Protein AF-A0A2W6RN05-F1 (afdb_monomer)

Mean predicted aligned error: 19.25 Å

Sequence (626 aa):
MTVRGLSLTAAAQAYAKAKIAVFPLRAKSKAPYGRTVGLHMASHDPVLTASRWAGTAQLPLKPIEALREDARKGGRTPTDAELLRPVTAGAHSNVAIATGAPAGFWVLDLDGPEAMAWLAAKEAEHGPLPITPTSLTARGEHRCFAWCPKSSSEPIIRNRSRLDKAPVDVRGQDGYILAPPSIHPGDAEKGVAPGYVYRWAEGRSPEDLPFAVAPDWLILLVKPAPPAPVKPMTPRAPAAGRASRFGEIILDRVCAAIASARVGTRDTVLFRESVGIGALVAGGEIEDAYGRAALENAGRVHVPDAMTEAQLIRQVDRAMAWGAQYPRKADPSRRTGETRERRADLPVRGHHAAQRALDAAAYWAEASSADTAMVRRWMRDLALDPDGVPGALGRMRFHPEAPDRDGELKPMLLAPMTVDGGGPVDVLALFDLTQRETRVCGFMGQALHGRALALTALDGPGPIVVGLDFADAWVVASSMARSGRVRAVACLNLTAFSGGVMMDRFGRVDPVSPRADPERAPWRIPLAFLDQGVTEVGFAVRRDLITAPLKFRGVVGGTAETRLRGDEAAAYFTSLTVQAWERLALPEGVSLRLRPLTATMGVSFHDQQQRAAAGVSGAADNGVRQ

Radius of gyration: 29.64 Å; Cα contacts (8 Å, |Δi|>4): 1229; chains: 1; bounding box: 69×69×77 Å

Nearest PDB structures (foldseek):
  1rni-assembly1_A  TM=5.250E-01  e=1.296E-04  Saccharolobus islandicus
  1ro2-assembly1_A  TM=4.997E-01  e=3.164E-04  Saccharolobus islandicus
  6czr-assembly2_2t  TM=4.641E-01  e=2.507E+00  Thermus thermophilus HB8

Solvent-accessible surface area (backbone atoms only — not comparable to full-atom values): 33804 Å² total; per-residue (Å²): 136,81,66,87,87,70,53,52,44,59,44,44,23,50,38,7,70,71,54,27,12,35,36,69,21,41,40,78,76,75,37,52,53,89,66,35,50,38,64,80,62,37,34,44,50,37,66,64,46,40,33,25,28,70,40,76,32,70,53,63,60,48,59,69,69,59,50,52,50,53,31,49,77,70,76,44,88,76,53,69,71,67,71,65,52,85,44,58,48,46,60,73,31,24,39,27,34,23,23,11,77,64,36,47,22,26,32,45,35,32,53,30,70,66,18,51,52,51,48,52,54,48,27,72,73,73,49,75,80,74,80,38,19,26,39,37,49,95,57,38,37,34,44,34,25,37,55,69,78,92,44,70,84,52,79,71,50,44,60,44,70,45,50,94,78,38,54,26,31,35,29,9,43,92,23,63,46,79,33,56,73,23,54,42,60,46,39,75,95,78,70,38,65,61,67,43,61,27,36,53,41,90,79,17,32,78,88,67,28,69,57,29,76,70,55,67,73,57,50,64,67,58,32,73,74,76,78,78,58,61,77,76,54,77,68,50,79,35,90,81,56,66,35,32,80,70,32,47,59,50,50,54,53,41,30,52,52,37,54,68,42,52,94,95,41,43,69,60,45,43,39,56,46,28,22,54,49,16,7,24,25,34,36,26,26,28,37,62,73,58,54,49,52,46,48,52,62,23,48,49,81,41,48,68,86,78,36,48,71,71,52,51,53,55,42,45,53,54,20,22,60,58,14,33,40,52,56,38,68,82,63,66,85,79,67,64,84,77,77,84,79,74,86,82,89,74,85,83,91,82,73,58,72,71,53,32,38,52,44,25,38,48,56,54,69,73,26,44,70,26,79,37,76,63,51,45,45,45,31,46,77,67,75,39,63,73,72,38,44,76,70,23,45,78,63,27,26,29,29,74,68,38,63,48,81,88,61,53,66,35,43,25,44,40,35,48,39,25,56,66,70,73,65,81,56,36,24,27,40,29,31,50,61,88,51,100,60,66,57,72,65,33,71,40,39,68,80,70,80,41,35,29,35,50,49,44,61,72,54,77,76,46,39,33,37,39,16,62,39,54,50,39,32,48,48,54,42,26,56,39,50,75,72,61,53,61,12,27,36,30,32,22,54,71,53,32,53,15,5,42,67,45,37,48,93,85,63,26,34,50,91,88,63,63,42,40,20,89,90,38,66,29,49,55,77,52,71,89,71,52,49,87,35,78,35,40,36,35,37,48,42,40,13,53,37,70,51,70,77,42,35,23,71,32,98,89,55,67,81,37,75,46,61,44,49,19,59,59,30,30,55,44,46,51,52,12,24,51,54,40,59,71,67,56,89,64,60,92,62,42,45,78,44,81,38,78,31,55,40,60,88,66,26,36,48,44,58,49,51,52,42,53,75,69,68,56,87,82,66,71,95,64,71,83,55,123

pLDDT: mean 78.45, std 16.56, range [26.22, 97.88]

Foldseek 3Di:
DPPPDDFQLVVQLVCLCVQFFKDFADQQPSFADVQALGSVQTHSDSVQSNCLQCQNDFGHGAPLVVLCVVCVVVVHDDDSCVSPPTDGHYRQTFMKTQAAPSRQKKKKDQFAPQSVVVQVVVCVVPNHWDQAWWKQDQHGIIGIAGRDPVALPAFFQDWDACQVVTRIIIAYHRGMDGDFQRWHCADVVSPGDGGRGIDIDVLRHVVNGPHHHTDPVVVVRRGDDPPFQDPQDDQDAPPPDQFAPVLVVLLVVLLVQLLPPDPPCNLVSLLVSLLVNLQQCSQNRHPPVGSLVSSLVSNCNCPPVPHHSVVSSVSSVVSSVNSSSHHDDDDVVVVDPPDPDDPDDDDDPDPCQVVLLVVQLVQQVPFAQQPDPLNCVLCVLLVFHPPLAPCLSVQKTWDQFDQFPVGGTHTWIWFAWALAQDDRRSKTFIDGSVDSDQARRDMTHDDRALIWGKSDALDDDAAEEEEATRLLLRLLNSLVVVVDDDNIGTHDHLCLQLQDFSAHPVQAGDLVDTDHRPVGARNDHPLVSFDLAEHEYEYQFEQADWDDWHWHARSVGDIDTDIQGGNSVRVNSLVSNVNRVVPDPHPPSTYYHYHYFYDPGNGGSSVLVVCVVVVPPPNDPDDRPD

Structure (mmCIF, N/CA/C/O backbone):
data_AF-A0A2W6RN05-F1
#
_entry.id   AF-A0A2W6RN05-F1
#
loop_
_atom_site.group_PDB
_atom_site.id
_atom_site.type_symbol
_atom_site.label_atom_id
_atom_site.label_alt_id
_atom_site.label_comp_id
_atom_site.label_asym_id
_atom_site.label_entity_id
_atom_site.label_seq_id
_atom_site.pdbx_PDB_ins_code
_atom_site.Cartn_x
_atom_site.Cartn_y
_atom_site.Cartn_z
_atom_site.occupancy
_atom_site.B_iso_or_equiv
_atom_site.auth_seq_id
_atom_site.auth_comp_id
_atom_site.auth_asym_id
_atom_site.auth_atom_id
_atom_site.pdbx_PDB_model_num
ATOM 1 N N . MET A 1 1 ? 13.794 28.237 -26.480 1.00 36.47 1 MET A N 1
ATOM 2 C CA . MET A 1 1 ? 12.879 27.659 -27.486 1.00 36.47 1 MET A CA 1
ATOM 3 C C . MET A 1 1 ? 11.572 27.314 -26.800 1.00 36.47 1 MET A C 1
ATOM 5 O O . MET A 1 1 ? 11.463 26.284 -26.151 1.00 36.47 1 MET A O 1
ATOM 9 N N . THR A 1 2 ? 10.619 28.233 -26.874 1.00 32.06 2 THR A N 1
ATOM 10 C CA . THR A 1 2 ? 9.224 28.027 -26.491 1.00 32.06 2 THR A CA 1
ATOM 11 C C . THR A 1 2 ? 8.595 27.188 -27.599 1.00 32.06 2 THR A C 1
ATOM 13 O O . THR A 1 2 ? 8.401 27.683 -28.708 1.00 32.06 2 THR A O 1
ATOM 16 N N . VAL A 1 3 ? 8.336 25.904 -27.348 1.00 40.81 3 VAL A N 1
ATOM 17 C CA . VAL A 1 3 ? 7.427 25.142 -28.214 1.00 40.81 3 VAL A CA 1
ATOM 18 C C . VAL A 1 3 ? 6.067 25.817 -28.054 1.00 40.81 3 VAL A C 1
ATOM 20 O O . VAL A 1 3 ? 5.561 25.922 -26.938 1.00 40.81 3 VAL A O 1
ATOM 23 N N . ARG A 1 4 ? 5.557 26.396 -29.145 1.00 40.53 4 ARG A N 1
ATOM 24 C CA . ARG A 1 4 ? 4.348 27.231 -29.185 1.00 40.53 4 ARG A CA 1
ATOM 25 C C . ARG A 1 4 ? 3.213 26.599 -28.357 1.00 40.53 4 ARG A C 1
ATOM 27 O O . ARG A 1 4 ? 2.673 25.573 -28.744 1.00 40.53 4 ARG A O 1
ATOM 34 N N . GLY A 1 5 ? 2.869 27.226 -27.230 1.00 48.69 5 GLY A N 1
ATOM 35 C CA . GLY A 1 5 ? 1.597 27.031 -26.520 1.00 48.69 5 GLY A CA 1
ATOM 36 C C . GLY A 1 5 ? 1.522 25.994 -25.389 1.00 48.69 5 GLY A C 1
ATOM 37 O O . GLY A 1 5 ? 0.568 26.057 -24.622 1.00 48.69 5 GLY A O 1
ATOM 38 N N . LEU A 1 6 ? 2.487 25.083 -25.210 1.00 57.88 6 LEU A N 1
ATOM 39 C CA . LEU A 1 6 ? 2.385 24.027 -24.184 1.00 57.88 6 LEU A CA 1
ATOM 40 C C . LEU A 1 6 ? 3.286 24.308 -22.973 1.00 57.88 6 LEU A C 1
ATOM 42 O O . LEU A 1 6 ? 4.505 24.151 -23.020 1.00 57.88 6 LEU A O 1
ATOM 46 N N . SER A 1 7 ? 2.673 24.723 -21.864 1.00 84.25 7 SER A N 1
ATOM 47 C CA . SER A 1 7 ? 3.358 24.905 -20.581 1.00 84.25 7 SER A CA 1
ATOM 48 C C . SER A 1 7 ? 3.637 23.546 -19.925 1.00 84.25 7 SER A C 1
ATOM 50 O O . SER A 1 7 ? 2.703 22.829 -19.566 1.00 84.25 7 SER A O 1
ATOM 52 N N . LEU A 1 8 ? 4.918 23.200 -19.722 1.00 89.50 8 LEU A N 1
ATOM 53 C CA . LEU A 1 8 ? 5.320 21.989 -18.982 1.00 89.50 8 LEU A CA 1
ATOM 54 C C . LEU A 1 8 ? 4.767 21.994 -17.550 1.00 89.50 8 LEU A C 1
ATOM 56 O O . LEU A 1 8 ? 4.390 20.944 -17.037 1.00 89.50 8 LEU A O 1
ATOM 60 N N . THR A 1 9 ? 4.648 23.176 -16.940 1.00 90.44 9 THR A N 1
ATOM 61 C CA . THR A 1 9 ? 3.994 23.360 -15.640 1.00 90.44 9 THR A CA 1
ATOM 62 C C . THR A 1 9 ? 2.524 22.950 -15.697 1.00 90.44 9 THR A C 1
ATOM 64 O O . THR A 1 9 ? 2.080 22.160 -14.867 1.00 90.44 9 THR A O 1
ATOM 67 N N . ALA A 1 10 ? 1.777 23.442 -16.691 1.00 90.12 10 ALA A N 1
ATOM 68 C CA . ALA A 1 10 ? 0.358 23.119 -16.837 1.00 90.12 10 ALA A CA 1
ATOM 69 C C . ALA A 1 10 ? 0.151 21.622 -17.108 1.00 90.12 10 ALA A C 1
ATOM 71 O O . ALA A 1 10 ? -0.722 21.004 -16.505 1.00 90.12 10 ALA A O 1
ATOM 72 N N . ALA A 1 11 ? 1.004 21.022 -17.944 1.00 91.12 11 ALA A N 1
ATOM 73 C CA . ALA A 1 11 ? 0.976 19.587 -18.207 1.00 91.12 11 ALA A CA 1
ATOM 74 C C . ALA A 1 11 ? 1.258 18.763 -16.941 1.00 91.12 11 ALA A C 1
ATOM 76 O O . ALA A 1 11 ? 0.521 17.830 -16.635 1.00 91.12 11 ALA A O 1
ATOM 77 N N . ALA A 1 12 ? 2.279 19.127 -16.157 1.00 92.88 12 ALA A N 1
ATOM 78 C CA . ALA A 1 12 ? 2.576 18.454 -14.894 1.00 92.88 12 ALA A CA 1
ATOM 79 C C . ALA A 1 12 ? 1.389 18.533 -13.915 1.00 92.88 12 ALA A C 1
ATOM 81 O O . ALA A 1 12 ? 1.023 17.533 -13.298 1.00 92.88 12 ALA A O 1
ATOM 82 N N . GLN A 1 13 ? 0.742 19.698 -13.809 1.00 91.94 13 GLN A N 1
ATOM 83 C CA . GLN A 1 13 ? -0.461 19.859 -12.991 1.00 91.94 13 GLN A CA 1
ATOM 84 C C . GLN A 1 13 ? -1.636 19.015 -13.498 1.00 91.94 13 GLN A C 1
ATOM 86 O O . GLN A 1 13 ? -2.369 18.468 -12.676 1.00 91.94 13 GLN A O 1
ATOM 91 N N . ALA A 1 14 ? -1.826 18.906 -14.816 1.00 91.62 14 ALA A N 1
ATOM 92 C CA . ALA A 1 14 ? -2.883 18.087 -15.408 1.00 91.62 14 ALA A CA 1
ATOM 93 C C . ALA A 1 14 ? -2.711 16.606 -15.038 1.00 91.62 14 ALA A C 1
ATOM 95 O O . ALA A 1 14 ? -3.641 16.003 -14.506 1.00 91.62 14 ALA A O 1
ATOM 96 N N . TYR A 1 15 ? -1.497 16.058 -15.167 1.00 93.44 15 TYR A N 1
ATOM 97 C CA . TYR A 1 15 ? -1.211 14.688 -14.727 1.00 93.44 15 TYR A CA 1
ATOM 98 C C . TYR A 1 15 ? -1.484 14.476 -13.238 1.00 93.44 15 TYR A C 1
ATOM 100 O O . TYR A 1 15 ? -2.141 13.506 -12.866 1.00 93.44 15 TYR A O 1
ATOM 108 N N . ALA A 1 16 ? -1.035 15.398 -12.382 1.00 89.81 16 ALA A N 1
ATOM 109 C CA . ALA A 1 16 ? -1.281 15.307 -10.947 1.00 89.81 16 ALA A CA 1
ATOM 110 C C . ALA A 1 16 ? -2.791 15.309 -10.625 1.00 89.81 16 ALA A C 1
ATOM 112 O O . ALA A 1 16 ? -3.260 14.476 -9.848 1.00 89.81 16 ALA A O 1
ATOM 113 N N . LYS A 1 17 ? -3.579 16.178 -11.282 1.00 88.81 17 LYS A N 1
ATOM 114 C CA . LYS A 1 17 ? -5.051 16.195 -11.163 1.00 88.81 17 LYS A CA 1
ATOM 115 C C . LYS A 1 17 ? -5.681 14.875 -11.608 1.00 88.81 17 LYS A C 1
ATOM 117 O O . LYS A 1 17 ? -6.572 14.384 -10.921 1.00 88.81 17 LYS A O 1
ATOM 122 N N . ALA A 1 18 ? -5.164 14.274 -12.677 1.00 85.88 18 ALA A N 1
ATOM 123 C CA . ALA A 1 18 ? -5.549 12.950 -13.161 1.00 85.88 18 ALA A CA 1
ATOM 124 C C . ALA A 1 18 ? -5.007 11.789 -12.298 1.00 85.88 18 ALA A C 1
ATOM 126 O O . ALA A 1 18 ? -5.084 10.633 -12.701 1.00 85.88 18 ALA A O 1
ATOM 127 N N . LYS A 1 19 ? -4.452 12.075 -11.109 1.00 86.94 19 LYS A N 1
ATOM 128 C CA . LYS A 1 19 ? -3.874 11.094 -10.174 1.00 86.94 19 LYS A CA 1
ATOM 129 C C . LYS A 1 19 ? -2.694 10.301 -10.747 1.00 86.94 19 LYS A C 1
ATOM 131 O O . LYS A 1 19 ? -2.400 9.206 -10.281 1.00 86.94 19 LYS A O 1
ATOM 136 N N . ILE A 1 20 ? -1.970 10.880 -11.701 1.00 90.62 20 ILE A N 1
ATOM 137 C CA . ILE A 1 20 ? -0.740 10.315 -12.257 1.00 90.62 20 ILE A CA 1
ATOM 138 C C . ILE A 1 20 ? 0.462 10.989 -11.582 1.00 90.62 20 ILE A C 1
ATOM 140 O O . ILE A 1 20 ? 0.653 12.202 -11.677 1.00 90.62 20 ILE A O 1
ATOM 144 N N . ALA A 1 21 ? 1.293 10.195 -10.899 1.00 88.88 21 ALA A N 1
ATOM 145 C CA . ALA A 1 21 ? 2.448 10.696 -10.155 1.00 88.88 21 ALA A CA 1
ATOM 146 C C . ALA A 1 21 ? 3.530 11.280 -11.069 1.00 88.88 21 ALA A C 1
ATOM 148 O O . ALA A 1 21 ? 4.159 10.539 -11.830 1.00 88.88 21 ALA A O 1
ATOM 149 N N . VAL A 1 22 ? 3.828 12.574 -10.919 1.00 95.25 22 VAL A N 1
ATOM 150 C CA . VAL A 1 22 ? 4.854 13.254 -11.724 1.00 95.25 22 VAL A CA 1
ATOM 151 C C . VAL A 1 22 ? 5.969 13.893 -10.906 1.00 95.25 22 VAL A C 1
ATOM 153 O O . VAL A 1 22 ? 5.789 14.277 -9.748 1.00 95.25 22 VAL A O 1
ATOM 156 N N . PHE A 1 23 ? 7.147 14.021 -11.523 1.00 95.88 23 PHE A N 1
ATOM 157 C CA . PHE A 1 23 ? 8.318 14.686 -10.949 1.00 95.88 23 PHE A CA 1
ATOM 158 C C . PHE A 1 23 ? 9.213 15.335 -12.024 1.00 95.88 23 PHE A C 1
ATOM 160 O O . PHE A 1 23 ? 9.164 14.935 -13.192 1.00 95.88 23 PHE A O 1
ATOM 167 N N . PRO A 1 24 ? 10.012 16.360 -11.663 1.00 96.56 24 PRO A N 1
ATOM 168 C CA . PRO A 1 24 ? 10.807 17.109 -12.631 1.00 96.56 24 PRO A CA 1
ATOM 169 C C . PRO A 1 24 ? 12.115 16.402 -13.001 1.00 96.56 24 PRO A C 1
ATOM 171 O O . PRO A 1 24 ? 12.860 15.923 -12.141 1.00 96.56 24 PRO A O 1
ATOM 174 N N . LEU A 1 25 ? 12.452 16.440 -14.290 1.00 95.62 25 LEU A N 1
ATOM 175 C CA . LEU A 1 25 ? 13.740 16.016 -14.837 1.00 95.62 25 LEU A CA 1
ATOM 176 C C . LEU A 1 25 ? 14.528 17.192 -15.407 1.00 95.62 25 LEU A C 1
ATOM 178 O O . LEU A 1 25 ? 13.980 18.184 -15.894 1.00 95.62 25 LEU A O 1
ATOM 182 N N . ARG A 1 26 ? 15.853 17.044 -15.429 1.00 92.31 26 ARG A N 1
ATOM 183 C CA . ARG A 1 26 ? 16.725 17.971 -16.152 1.00 92.31 26 ARG A CA 1
ATOM 184 C C . ARG A 1 26 ? 16.512 17.810 -17.657 1.00 92.31 26 ARG A C 1
ATOM 186 O O . ARG A 1 26 ? 16.710 16.722 -18.193 1.00 92.31 26 ARG A O 1
ATOM 193 N N . ALA A 1 27 ? 16.185 18.910 -18.337 1.00 85.12 27 ALA A N 1
ATOM 194 C CA . ALA A 1 27 ? 15.867 18.911 -19.767 1.00 85.12 27 ALA A CA 1
ATOM 195 C C . ALA A 1 27 ? 16.965 18.269 -20.637 1.00 85.12 27 ALA A C 1
ATOM 197 O O . ALA A 1 27 ? 16.670 17.450 -21.500 1.00 85.12 27 ALA A O 1
ATOM 198 N N . LYS A 1 28 ? 18.241 18.587 -20.366 1.00 83.44 28 LYS A N 1
ATOM 199 C CA . LYS A 1 28 ? 19.382 18.095 -21.158 1.00 83.44 28 LYS A CA 1
ATOM 200 C C . LYS A 1 28 ? 19.733 16.628 -20.907 1.00 83.44 28 LYS A C 1
ATOM 202 O O . LYS A 1 28 ? 20.019 15.910 -21.851 1.00 83.44 28 LYS A O 1
ATOM 207 N N . SER A 1 29 ? 19.745 16.184 -19.650 1.00 85.00 29 SER A N 1
ATOM 208 C CA . SER A 1 29 ? 20.214 14.833 -19.310 1.00 85.00 29 SER A CA 1
ATOM 209 C C . SER A 1 29 ? 19.102 13.791 -19.257 1.00 85.00 29 SER A C 1
ATOM 211 O O . SER A 1 29 ? 19.407 12.608 -19.161 1.00 85.00 29 SER A O 1
ATOM 213 N N . LYS A 1 30 ? 17.824 14.205 -19.270 1.00 86.69 30 LYS A N 1
ATOM 214 C CA . LYS A 1 30 ? 16.667 13.311 -19.060 1.00 86.69 30 LYS A CA 1
ATOM 215 C C . LYS A 1 30 ? 16.771 12.506 -17.749 1.00 86.69 30 LYS A C 1
ATOM 217 O O . LYS A 1 30 ? 16.184 11.436 -17.610 1.00 86.69 30 LYS A O 1
ATOM 222 N N . ALA A 1 31 ? 17.514 13.042 -16.780 1.00 89.88 31 ALA A N 1
ATOM 223 C CA . ALA A 1 31 ? 17.797 12.402 -15.503 1.00 89.88 31 ALA A CA 1
ATOM 224 C C . ALA A 1 31 ? 17.277 13.250 -14.332 1.00 89.88 31 ALA A C 1
ATOM 226 O O . ALA A 1 31 ? 17.152 14.480 -14.466 1.00 89.88 31 ALA A O 1
ATOM 227 N N . PRO A 1 32 ? 16.988 12.619 -13.180 1.00 91.50 32 PRO A N 1
ATOM 228 C CA . PRO A 1 32 ? 16.633 13.347 -11.978 1.00 91.50 32 PRO A CA 1
ATOM 229 C C . PRO A 1 32 ? 17.749 14.295 -11.538 1.00 91.50 32 PRO A C 1
ATOM 231 O O . PRO A 1 32 ? 18.913 14.182 -11.929 1.00 91.50 32 PRO A O 1
ATOM 234 N N . TYR A 1 33 ? 17.406 15.246 -10.678 1.00 92.50 33 TYR A N 1
ATOM 235 C CA . TYR A 1 33 ? 18.398 16.138 -10.093 1.00 92.50 33 TYR A CA 1
ATOM 236 C C . TYR A 1 33 ? 19.306 15.333 -9.144 1.00 92.50 33 TYR A C 1
ATOM 238 O O . TYR A 1 33 ? 18.816 14.727 -8.198 1.00 92.50 33 TYR A O 1
ATOM 246 N N . GLY A 1 34 ? 20.624 15.322 -9.384 1.00 83.31 34 GLY A N 1
ATOM 247 C CA . GLY A 1 34 ? 21.553 14.328 -8.810 1.00 83.31 34 GLY A CA 1
ATOM 248 C C . GLY A 1 34 ? 21.581 14.170 -7.279 1.00 83.31 34 GLY A C 1
ATOM 249 O O . GLY A 1 34 ? 21.881 13.082 -6.802 1.00 83.31 34 GLY A O 1
ATOM 250 N N . ARG A 1 35 ? 21.220 15.207 -6.507 1.00 90.69 35 ARG A N 1
ATOM 251 C CA . ARG A 1 35 ? 21.151 15.166 -5.026 1.00 90.69 35 ARG A CA 1
ATOM 252 C C . ARG A 1 35 ? 19.764 14.841 -4.467 1.00 90.69 35 ARG A C 1
ATOM 254 O O . ARG A 1 35 ? 19.574 14.797 -3.257 1.00 90.69 35 ARG A O 1
ATOM 261 N N . THR A 1 36 ? 18.785 14.648 -5.337 1.00 90.12 36 THR A N 1
ATOM 262 C CA . THR A 1 36 ? 17.390 14.454 -4.944 1.00 90.12 36 THR A CA 1
ATOM 263 C C . THR A 1 36 ? 17.020 12.980 -4.893 1.00 90.12 36 THR A C 1
ATOM 265 O O . THR A 1 36 ? 17.699 12.141 -5.488 1.00 90.12 36 THR A O 1
ATOM 268 N N . VAL A 1 37 ? 15.905 12.666 -4.236 1.00 82.38 37 VAL A N 1
ATOM 269 C CA . VAL A 1 37 ? 15.328 11.308 -4.209 1.00 82.38 37 VAL A CA 1
ATOM 270 C C . VAL A 1 37 ? 14.757 10.857 -5.568 1.00 82.38 37 VAL A C 1
ATOM 272 O O . VAL A 1 37 ? 14.248 9.747 -5.697 1.00 82.38 37 VAL A O 1
ATOM 275 N N . GLY A 1 38 ? 14.844 11.705 -6.599 1.00 88.38 38 GLY A N 1
ATOM 276 C CA . GLY A 1 38 ? 14.449 11.391 -7.968 1.00 88.38 38 GLY A CA 1
ATOM 277 C C . GLY A 1 38 ? 12.991 10.964 -8.091 1.00 88.38 38 GLY A C 1
ATOM 278 O O . GLY A 1 38 ? 12.112 11.666 -7.606 1.00 88.38 38 GLY A O 1
ATOM 279 N N . LEU A 1 39 ? 12.730 9.820 -8.729 1.00 88.31 39 LEU A N 1
ATOM 280 C CA . LEU A 1 39 ? 11.364 9.330 -8.962 1.00 88.31 39 LEU A CA 1
ATOM 281 C C . LEU A 1 39 ? 10.546 9.175 -7.670 1.00 88.31 39 LEU A C 1
ATOM 283 O O . LEU A 1 39 ? 9.330 9.313 -7.702 1.00 88.31 39 LEU A O 1
ATOM 287 N N . HIS A 1 40 ? 11.201 8.952 -6.526 1.00 83.81 40 HIS A N 1
ATOM 288 C CA . HIS A 1 40 ? 10.534 8.800 -5.231 1.00 83.81 40 HIS A CA 1
ATOM 289 C C . HIS A 1 40 ? 9.901 10.101 -4.714 1.00 83.81 40 HIS A C 1
ATOM 291 O O . HIS A 1 40 ? 9.178 10.069 -3.727 1.00 83.81 40 HIS A O 1
ATOM 297 N N . MET A 1 41 ? 10.138 11.246 -5.369 1.00 85.94 41 MET A N 1
ATOM 298 C CA . MET A 1 41 ? 9.420 12.488 -5.065 1.00 85.94 41 MET A CA 1
ATOM 299 C C . MET A 1 41 ? 8.122 12.641 -5.859 1.00 85.94 41 MET A C 1
ATOM 301 O O . MET A 1 41 ? 7.445 13.656 -5.675 1.00 85.94 41 MET A O 1
ATOM 305 N N . ALA A 1 42 ? 7.820 11.729 -6.789 1.00 90.25 42 ALA A N 1
ATOM 306 C CA . ALA A 1 42 ? 6.661 11.847 -7.661 1.00 90.25 42 ALA A CA 1
ATOM 307 C C . ALA A 1 42 ? 5.380 12.036 -6.848 1.00 90.25 42 ALA A C 1
ATOM 309 O O . ALA A 1 42 ? 5.161 11.356 -5.851 1.00 90.25 42 ALA A O 1
ATOM 310 N N . SER A 1 43 ? 4.561 13.002 -7.255 1.00 86.31 43 SER A N 1
ATOM 311 C CA . SER A 1 43 ? 3.391 13.422 -6.487 1.00 86.31 43 SER A CA 1
ATOM 312 C C . SER A 1 43 ? 2.157 13.509 -7.370 1.00 86.31 43 SER A C 1
ATOM 314 O O . SER A 1 43 ? 2.259 13.773 -8.566 1.00 86.31 43 SER A O 1
ATOM 316 N N . HIS A 1 44 ? 1.000 13.261 -6.761 1.00 88.25 44 HIS A N 1
ATOM 317 C CA . HIS A 1 44 ? -0.321 13.478 -7.358 1.00 88.25 44 HIS A CA 1
ATOM 318 C C . HIS A 1 44 ? -0.913 14.819 -6.894 1.00 88.25 44 HIS A C 1
ATOM 320 O O . HIS A 1 44 ? -2.033 15.160 -7.254 1.00 88.25 44 HIS A O 1
ATOM 326 N N . ASP A 1 45 ? -0.198 15.567 -6.048 1.00 86.31 45 ASP A N 1
ATOM 327 C CA . ASP A 1 45 ? -0.648 16.860 -5.544 1.00 86.31 45 ASP A CA 1
ATOM 328 C C . ASP A 1 45 ? -0.402 17.946 -6.609 1.00 86.31 45 ASP A C 1
ATOM 330 O O . ASP A 1 45 ? 0.758 18.260 -6.916 1.00 86.31 45 ASP A O 1
ATOM 334 N N . PRO A 1 46 ? -1.464 18.539 -7.185 1.00 85.75 46 PRO A N 1
ATOM 335 C CA . PRO A 1 46 ? -1.323 19.557 -8.217 1.00 85.75 46 PRO A CA 1
ATOM 336 C C . PRO A 1 46 ? -0.739 20.873 -7.689 1.00 85.75 46 PRO A C 1
ATOM 338 O O . PRO A 1 46 ? -0.098 21.588 -8.460 1.00 85.75 46 PRO A O 1
ATOM 341 N N . VAL A 1 47 ? -0.912 21.196 -6.403 1.00 84.00 47 VAL A N 1
ATOM 342 C CA . VAL A 1 47 ? -0.372 22.415 -5.782 1.00 84.00 47 VAL A CA 1
ATOM 343 C C . VAL A 1 47 ? 1.134 22.270 -5.591 1.00 84.00 47 VAL A C 1
ATOM 345 O O . VAL A 1 47 ? 1.903 23.118 -6.050 1.00 84.00 47 VAL A O 1
ATOM 348 N N . LEU A 1 48 ? 1.575 21.156 -4.998 1.00 87.50 48 LEU A N 1
ATOM 349 C CA . LEU A 1 48 ? 3.000 20.847 -4.856 1.00 87.50 48 LEU A CA 1
ATOM 350 C C . LEU A 1 48 ? 3.697 20.706 -6.216 1.00 87.50 48 LEU A C 1
ATOM 352 O O . LEU A 1 48 ? 4.848 21.103 -6.388 1.00 87.50 48 LEU A O 1
ATOM 356 N N . THR A 1 49 ? 3.010 20.140 -7.205 1.00 91.38 49 THR A N 1
ATOM 357 C CA . THR A 1 49 ? 3.553 20.018 -8.562 1.00 91.38 49 THR A CA 1
ATOM 358 C C . THR A 1 49 ? 3.764 21.394 -9.199 1.00 91.38 49 THR A C 1
ATOM 360 O O . THR A 1 49 ? 4.832 21.654 -9.754 1.00 91.38 49 THR A O 1
ATOM 363 N N . ALA A 1 50 ? 2.804 22.310 -9.052 1.00 88.81 50 ALA A N 1
ATOM 364 C CA . ALA A 1 50 ? 2.918 23.677 -9.559 1.00 88.81 50 ALA A CA 1
ATOM 365 C C . ALA A 1 50 ? 4.105 24.431 -8.944 1.00 88.81 50 ALA A C 1
ATOM 367 O O . ALA A 1 50 ? 4.909 25.025 -9.663 1.00 88.81 50 ALA A O 1
ATOM 368 N N . SER A 1 51 ? 4.237 24.374 -7.615 1.00 90.62 51 SER A N 1
ATOM 369 C CA . SER A 1 51 ? 5.287 25.082 -6.874 1.00 90.62 51 SER A CA 1
ATOM 370 C C . SER A 1 51 ? 6.687 24.558 -7.193 1.00 90.62 51 SER A C 1
ATOM 372 O O . SER A 1 51 ? 7.644 25.332 -7.247 1.00 90.62 51 SER A O 1
ATOM 374 N N . ARG A 1 52 ? 6.823 23.261 -7.495 1.00 93.44 52 ARG A N 1
ATOM 375 C CA . ARG A 1 52 ? 8.094 22.683 -7.958 1.00 93.44 52 ARG A CA 1
ATOM 376 C C . ARG A 1 52 ? 8.530 23.265 -9.300 1.00 93.44 52 ARG A C 1
ATOM 378 O O . ARG A 1 52 ? 9.687 23.652 -9.431 1.00 93.44 52 ARG A O 1
ATOM 385 N N . TRP A 1 53 ? 7.629 23.368 -10.279 1.00 93.75 53 TRP A N 1
ATOM 386 C CA . TRP A 1 53 ? 7.956 23.944 -11.595 1.00 93.75 53 TRP A CA 1
ATOM 387 C C . TRP A 1 53 ? 8.068 25.471 -11.582 1.00 93.75 53 TRP A C 1
ATOM 389 O O . TRP A 1 53 ? 8.793 26.033 -12.400 1.00 93.75 53 TRP A O 1
ATOM 399 N N . ALA A 1 54 ? 7.418 26.141 -10.629 1.00 90.75 54 ALA A N 1
ATOM 400 C CA . ALA A 1 54 ? 7.638 27.559 -10.350 1.00 90.75 54 ALA A CA 1
ATOM 401 C C . ALA A 1 54 ? 8.992 27.834 -9.664 1.00 90.75 54 ALA A C 1
ATOM 403 O O . ALA A 1 54 ? 9.387 28.988 -9.528 1.00 90.75 54 ALA A O 1
ATOM 404 N N . GLY A 1 55 ? 9.698 26.791 -9.212 1.00 91.38 55 GLY A N 1
ATOM 405 C CA . GLY A 1 55 ? 10.958 26.913 -8.481 1.00 91.38 55 GLY A CA 1
ATOM 406 C C . GLY A 1 55 ? 10.803 27.424 -7.045 1.00 91.38 55 GLY A C 1
ATOM 407 O O . GLY A 1 55 ? 11.807 27.722 -6.405 1.00 91.38 55 GLY A O 1
ATOM 408 N N . THR A 1 56 ? 9.574 27.515 -6.528 1.00 90.50 56 THR A N 1
ATOM 409 C CA . THR A 1 56 ? 9.281 27.992 -5.167 1.00 90.50 56 THR A CA 1
ATOM 410 C C . THR A 1 56 ? 9.343 26.872 -4.129 1.00 90.50 56 THR A C 1
ATOM 412 O O . THR A 1 56 ? 9.635 27.135 -2.965 1.00 90.50 56 THR A O 1
ATOM 415 N N . ALA A 1 57 ? 9.131 25.616 -4.537 1.00 89.31 57 ALA A N 1
ATOM 416 C CA . ALA A 1 57 ? 9.296 24.448 -3.674 1.00 89.31 57 ALA A CA 1
ATOM 417 C C . ALA A 1 57 ? 10.647 23.752 -3.890 1.00 89.31 57 ALA A C 1
ATOM 419 O O . ALA A 1 57 ? 11.069 23.485 -5.020 1.00 89.31 57 ALA A O 1
ATOM 420 N N . GLN A 1 58 ? 11.300 23.396 -2.782 1.00 91.56 58 GLN A N 1
ATOM 421 C CA . GLN A 1 58 ? 12.524 22.601 -2.797 1.00 91.56 58 GLN A CA 1
ATOM 422 C C . GLN A 1 58 ? 12.217 21.136 -3.140 1.00 91.56 58 GLN A C 1
ATOM 424 O O . GLN A 1 58 ? 11.208 20.567 -2.720 1.00 91.56 58 GLN A O 1
ATOM 429 N N . LEU A 1 59 ? 13.106 20.510 -3.906 1.00 91.88 59 LEU A N 1
ATOM 430 C CA . LEU A 1 59 ? 13.052 19.088 -4.213 1.00 91.88 59 LEU A CA 1
ATOM 431 C C . LEU A 1 59 ? 13.641 18.287 -3.043 1.00 91.88 59 LEU A C 1
ATOM 433 O O . LEU A 1 59 ? 14.728 18.638 -2.573 1.00 91.88 59 LEU A O 1
ATOM 437 N N . PRO A 1 60 ? 12.994 17.191 -2.607 1.00 86.12 60 PRO A N 1
ATOM 438 C CA . PRO A 1 60 ? 13.503 16.384 -1.504 1.00 86.12 60 PRO A CA 1
ATOM 439 C C . PRO A 1 60 ? 14.890 15.815 -1.816 1.00 86.12 60 PRO A C 1
ATOM 441 O O . PRO A 1 60 ? 15.102 15.193 -2.866 1.00 86.12 60 PRO A O 1
ATOM 444 N N . LEU A 1 61 ? 15.832 16.035 -0.901 1.00 86.44 61 LEU A N 1
ATOM 445 C CA . LEU A 1 61 ? 17.202 15.538 -1.000 1.00 86.44 61 LEU A CA 1
ATOM 446 C C . LEU A 1 61 ? 17.296 14.079 -0.546 1.00 86.44 61 LEU A C 1
ATOM 448 O O . LEU A 1 61 ? 16.489 13.611 0.256 1.00 86.44 61 LEU A O 1
ATOM 452 N N . LYS A 1 62 ? 18.298 13.357 -1.053 1.00 86.00 62 LYS A N 1
ATOM 453 C CA . LYS A 1 62 ? 18.676 12.055 -0.489 1.00 86.00 62 LYS A CA 1
ATOM 454 C C . LYS A 1 62 ? 19.172 12.231 0.961 1.00 86.00 62 LYS A C 1
ATOM 456 O O . LYS A 1 62 ? 19.648 13.318 1.296 1.00 86.00 62 LYS A O 1
ATOM 461 N N . PRO A 1 63 ? 19.137 11.172 1.792 1.00 83.88 63 PRO A N 1
ATOM 462 C CA . PRO A 1 63 ? 19.786 11.176 3.101 1.00 83.88 63 PRO A CA 1
ATOM 463 C C . PRO A 1 63 ? 21.255 11.599 3.011 1.00 83.88 63 PRO A C 1
ATOM 465 O O . PRO A 1 63 ? 21.935 11.294 2.023 1.00 83.88 63 PRO A O 1
ATOM 468 N N . ILE A 1 64 ? 21.752 12.287 4.041 1.00 83.81 64 ILE A N 1
ATOM 469 C CA . ILE A 1 64 ? 23.102 12.864 4.037 1.00 83.81 64 ILE A CA 1
ATOM 470 C C . ILE A 1 64 ? 24.187 11.792 3.873 1.00 83.81 64 ILE A C 1
ATOM 472 O O . ILE A 1 64 ? 25.185 12.014 3.192 1.00 83.81 64 ILE A O 1
ATOM 476 N N . GLU A 1 65 ? 23.960 10.588 4.392 1.00 82.75 65 GLU A N 1
ATOM 477 C CA . GLU A 1 65 ? 24.851 9.436 4.256 1.00 82.75 65 GLU A CA 1
ATOM 478 C C . GLU A 1 65 ? 24.994 9.007 2.791 1.00 82.75 65 GLU A C 1
ATOM 480 O O . GLU A 1 65 ? 26.110 8.793 2.314 1.00 82.75 65 GLU A O 1
ATOM 485 N N . ALA A 1 66 ? 23.879 8.959 2.056 1.00 78.81 66 ALA A N 1
ATOM 486 C CA . ALA A 1 66 ? 23.869 8.628 0.635 1.00 78.81 66 ALA A CA 1
ATOM 487 C C . ALA A 1 66 ? 24.555 9.720 -0.199 1.00 78.81 66 ALA A C 1
ATOM 489 O O . ALA A 1 66 ? 25.297 9.421 -1.131 1.00 78.81 66 ALA A O 1
ATOM 490 N N . LEU A 1 67 ? 24.359 10.992 0.161 1.00 86.25 67 LEU A N 1
ATOM 491 C CA . LEU A 1 67 ? 25.023 12.119 -0.498 1.00 86.25 67 LEU A CA 1
ATOM 492 C C . LEU A 1 67 ? 26.544 12.097 -0.292 1.00 86.25 67 LEU A C 1
ATOM 494 O O . LEU A 1 67 ? 27.296 12.345 -1.236 1.00 86.25 67 LEU A O 1
ATOM 498 N N . ARG A 1 68 ? 27.003 11.769 0.921 1.00 87.12 68 ARG A N 1
ATOM 499 C CA . ARG A 1 68 ? 28.428 11.588 1.233 1.00 87.12 68 ARG A CA 1
ATOM 500 C C . ARG A 1 68 ? 29.023 10.409 0.466 1.00 87.12 68 ARG A C 1
ATOM 502 O O . ARG A 1 68 ? 30.143 10.507 -0.030 1.00 87.12 68 ARG A O 1
ATOM 509 N N . GLU A 1 69 ? 28.293 9.301 0.353 1.00 86.44 69 GLU A N 1
ATOM 510 C CA . GLU A 1 69 ? 28.730 8.140 -0.426 1.00 86.44 69 GLU A CA 1
ATOM 511 C C . GLU A 1 69 ? 28.841 8.457 -1.925 1.00 86.44 69 GLU A C 1
ATOM 513 O O . GLU A 1 69 ? 29.864 8.141 -2.535 1.00 86.44 69 GLU A O 1
ATOM 518 N N . ASP A 1 70 ? 27.839 9.126 -2.504 1.00 85.50 70 ASP A N 1
ATOM 519 C CA . ASP A 1 70 ? 27.857 9.579 -3.900 1.00 85.50 70 ASP A CA 1
ATOM 520 C C . ASP A 1 70 ? 29.052 10.514 -4.161 1.00 85.50 70 ASP A C 1
ATOM 522 O O . ASP A 1 70 ? 29.765 10.359 -5.155 1.00 85.50 70 ASP A O 1
ATOM 526 N N . ALA A 1 71 ? 29.316 11.455 -3.247 1.00 87.31 71 ALA A N 1
ATOM 527 C CA . ALA A 1 71 ? 30.461 12.355 -3.345 1.00 87.31 71 ALA A CA 1
ATOM 528 C C . ALA A 1 71 ? 31.796 11.598 -3.302 1.00 87.31 71 ALA A C 1
ATOM 530 O O . ALA A 1 71 ? 32.666 11.851 -4.137 1.00 87.31 71 ALA A O 1
ATOM 531 N N . ARG A 1 72 ? 31.924 10.616 -2.400 1.00 87.81 72 ARG A N 1
ATOM 532 C CA . ARG A 1 72 ? 33.114 9.763 -2.280 1.00 87.81 72 ARG A CA 1
ATOM 533 C C . ARG A 1 72 ? 33.366 8.959 -3.555 1.00 87.81 72 ARG A C 1
ATOM 535 O O . ARG A 1 72 ? 34.493 8.938 -4.038 1.00 87.81 72 ARG A O 1
ATOM 542 N N . LYS A 1 73 ? 32.326 8.342 -4.129 1.00 86.38 73 LYS A N 1
ATOM 543 C CA . LYS A 1 73 ? 32.414 7.615 -5.412 1.00 86.38 73 LYS A CA 1
ATOM 544 C C . LYS A 1 73 ? 32.835 8.529 -6.564 1.00 86.38 73 LYS A C 1
ATOM 546 O O . LYS A 1 73 ? 33.533 8.088 -7.467 1.00 86.38 73 LYS A O 1
ATOM 551 N N . GLY A 1 74 ? 32.436 9.799 -6.514 1.00 83.12 74 GLY A N 1
ATOM 552 C CA . GLY A 1 74 ? 32.846 10.831 -7.464 1.00 83.12 74 GLY A CA 1
ATOM 553 C C . GLY A 1 74 ? 34.193 11.499 -7.163 1.00 83.12 74 GLY A C 1
ATOM 554 O O . GLY A 1 74 ? 34.507 12.489 -7.818 1.00 83.12 74 GLY A O 1
ATOM 555 N N . GLY A 1 75 ? 34.957 11.028 -6.169 1.00 87.25 75 GLY A N 1
ATOM 556 C CA . GLY A 1 75 ? 36.264 11.592 -5.810 1.00 87.25 75 GLY A CA 1
ATOM 557 C C . GLY A 1 75 ? 36.205 12.993 -5.190 1.00 87.25 75 GLY A C 1
ATOM 558 O O . GLY A 1 75 ? 37.167 13.749 -5.288 1.00 87.25 75 GLY A O 1
ATOM 559 N N . ARG A 1 76 ? 35.075 13.373 -4.583 1.00 85.19 76 ARG A N 1
ATOM 560 C CA . ARG A 1 76 ? 34.863 14.690 -3.966 1.00 85.19 76 ARG A CA 1
ATOM 561 C C . ARG A 1 76 ? 34.674 14.581 -2.455 1.00 85.19 76 ARG A C 1
ATOM 563 O O . ARG A 1 76 ? 34.024 13.657 -1.973 1.00 85.19 76 ARG A O 1
ATOM 570 N N . THR A 1 77 ? 35.118 15.609 -1.734 1.00 85.81 77 THR A N 1
ATOM 571 C CA . THR A 1 77 ? 34.965 15.736 -0.270 1.00 85.81 77 THR A CA 1
ATOM 572 C C . THR A 1 77 ? 34.231 17.036 0.105 1.00 85.81 77 THR A C 1
ATOM 574 O O . THR A 1 77 ? 34.812 17.924 0.722 1.00 85.81 77 THR A O 1
ATOM 577 N N . PRO A 1 78 ? 32.968 17.216 -0.329 1.00 88.75 78 PRO A N 1
ATOM 578 C CA . PRO A 1 78 ? 32.185 18.401 0.002 1.00 88.75 78 PRO A CA 1
ATOM 579 C C . PRO A 1 78 ? 31.775 18.398 1.479 1.00 88.75 78 PRO A C 1
ATOM 581 O O . PRO A 1 78 ? 31.599 17.345 2.093 1.00 88.75 78 PRO A O 1
ATOM 584 N N . THR A 1 79 ? 31.562 19.587 2.027 1.00 92.88 79 THR A N 1
ATOM 585 C CA . THR A 1 79 ? 30.969 19.773 3.357 1.00 92.88 79 THR A CA 1
ATOM 586 C C . THR A 1 79 ? 29.490 19.372 3.366 1.00 92.88 79 THR A C 1
ATOM 588 O O . THR A 1 79 ? 28.807 19.432 2.339 1.00 92.88 79 THR A O 1
ATOM 591 N N . ASP A 1 80 ? 28.941 19.029 4.535 1.00 89.12 80 ASP A N 1
ATOM 592 C CA . ASP A 1 80 ? 27.502 18.748 4.661 1.00 89.12 80 ASP A CA 1
ATOM 593 C C . ASP A 1 80 ? 26.648 19.949 4.238 1.00 89.12 80 ASP A C 1
ATOM 595 O O . ASP A 1 80 ? 25.621 19.780 3.584 1.00 89.12 80 ASP A O 1
ATOM 599 N N . ALA A 1 81 ? 27.106 21.169 4.536 1.00 90.06 81 ALA A N 1
ATOM 600 C CA . ALA A 1 81 ? 26.451 22.397 4.100 1.00 90.06 81 ALA A CA 1
ATOM 601 C C . ALA A 1 81 ? 26.349 22.486 2.567 1.00 90.06 81 ALA A C 1
ATOM 603 O O . ALA A 1 81 ? 25.328 22.927 2.044 1.00 90.06 81 ALA A O 1
ATOM 604 N N . GLU A 1 82 ? 27.368 22.037 1.828 1.00 90.38 82 GLU A N 1
ATOM 605 C CA . GLU A 1 82 ? 27.329 21.953 0.363 1.00 90.38 82 GLU A CA 1
ATOM 606 C C . GLU A 1 82 ? 26.397 20.845 -0.135 1.00 90.38 82 GLU A C 1
ATOM 608 O O . GLU A 1 82 ? 25.655 21.048 -1.102 1.00 90.38 82 GLU A O 1
ATOM 613 N N . LEU A 1 83 ? 26.405 19.686 0.529 1.00 89.56 83 LEU A N 1
ATOM 614 C CA . LEU A 1 83 ? 25.550 18.547 0.192 1.00 89.56 83 LEU A CA 1
ATOM 615 C C . LEU A 1 83 ? 24.067 18.827 0.443 1.00 89.56 83 LEU A C 1
ATOM 617 O O . LEU A 1 83 ? 23.230 18.358 -0.330 1.00 89.56 83 LEU A O 1
ATOM 621 N N . LEU A 1 84 ? 23.747 19.623 1.462 1.00 89.81 84 LEU A N 1
ATOM 622 C CA . LEU A 1 84 ? 22.384 19.966 1.872 1.00 89.81 84 LEU A CA 1
ATOM 623 C C . LEU A 1 84 ? 21.852 21.256 1.239 1.00 89.81 84 LEU A C 1
ATOM 625 O O . LEU A 1 84 ? 20.716 21.638 1.513 1.00 89.81 84 LEU A O 1
ATOM 629 N N . ARG A 1 85 ? 22.614 21.919 0.352 1.00 92.50 85 ARG A N 1
ATOM 630 C CA . ARG A 1 85 ? 22.116 23.117 -0.350 1.00 92.50 85 ARG A CA 1
ATOM 631 C C . ARG A 1 85 ? 20.777 22.822 -1.036 1.00 92.50 85 ARG A C 1
ATOM 633 O O . ARG A 1 85 ? 20.720 21.850 -1.795 1.00 92.50 85 ARG A O 1
ATOM 640 N N . PRO A 1 86 ? 19.738 23.652 -0.869 1.00 91.25 86 PRO A N 1
ATOM 641 C CA . PRO A 1 86 ? 18.462 23.450 -1.540 1.00 91.25 86 PRO A CA 1
ATOM 642 C C . PRO A 1 86 ? 18.603 23.213 -3.045 1.00 91.25 86 PRO A C 1
ATOM 644 O O . PRO A 1 86 ? 19.478 23.772 -3.711 1.00 91.25 86 PRO A O 1
ATOM 647 N N . VAL A 1 87 ? 17.737 22.362 -3.587 1.00 94.50 87 VAL A N 1
ATOM 648 C CA . VAL A 1 87 ? 17.608 22.142 -5.030 1.00 94.50 87 VAL A CA 1
ATOM 649 C C . VAL A 1 87 ? 16.187 22.501 -5.418 1.00 94.50 87 VAL A C 1
ATOM 651 O O . VAL A 1 87 ? 15.253 21.977 -4.827 1.00 94.50 87 VAL A O 1
ATOM 654 N N . THR A 1 88 ? 16.016 23.344 -6.427 1.00 93.94 88 THR A N 1
ATOM 655 C CA . THR A 1 88 ? 14.712 23.648 -7.026 1.00 93.94 88 THR A CA 1
ATOM 656 C C . THR A 1 88 ? 14.706 23.213 -8.491 1.00 93.94 88 THR A C 1
ATOM 658 O O . THR A 1 88 ? 15.756 23.119 -9.140 1.00 93.94 88 THR A O 1
ATOM 661 N N . ALA A 1 89 ? 13.525 22.871 -9.006 1.00 92.88 89 ALA A N 1
ATOM 662 C CA . ALA A 1 89 ? 13.329 22.687 -10.440 1.00 92.88 89 ALA A CA 1
ATOM 663 C C . ALA A 1 89 ? 13.086 24.045 -11.119 1.00 92.88 89 ALA A C 1
ATOM 665 O O . ALA A 1 89 ? 12.900 25.060 -10.451 1.00 92.88 89 ALA A O 1
ATOM 666 N N . GLY A 1 90 ? 13.131 24.069 -12.451 1.00 85.81 90 GLY A N 1
ATOM 667 C CA . GLY A 1 90 ? 12.812 25.262 -13.233 1.00 85.81 90 GLY A CA 1
ATOM 668 C C . GLY A 1 90 ? 11.584 25.040 -14.108 1.00 85.81 90 GLY A C 1
ATOM 669 O O . GLY A 1 90 ? 11.213 23.903 -14.392 1.00 85.81 90 GLY A O 1
ATOM 670 N N . ALA A 1 91 ? 11.010 26.125 -14.630 1.00 88.00 91 ALA A N 1
ATOM 671 C CA . ALA A 1 91 ? 9.832 26.066 -15.503 1.00 88.00 91 ALA A CA 1
ATOM 672 C C . ALA A 1 91 ? 10.055 25.244 -16.792 1.00 88.00 91 ALA A C 1
ATOM 674 O O . ALA A 1 91 ? 9.106 24.770 -17.410 1.00 88.00 91 ALA A O 1
ATOM 675 N N . HIS A 1 92 ? 11.316 25.057 -17.192 1.00 88.62 92 HIS A N 1
ATOM 676 C CA . HIS A 1 92 ? 11.716 24.271 -18.364 1.00 88.62 92 HIS A CA 1
ATOM 677 C C . HIS A 1 92 ? 12.133 22.830 -18.032 1.00 88.62 92 HIS A C 1
ATOM 679 O O . HIS A 1 92 ? 12.672 22.134 -18.892 1.00 88.62 92 HIS A O 1
ATOM 685 N N . SER A 1 93 ? 11.952 22.378 -16.789 1.00 94.00 93 SER A N 1
ATOM 686 C CA . SER A 1 93 ? 12.193 20.984 -16.422 1.00 94.00 93 SER A CA 1
ATOM 687 C C . SER A 1 93 ? 11.210 20.073 -17.155 1.00 94.00 93 SER A C 1
ATOM 689 O O . SER A 1 93 ? 10.009 20.338 -17.182 1.00 94.00 93 SER A O 1
ATOM 691 N N . ASN A 1 94 ? 11.718 18.982 -17.727 1.00 96.12 94 ASN A N 1
ATOM 692 C CA . ASN A 1 94 ? 10.866 17.968 -18.343 1.00 96.12 94 ASN A CA 1
ATOM 693 C C . ASN A 1 94 ? 10.004 17.283 -17.278 1.00 96.12 94 ASN A C 1
ATOM 695 O O . ASN A 1 94 ? 10.399 17.189 -16.114 1.00 96.12 94 ASN A O 1
ATOM 699 N N . VAL A 1 95 ? 8.851 16.774 -17.697 1.00 96.38 95 VAL A N 1
ATOM 700 C CA . VAL A 1 95 ? 7.911 16.039 -16.851 1.00 96.38 95 VAL A CA 1
ATOM 701 C C . VAL A 1 95 ? 8.188 14.548 -16.984 1.00 96.38 95 VAL A C 1
ATOM 703 O O . VAL A 1 95 ? 8.219 14.011 -18.091 1.00 96.38 95 VAL A O 1
ATOM 706 N N . ALA A 1 96 ? 8.381 13.867 -15.861 1.00 96.31 96 ALA A N 1
ATOM 707 C CA . ALA A 1 96 ? 8.436 12.414 -15.823 1.00 96.31 96 ALA A CA 1
ATOM 708 C C . ALA A 1 96 ? 7.318 11.836 -14.975 1.00 96.31 96 ALA A C 1
ATOM 710 O O . ALA A 1 96 ? 6.933 12.434 -13.973 1.00 96.31 96 ALA A O 1
ATOM 711 N N . ILE A 1 97 ? 6.849 10.655 -15.370 1.00 96.19 97 ILE A N 1
ATOM 712 C CA . ILE A 1 97 ? 5.871 9.860 -14.630 1.00 96.19 97 ILE A CA 1
ATOM 713 C C . ILE A 1 97 ? 6.598 8.686 -13.983 1.00 96.19 97 ILE A C 1
ATOM 715 O O . ILE A 1 97 ? 7.294 7.945 -14.680 1.00 96.19 97 ILE A O 1
ATOM 719 N N . ALA A 1 98 ? 6.440 8.512 -12.670 1.00 91.81 98 ALA A N 1
ATOM 720 C CA . ALA A 1 98 ? 6.972 7.351 -11.955 1.00 91.81 98 ALA A CA 1
ATOM 721 C C . ALA A 1 98 ? 6.073 6.133 -12.209 1.00 91.81 98 ALA A C 1
ATOM 723 O O . ALA A 1 98 ? 4.958 6.066 -11.698 1.00 91.81 98 ALA A O 1
ATOM 724 N N . THR A 1 99 ? 6.551 5.184 -13.015 1.00 90.69 99 THR A N 1
ATOM 725 C CA . THR A 1 99 ? 5.780 4.008 -13.431 1.00 90.69 99 THR A CA 1
ATOM 726 C C . THR A 1 99 ? 5.609 3.008 -12.291 1.00 90.69 99 THR A C 1
ATOM 728 O O . THR A 1 99 ? 6.292 3.041 -11.264 1.00 90.69 99 THR A O 1
ATOM 731 N N . GLY A 1 100 ? 4.688 2.076 -12.491 1.00 86.25 100 GLY A N 1
ATOM 732 C CA . GLY A 1 100 ? 4.330 1.059 -11.526 1.00 86.25 100 GLY A CA 1
ATOM 733 C C . GLY A 1 100 ? 3.198 1.518 -10.624 1.00 86.25 100 GLY A C 1
ATOM 734 O O . GLY A 1 100 ? 2.268 2.200 -11.060 1.00 86.25 100 GLY A O 1
ATOM 735 N N . ALA A 1 101 ? 3.297 1.154 -9.349 1.00 81.81 101 ALA A N 1
ATOM 736 C CA . ALA A 1 101 ? 2.294 1.481 -8.355 1.00 81.81 101 ALA A CA 1
ATOM 737 C C . ALA A 1 101 ? 1.899 2.977 -8.376 1.00 81.81 101 ALA A C 1
ATOM 739 O O . ALA A 1 101 ? 0.699 3.236 -8.516 1.00 81.81 101 ALA A O 1
ATOM 740 N N . PRO A 1 102 ? 2.826 3.957 -8.298 1.00 76.88 102 PRO A N 1
ATOM 741 C CA . PRO A 1 102 ? 2.470 5.375 -8.175 1.00 76.88 102 PRO A CA 1
ATOM 742 C C . PRO A 1 102 ? 1.661 5.940 -9.347 1.00 76.88 102 PRO A C 1
ATOM 744 O O . PRO A 1 102 ? 0.810 6.787 -9.123 1.00 76.88 102 PRO A O 1
ATOM 747 N N . ALA A 1 103 ? 1.903 5.492 -10.579 1.00 82.94 103 ALA A N 1
ATOM 748 C CA . ALA A 1 103 ? 1.159 5.969 -11.746 1.00 82.94 103 ALA A CA 1
ATOM 749 C C . ALA A 1 103 ? -0.075 5.124 -12.086 1.00 82.94 103 ALA A C 1
ATOM 751 O O . ALA A 1 103 ? -0.863 5.524 -12.935 1.00 82.94 103 ALA A O 1
ATOM 752 N N . GLY A 1 104 ? -0.234 3.948 -11.473 1.00 86.50 104 GLY A N 1
ATOM 753 C CA . GLY A 1 104 ? -1.321 3.030 -11.817 1.00 86.50 104 GLY A CA 1
ATOM 754 C C . GLY A 1 104 ? -1.136 2.326 -13.167 1.00 86.50 104 GLY A C 1
ATOM 755 O O . GLY A 1 104 ? -2.058 1.654 -13.625 1.00 86.50 104 GLY A O 1
ATOM 756 N N . PHE A 1 105 ? 0.049 2.413 -13.783 1.00 92.31 105 PHE A N 1
ATOM 757 C CA . PHE A 1 105 ? 0.389 1.701 -15.018 1.00 92.31 105 PHE A CA 1
ATOM 758 C C . PHE A 1 105 ? 1.883 1.357 -15.110 1.00 92.31 105 PHE A C 1
ATOM 760 O O . PHE A 1 105 ? 2.732 1.986 -14.475 1.00 92.31 105 PHE A O 1
ATOM 767 N N . TRP A 1 106 ? 2.218 0.369 -15.935 1.00 94.31 106 TRP A N 1
ATOM 768 C CA . TRP A 1 106 ? 3.579 0.069 -16.390 1.00 94.31 106 TRP A CA 1
ATOM 769 C C . TRP A 1 106 ? 3.676 0.265 -17.907 1.00 94.31 106 TRP A C 1
ATOM 771 O O . TRP A 1 106 ? 2.657 0.380 -18.585 1.00 94.31 106 TRP A O 1
ATOM 781 N N . VAL A 1 107 ? 4.890 0.349 -18.446 1.00 96.81 107 VAL A N 1
ATOM 782 C CA . VAL A 1 107 ? 5.112 0.695 -19.858 1.00 96.81 107 VAL A CA 1
ATOM 783 C C . VAL A 1 107 ? 5.916 -0.378 -20.570 1.00 96.81 107 VAL A C 1
ATOM 785 O O . VAL A 1 107 ? 6.953 -0.811 -20.061 1.00 96.81 107 VAL A O 1
ATOM 788 N N . LEU A 1 108 ? 5.456 -0.751 -21.762 1.00 97.00 108 LEU A N 1
ATOM 789 C CA . LEU A 1 108 ? 6.257 -1.415 -22.783 1.00 97.00 108 LEU A CA 1
ATOM 790 C C . LEU A 1 108 ? 6.862 -0.331 -23.689 1.00 97.00 108 LEU A C 1
ATOM 792 O O . LEU A 1 108 ? 6.134 0.405 -24.356 1.00 97.00 108 LEU A O 1
ATOM 796 N N . ASP A 1 109 ? 8.180 -0.187 -23.632 1.00 96.69 109 ASP A N 1
ATOM 797 C CA . ASP A 1 109 ? 8.975 0.842 -24.305 1.00 96.69 109 ASP A CA 1
ATOM 798 C C . ASP A 1 109 ? 9.590 0.239 -25.575 1.00 96.69 109 ASP A C 1
ATOM 800 O O . ASP A 1 109 ? 10.488 -0.604 -25.507 1.00 96.69 109 ASP A O 1
ATOM 804 N N . LEU A 1 110 ? 9.033 0.610 -26.728 1.00 96.00 110 LEU A N 1
ATOM 805 C CA . LEU A 1 110 ? 9.394 0.093 -28.045 1.00 96.00 110 LEU A CA 1
ATOM 806 C C . LEU A 1 110 ? 10.309 1.116 -28.734 1.00 96.00 110 LEU A C 1
ATOM 808 O O . LEU A 1 110 ? 9.827 2.140 -29.224 1.00 96.00 110 LEU A O 1
ATOM 812 N N . ASP A 1 111 ? 11.622 0.860 -28.767 1.00 89.75 111 ASP A N 1
ATOM 813 C CA . ASP A 1 111 ? 12.612 1.767 -29.373 1.00 89.75 111 ASP A CA 1
ATOM 814 C C . ASP A 1 111 ? 13.000 1.307 -30.787 1.00 89.75 111 ASP A C 1
ATOM 816 O O . ASP A 1 111 ? 13.756 0.352 -30.980 1.00 89.75 111 ASP A O 1
ATOM 820 N N . GLY A 1 112 ? 12.524 2.035 -31.796 1.00 89.88 112 GLY A N 1
ATOM 821 C CA . GLY A 1 112 ? 12.949 1.863 -33.180 1.00 89.88 112 GLY A CA 1
ATOM 822 C C . GLY A 1 112 ? 12.176 0.805 -33.980 1.00 89.88 112 GLY A C 1
ATOM 823 O O . GLY A 1 112 ? 11.340 0.073 -33.449 1.00 89.88 112 GLY A O 1
ATOM 824 N N . PRO A 1 113 ? 12.474 0.693 -35.288 1.00 90.81 113 PRO A N 1
ATOM 825 C CA . PRO A 1 113 ? 11.788 -0.235 -36.190 1.00 90.81 113 PRO A CA 1
ATOM 826 C C . PRO A 1 113 ? 11.920 -1.711 -35.796 1.00 90.81 113 PRO A C 1
ATOM 828 O O . PRO A 1 113 ? 10.989 -2.483 -35.996 1.00 90.81 113 PRO A O 1
ATOM 831 N N . GLU A 1 114 ? 13.052 -2.107 -35.209 1.00 92.56 114 GLU A N 1
ATOM 832 C CA . GLU A 1 114 ? 13.284 -3.486 -34.761 1.00 92.56 114 GLU A CA 1
ATOM 833 C C . GLU A 1 114 ? 12.342 -3.875 -33.608 1.00 92.56 114 GLU A C 1
ATOM 835 O O . GLU A 1 114 ? 11.793 -4.975 -33.610 1.00 92.56 114 GLU A O 1
ATOM 840 N N . ALA A 1 115 ? 12.072 -2.958 -32.671 1.00 93.88 115 ALA A N 1
ATOM 841 C CA . ALA A 1 115 ? 11.091 -3.174 -31.608 1.00 93.88 115 ALA A CA 1
ATOM 842 C C . ALA A 1 115 ? 9.668 -3.330 -32.168 1.00 93.88 115 ALA A C 1
ATOM 844 O O . ALA A 1 115 ? 8.907 -4.181 -31.709 1.00 93.88 115 ALA A O 1
ATOM 845 N N . MET A 1 116 ? 9.322 -2.543 -33.192 1.00 93.94 116 MET A N 1
ATOM 846 C CA . MET A 1 116 ? 8.020 -2.632 -33.861 1.00 93.94 116 MET A CA 1
ATOM 847 C C . MET A 1 116 ? 7.862 -3.937 -34.648 1.00 93.94 116 MET A C 1
ATOM 849 O O . MET A 1 116 ? 6.797 -4.547 -34.610 1.00 93.94 116 MET A O 1
ATOM 853 N N . ALA A 1 117 ? 8.921 -4.399 -35.319 1.00 94.50 117 ALA A N 1
ATOM 854 C CA . ALA A 1 117 ? 8.929 -5.692 -35.999 1.00 94.50 117 ALA A CA 1
ATOM 855 C C . ALA A 1 117 ? 8.793 -6.855 -35.004 1.00 94.50 117 ALA A C 1
ATOM 857 O O . ALA A 1 117 ? 8.025 -7.787 -35.243 1.00 94.50 117 ALA A O 1
ATOM 858 N N . TRP A 1 118 ? 9.487 -6.776 -33.863 1.00 95.94 118 TRP A N 1
ATOM 859 C CA . TRP A 1 118 ? 9.328 -7.736 -32.771 1.00 95.94 118 TRP A CA 1
ATOM 860 C C . TRP A 1 118 ? 7.886 -7.768 -32.254 1.00 95.94 118 TRP A C 1
ATOM 862 O O . TRP A 1 118 ? 7.323 -8.849 -32.085 1.00 95.94 118 TRP A O 1
ATOM 872 N N . LEU A 1 119 ? 7.264 -6.599 -32.056 1.00 95.62 119 LEU A N 1
ATOM 873 C CA . LEU A 1 119 ? 5.875 -6.524 -31.613 1.00 95.62 119 LEU A CA 1
ATOM 874 C C . LEU A 1 119 ? 4.936 -7.178 -32.632 1.00 95.62 119 LEU A C 1
ATOM 876 O O . LEU A 1 119 ? 4.138 -8.027 -32.249 1.00 95.62 119 LEU A O 1
ATOM 880 N N . ALA A 1 120 ? 5.074 -6.844 -33.917 1.00 94.56 120 ALA A N 1
ATOM 881 C CA . ALA A 1 120 ? 4.247 -7.415 -34.978 1.00 94.56 120 ALA A CA 1
ATOM 882 C C . ALA A 1 120 ? 4.354 -8.949 -35.035 1.00 94.56 120 ALA A C 1
ATOM 884 O O . ALA A 1 120 ? 3.347 -9.634 -35.202 1.00 94.56 120 ALA A O 1
ATOM 885 N N . ALA A 1 121 ? 5.556 -9.503 -34.838 1.00 94.06 121 ALA A N 1
ATOM 886 C CA . ALA A 1 121 ? 5.756 -10.948 -34.763 1.00 94.06 121 ALA A CA 1
ATOM 887 C C . ALA A 1 121 ? 5.039 -11.573 -33.552 1.00 94.06 121 ALA A C 1
ATOM 889 O O . ALA A 1 121 ? 4.383 -12.604 -33.695 1.00 94.06 121 ALA A O 1
ATOM 890 N N . LYS A 1 122 ? 5.106 -10.939 -32.372 1.00 93.81 122 LYS A N 1
ATOM 891 C CA . LYS A 1 122 ? 4.395 -11.414 -31.171 1.00 93.81 122 LYS A CA 1
ATOM 892 C C . LYS A 1 122 ? 2.877 -11.295 -31.293 1.00 93.81 122 LYS A C 1
ATOM 894 O O . LYS A 1 122 ? 2.169 -12.187 -30.839 1.00 93.81 122 LYS A O 1
ATOM 899 N N . GLU A 1 123 ? 2.374 -10.241 -31.930 1.00 92.19 123 GLU A N 1
ATOM 900 C CA . GLU A 1 123 ? 0.940 -10.078 -32.193 1.00 92.19 123 GLU A CA 1
ATOM 901 C C . GLU A 1 123 ? 0.421 -11.089 -33.225 1.00 92.19 123 GLU A C 1
ATOM 903 O O . GLU A 1 123 ? -0.702 -11.573 -33.090 1.00 92.19 123 GLU A O 1
ATOM 908 N N . ALA A 1 124 ? 1.238 -11.467 -34.213 1.00 90.88 124 ALA A N 1
ATOM 909 C CA . ALA A 1 124 ? 0.906 -12.550 -35.139 1.00 90.88 124 ALA A CA 1
ATOM 910 C C . ALA A 1 124 ? 0.842 -13.921 -34.439 1.00 90.88 124 ALA A C 1
ATOM 912 O O . ALA A 1 124 ? 0.026 -14.761 -34.811 1.00 90.88 124 ALA A O 1
ATOM 913 N N . GLU A 1 125 ? 1.678 -14.143 -33.420 1.00 90.50 125 GLU A N 1
ATOM 914 C CA . GLU A 1 125 ? 1.732 -15.395 -32.653 1.00 90.50 125 GLU A CA 1
ATOM 915 C C . GLU A 1 125 ? 0.610 -15.507 -31.605 1.00 90.50 125 GLU A C 1
ATOM 917 O O . GLU A 1 125 ? 0.025 -16.576 -31.427 1.00 90.50 125 GLU A O 1
ATOM 922 N N . HIS A 1 126 ? 0.306 -14.419 -30.892 1.00 84.94 126 HIS A N 1
ATOM 923 C CA . HIS A 1 126 ? -0.540 -14.452 -29.691 1.00 84.94 126 HIS A CA 1
ATOM 924 C C . HIS A 1 126 ? -1.807 -13.589 -29.772 1.00 84.94 126 HIS A C 1
ATOM 926 O O . HIS A 1 126 ? -2.587 -13.553 -28.816 1.00 84.94 126 HIS A O 1
ATOM 932 N N . GLY A 1 127 ? -2.022 -12.901 -30.892 1.00 87.06 127 GLY A N 1
ATOM 933 C CA . GLY A 1 127 ? -3.094 -11.927 -31.075 1.00 87.06 127 GLY A CA 1
ATOM 934 C C . GLY A 1 127 ? -2.674 -10.489 -30.730 1.00 87.06 127 GLY A C 1
ATOM 935 O O . GLY A 1 127 ? -1.676 -10.271 -30.035 1.00 87.06 127 GLY A O 1
ATOM 936 N N . PRO A 1 128 ? -3.437 -9.490 -31.214 1.00 90.62 128 PRO A N 1
ATOM 937 C CA . PRO A 1 128 ? -3.085 -8.079 -31.088 1.00 90.62 128 PRO A CA 1
ATOM 938 C C . PRO A 1 128 ? -3.106 -7.599 -29.634 1.00 90.62 128 PRO A C 1
ATOM 940 O O . PRO A 1 128 ? -3.911 -8.053 -28.816 1.00 90.62 128 PRO A O 1
ATOM 943 N N . LEU A 1 129 ? -2.256 -6.621 -29.317 1.00 93.38 129 LEU A N 1
ATOM 944 C CA . LEU A 1 129 ? -2.329 -5.910 -28.050 1.00 93.38 129 LEU A CA 1
ATOM 945 C C . LEU A 1 129 ? -3.608 -5.063 -27.989 1.00 93.38 129 LEU A C 1
ATOM 947 O O . LEU A 1 129 ? -3.996 -4.439 -28.983 1.00 93.38 129 LEU A O 1
ATOM 951 N N . PRO A 1 130 ? -4.255 -4.975 -26.812 1.00 93.75 130 PRO A N 1
ATOM 952 C CA . PRO A 1 130 ? -5.409 -4.111 -26.647 1.00 93.75 130 PRO A CA 1
ATOM 953 C C . PRO A 1 130 ? -5.015 -2.644 -26.847 1.00 93.75 130 PRO A C 1
ATOM 955 O O . PRO A 1 130 ? -3.893 -2.219 -26.544 1.00 93.75 130 PRO A O 1
ATOM 958 N N . ILE A 1 131 ? -5.966 -1.852 -27.339 1.00 95.44 131 ILE A N 1
ATOM 959 C CA . ILE A 1 131 ? -5.796 -0.404 -27.453 1.00 95.44 131 ILE A CA 1
ATOM 960 C C . ILE A 1 131 ? -5.624 0.162 -26.041 1.00 95.44 131 ILE A C 1
ATOM 962 O O . ILE A 1 131 ? -6.404 -0.139 -25.144 1.00 95.44 131 ILE A O 1
ATOM 966 N N . THR A 1 132 ? -4.582 0.965 -25.846 1.00 96.38 132 THR A N 1
ATOM 967 C CA . THR A 1 132 ? -4.206 1.518 -24.541 1.00 96.38 132 THR A CA 1
ATOM 968 C C . THR A 1 132 ? -3.500 2.867 -24.724 1.00 96.38 132 THR A C 1
ATOM 970 O O . THR A 1 132 ? -3.018 3.132 -25.840 1.00 96.38 132 THR A O 1
ATOM 973 N N . PRO A 1 133 ? -3.403 3.736 -23.694 1.00 97.31 133 PRO A N 1
ATOM 974 C CA . PRO A 1 133 ? -2.702 5.004 -23.820 1.00 97.31 133 PRO A CA 1
ATOM 975 C C . PRO A 1 133 ? -1.291 4.813 -24.375 1.00 97.31 133 PRO A C 1
ATOM 977 O O . PRO A 1 133 ? -0.536 3.944 -23.930 1.00 97.31 133 PRO A O 1
ATOM 980 N N . THR A 1 134 ? -0.962 5.591 -25.403 1.00 97.88 134 THR A N 1
ATOM 981 C CA . THR A 1 134 ? 0.249 5.399 -26.208 1.00 97.88 134 THR A CA 1
ATOM 982 C C . THR A 1 134 ? 0.972 6.728 -26.372 1.00 97.88 134 THR A C 1
ATOM 984 O O . THR A 1 134 ? 0.432 7.653 -26.975 1.00 97.88 134 THR A O 1
ATOM 987 N N . SER A 1 135 ? 2.192 6.839 -25.848 1.00 96.62 135 SER A N 1
ATOM 988 C CA . SER A 1 135 ? 3.024 8.040 -25.991 1.00 96.62 135 SER A CA 1
ATOM 989 C C . SER A 1 135 ? 4.073 7.831 -27.080 1.00 96.62 135 SER A C 1
ATOM 991 O O . SER A 1 135 ? 4.923 6.954 -26.967 1.00 96.62 135 SER A O 1
ATOM 993 N N . LEU A 1 136 ? 4.071 8.686 -28.097 1.00 95.69 136 LEU A N 1
ATOM 994 C CA . LEU A 1 136 ? 5.026 8.683 -29.200 1.00 95.69 136 LEU A CA 1
ATOM 995 C C . LEU A 1 136 ? 6.370 9.264 -28.749 1.00 95.69 136 LEU A C 1
ATOM 997 O O . LEU A 1 136 ? 6.472 10.437 -28.366 1.00 95.69 136 LEU A O 1
ATOM 1001 N N . THR A 1 137 ? 7.417 8.448 -28.828 1.00 91.69 137 THR A N 1
ATOM 1002 C CA . THR A 1 137 ? 8.803 8.837 -28.551 1.00 91.69 137 THR A CA 1
ATOM 1003 C C . THR A 1 137 ? 9.507 9.239 -29.848 1.00 91.69 137 THR A C 1
ATOM 1005 O O . THR A 1 137 ? 8.942 9.144 -30.933 1.00 91.69 137 THR A O 1
ATOM 1008 N N . ALA A 1 138 ? 10.753 9.708 -29.761 1.00 89.31 138 ALA A N 1
ATOM 1009 C CA . ALA A 1 138 ? 11.489 10.154 -30.944 1.00 89.31 138 ALA A CA 1
ATOM 1010 C C . ALA A 1 138 ? 11.755 9.038 -31.973 1.00 89.31 138 ALA A C 1
ATOM 1012 O O . ALA A 1 138 ? 11.979 9.337 -33.141 1.00 89.31 138 ALA A O 1
ATOM 1013 N N . ARG A 1 139 ? 11.774 7.771 -31.540 1.00 87.94 139 ARG A N 1
ATOM 1014 C CA . ARG A 1 139 ? 12.143 6.615 -32.375 1.00 87.94 139 ARG A CA 1
ATOM 1015 C C . ARG A 1 139 ? 11.122 5.478 -32.330 1.00 87.94 139 ARG A C 1
ATOM 1017 O O . ARG A 1 139 ? 11.292 4.498 -33.041 1.00 87.94 139 ARG A O 1
ATOM 1024 N N . GLY A 1 140 ? 10.074 5.593 -31.523 1.00 92.38 140 GLY A N 1
ATOM 1025 C CA . GLY A 1 140 ? 9.063 4.557 -31.365 1.00 92.38 140 GLY A CA 1
ATOM 1026 C C . GLY A 1 140 ? 7.964 5.012 -30.416 1.00 92.38 140 GLY A C 1
ATOM 1027 O O . GLY A 1 140 ? 7.494 6.148 -30.510 1.00 92.38 140 GLY A O 1
ATOM 1028 N N . GLU A 1 141 ? 7.551 4.154 -29.490 1.00 96.06 141 GLU A N 1
ATOM 1029 C CA . GLU A 1 141 ? 6.397 4.438 -28.641 1.00 96.06 141 GLU A CA 1
ATOM 1030 C C . GLU A 1 141 ? 6.444 3.746 -27.276 1.00 96.06 141 GLU A C 1
ATOM 1032 O O . GLU A 1 141 ? 7.026 2.683 -27.084 1.00 96.06 141 GLU A O 1
ATOM 1037 N N . HIS A 1 142 ? 5.784 4.377 -26.313 1.00 97.12 142 HIS A N 1
ATOM 1038 C CA . HIS A 1 142 ? 5.474 3.825 -25.007 1.00 97.12 142 HIS A CA 1
ATOM 1039 C C . HIS A 1 142 ? 4.020 3.353 -25.013 1.00 97.12 142 HIS A C 1
ATOM 1041 O O . HIS A 1 142 ? 3.115 4.180 -25.137 1.00 97.12 142 HIS A O 1
ATOM 1047 N N . ARG A 1 143 ? 3.785 2.053 -24.828 1.00 97.25 143 ARG A N 1
ATOM 1048 C CA . ARG A 1 143 ? 2.446 1.484 -24.607 1.00 97.25 143 ARG A CA 1
ATOM 1049 C C . ARG A 1 143 ? 2.221 1.312 -23.107 1.00 97.25 143 ARG A C 1
ATOM 1051 O O . ARG A 1 143 ? 2.951 0.563 -22.457 1.00 97.25 143 ARG A O 1
ATOM 1058 N N . CYS A 1 144 ? 1.245 2.020 -22.547 1.00 96.69 144 CYS A N 1
ATOM 1059 C CA . CYS A 1 144 ? 0.985 2.038 -21.108 1.00 96.69 144 CYS A CA 1
ATOM 1060 C C . CYS A 1 144 ? -0.104 1.023 -20.742 1.00 96.69 144 CYS A C 1
ATOM 1062 O O . CYS A 1 144 ? -1.227 1.166 -21.205 1.00 96.69 144 CYS A O 1
ATOM 1064 N N . PHE A 1 145 ? 0.182 0.044 -19.886 1.00 94.75 145 PHE A N 1
ATOM 1065 C CA . PHE A 1 145 ? -0.771 -0.982 -19.443 1.00 94.75 145 PHE A CA 1
ATOM 1066 C C . PHE A 1 145 ? -1.096 -0.850 -17.960 1.00 94.75 145 PHE A C 1
ATOM 1068 O O . PHE A 1 145 ? -0.231 -0.501 -17.156 1.00 94.75 145 PHE A O 1
ATOM 1075 N N . ALA A 1 146 ? -2.331 -1.178 -17.587 1.00 90.75 146 ALA A N 1
ATOM 1076 C CA . ALA A 1 146 ? -2.830 -1.051 -16.226 1.00 90.75 146 ALA A CA 1
ATOM 1077 C C . ALA A 1 146 ? -1.941 -1.776 -15.206 1.00 90.75 146 ALA A C 1
ATOM 1079 O O . ALA A 1 146 ? -1.464 -2.898 -15.413 1.00 90.75 146 ALA A O 1
ATOM 1080 N N . TRP A 1 147 ? -1.740 -1.126 -14.064 1.00 85.56 147 TRP A N 1
ATOM 1081 C CA . TRP A 1 147 ? -1.060 -1.705 -12.919 1.00 85.56 147 TRP A CA 1
ATOM 1082 C C . TRP A 1 147 ? -2.037 -2.541 -12.095 1.00 85.56 147 TRP A C 1
ATOM 1084 O O . TRP A 1 147 ? -2.680 -2.043 -11.173 1.00 85.56 147 TRP A O 1
ATOM 1094 N N . CYS A 1 148 ? -2.127 -3.831 -12.412 1.00 65.56 148 CYS A N 1
ATOM 1095 C CA . CYS A 1 148 ? -3.008 -4.767 -11.715 1.00 65.56 148 CYS A CA 1
ATOM 1096 C C . CYS A 1 148 ? -2.220 -5.955 -11.140 1.00 65.56 148 CYS A C 1
ATOM 1098 O O . CYS A 1 148 ? -2.234 -7.036 -11.731 1.00 65.56 148 CYS A O 1
ATOM 1100 N N . PRO A 1 149 ? -1.525 -5.811 -9.996 1.00 57.81 149 PRO A N 1
ATOM 1101 C CA . PRO A 1 149 ? -1.154 -6.987 -9.221 1.00 57.81 149 PRO A CA 1
ATOM 1102 C C . PRO A 1 149 ? -2.446 -7.650 -8.719 1.00 57.81 149 PRO A C 1
ATOM 1104 O O . PRO A 1 149 ? -3.152 -7.067 -7.898 1.00 57.81 149 PRO A O 1
ATOM 1107 N N . LYS A 1 150 ? -2.782 -8.845 -9.229 1.00 46.41 150 LYS A N 1
ATOM 1108 C CA . LYS A 1 150 ? -4.009 -9.571 -8.836 1.00 46.41 150 LYS A CA 1
ATOM 1109 C C . LYS A 1 150 ? -3.969 -10.043 -7.371 1.00 46.41 150 LYS A C 1
ATOM 1111 O O . LYS A 1 150 ? -5.012 -10.339 -6.806 1.00 46.41 150 LYS A O 1
ATOM 1116 N N . SER A 1 151 ? -2.777 -10.107 -6.766 1.00 41.44 151 SER A N 1
ATOM 1117 C CA . SER A 1 151 ? -2.534 -10.556 -5.388 1.00 41.44 151 SER A CA 1
ATOM 1118 C C . SER A 1 151 ? -1.217 -9.988 -4.843 1.00 41.44 151 SER A C 1
ATOM 1120 O O . SER A 1 151 ? -0.289 -9.707 -5.608 1.00 41.44 151 SER A O 1
ATOM 1122 N N . SER A 1 152 ? -1.105 -9.900 -3.513 1.00 40.41 152 SER A N 1
ATOM 1123 C CA . SER A 1 152 ? 0.136 -9.604 -2.772 1.00 40.41 152 SER A CA 1
ATOM 1124 C C . SER A 1 152 ? 1.271 -10.610 -3.045 1.00 40.41 152 SER A C 1
ATOM 1126 O O . SER A 1 152 ? 2.453 -10.307 -2.861 1.00 40.41 152 SER A O 1
ATOM 1128 N N . SER A 1 153 ? 0.912 -11.807 -3.516 1.00 38.75 153 SER A N 1
ATOM 1129 C CA . SER A 1 153 ? 1.829 -12.902 -3.838 1.00 38.75 153 SER A CA 1
ATOM 1130 C C . SER A 1 153 ? 2.358 -12.879 -5.278 1.00 38.75 153 SER A C 1
ATOM 1132 O O . SER A 1 153 ? 3.341 -13.564 -5.577 1.00 38.75 153 SER A O 1
ATOM 1134 N N . GLU A 1 154 ? 1.757 -12.089 -6.178 1.00 51.62 154 GLU A N 1
ATOM 1135 C CA . GLU A 1 154 ? 2.202 -12.047 -7.568 1.00 51.62 154 GLU A CA 1
ATOM 1136 C C . GLU A 1 154 ? 3.524 -11.276 -7.728 1.00 51.62 154 GLU A C 1
ATOM 1138 O O . GLU A 1 154 ? 3.723 -10.211 -7.134 1.00 51.62 154 GLU A O 1
ATOM 1143 N N . PRO A 1 155 ? 4.452 -11.769 -8.570 1.00 54.41 155 PRO A N 1
ATOM 1144 C CA . PRO A 1 155 ? 5.680 -11.049 -8.849 1.00 54.41 155 PRO A CA 1
ATOM 1145 C C . PRO A 1 155 ? 5.370 -9.710 -9.529 1.00 54.41 155 PRO A C 1
ATOM 1147 O O . PRO A 1 155 ? 4.814 -9.651 -10.625 1.00 54.41 155 PRO A O 1
ATOM 1150 N N . ILE A 1 156 ? 5.778 -8.634 -8.855 1.00 69.88 156 ILE A N 1
ATOM 1151 C CA . ILE A 1 156 ? 5.672 -7.249 -9.321 1.00 69.88 156 ILE A CA 1
ATOM 1152 C C . ILE A 1 156 ? 6.425 -7.087 -10.651 1.00 69.88 156 ILE A C 1
ATOM 1154 O O . ILE A 1 156 ? 7.584 -7.503 -10.761 1.00 69.88 156 ILE A O 1
ATOM 1158 N N . ILE A 1 157 ? 5.798 -6.435 -11.636 1.00 84.12 157 ILE A N 1
ATOM 1159 C CA . ILE A 1 157 ? 6.448 -6.056 -12.900 1.00 84.12 157 ILE A CA 1
ATOM 1160 C C . ILE A 1 157 ? 7.531 -5.023 -12.582 1.00 84.12 157 ILE A C 1
ATOM 1162 O O . ILE A 1 157 ? 7.248 -3.941 -12.066 1.00 84.12 157 ILE A O 1
ATOM 1166 N N . ARG A 1 158 ? 8.789 -5.366 -12.857 1.00 83.88 158 ARG A N 1
ATOM 1167 C CA . ARG A 1 158 ? 9.956 -4.508 -12.610 1.00 83.88 158 ARG A CA 1
ATOM 1168 C C . ARG A 1 158 ? 10.538 -3.993 -13.914 1.00 83.88 158 ARG A C 1
ATOM 1170 O O . ARG A 1 158 ? 10.211 -4.495 -14.985 1.00 83.88 158 ARG A O 1
ATOM 1177 N N . ASN A 1 159 ? 11.442 -3.027 -13.795 1.00 84.44 159 ASN A N 1
ATOM 1178 C CA . ASN A 1 159 ? 12.233 -2.577 -14.928 1.00 84.44 159 ASN A CA 1
ATOM 1179 C C . ASN A 1 159 ? 13.028 -3.734 -15.540 1.00 84.44 159 ASN A C 1
ATOM 1181 O O . ASN A 1 159 ? 13.702 -4.479 -14.824 1.00 84.44 159 ASN A O 1
ATOM 1185 N N . ARG A 1 160 ? 12.968 -3.852 -16.863 1.00 88.19 160 ARG A N 1
ATOM 1186 C CA . ARG A 1 160 ? 13.782 -4.779 -17.649 1.00 88.19 160 ARG A CA 1
ATOM 1187 C C . ARG A 1 160 ? 14.216 -4.064 -18.913 1.00 88.19 160 ARG A C 1
ATOM 1189 O O . ARG A 1 160 ? 13.438 -3.301 -19.470 1.00 88.19 160 ARG A O 1
ATOM 1196 N N . SER A 1 161 ? 15.428 -4.338 -19.362 1.00 89.06 161 SER A N 1
ATOM 1197 C CA . SER A 1 161 ? 15.875 -3.901 -20.676 1.00 89.06 161 SER A CA 1
ATOM 1198 C C . SER A 1 161 ? 16.141 -5.098 -21.565 1.00 89.06 161 SER A C 1
ATOM 1200 O O . SER A 1 161 ? 16.437 -6.184 -21.058 1.00 89.06 161 SER A O 1
ATOM 1202 N N . ARG A 1 162 ? 16.047 -4.886 -22.876 1.00 88.69 162 ARG A N 1
ATOM 1203 C CA . ARG A 1 162 ? 16.285 -5.924 -23.888 1.00 88.69 162 ARG A CA 1
ATOM 1204 C C . ARG A 1 162 ? 15.402 -7.168 -23.702 1.00 88.69 162 ARG A C 1
ATOM 1206 O O . ARG A 1 162 ? 15.899 -8.296 -23.616 1.00 88.69 162 ARG A O 1
ATOM 1213 N N . LEU A 1 163 ? 14.093 -6.962 -23.566 1.00 89.12 163 LEU A N 1
ATOM 1214 C CA . LEU A 1 163 ? 13.107 -8.034 -23.456 1.00 89.12 163 LEU A CA 1
ATOM 1215 C C . LEU A 1 163 ? 13.224 -8.960 -24.669 1.00 89.12 163 LEU A C 1
ATOM 1217 O O . LEU A 1 163 ? 13.206 -8.500 -25.805 1.00 89.12 163 LEU A O 1
ATOM 1221 N N . ASP A 1 164 ? 13.382 -10.261 -24.414 1.00 85.38 164 ASP A N 1
ATOM 1222 C CA . ASP A 1 164 ? 13.567 -11.269 -25.468 1.00 85.38 164 ASP A CA 1
ATOM 1223 C C . ASP A 1 164 ? 14.732 -10.940 -26.430 1.00 85.38 164 ASP A C 1
ATOM 1225 O O . ASP A 1 164 ? 14.683 -11.219 -27.622 1.00 85.38 164 ASP A O 1
ATOM 1229 N N . LYS A 1 165 ? 15.784 -10.282 -25.911 1.00 87.75 165 LYS A N 1
ATOM 1230 C CA . LYS A 1 165 ? 16.951 -9.773 -26.663 1.00 87.75 165 LYS A CA 1
ATOM 1231 C C . LYS A 1 165 ? 16.633 -8.698 -27.719 1.00 87.75 165 LYS A C 1
ATOM 1233 O O . LYS A 1 165 ? 17.572 -8.134 -28.277 1.00 87.75 165 LYS A O 1
ATOM 1238 N N . ALA A 1 166 ? 15.367 -8.354 -27.937 1.00 90.94 166 ALA A N 1
ATOM 1239 C CA . ALA A 1 166 ? 14.933 -7.265 -28.806 1.00 90.94 166 ALA A CA 1
ATOM 1240 C C . ALA A 1 166 ? 15.148 -5.895 -28.131 1.00 90.94 166 ALA A C 1
ATOM 1242 O O . ALA A 1 166 ? 15.295 -5.838 -26.908 1.00 90.94 166 ALA A O 1
ATOM 1243 N N . PRO A 1 167 ? 15.174 -4.764 -28.862 1.00 91.44 167 PRO A N 1
ATOM 1244 C CA . PRO A 1 167 ? 15.257 -3.411 -28.293 1.00 91.44 167 PRO A CA 1
ATOM 1245 C C . PRO A 1 167 ? 13.921 -2.959 -27.672 1.00 91.44 167 PRO A C 1
ATOM 1247 O O . PRO A 1 167 ? 13.374 -1.908 -27.992 1.00 91.44 167 PRO A O 1
ATOM 1250 N N . VAL A 1 168 ? 13.396 -3.788 -26.772 1.00 94.81 168 VAL A N 1
ATOM 1251 C CA . VAL A 1 168 ? 12.143 -3.581 -26.054 1.00 94.81 168 VAL A CA 1
ATOM 1252 C C . VAL A 1 168 ? 12.448 -3.514 -24.569 1.00 94.81 168 VAL A C 1
ATOM 1254 O O . VAL A 1 168 ? 13.014 -4.443 -23.991 1.00 94.81 168 VAL A O 1
ATOM 1257 N N . ASP A 1 169 ? 12.064 -2.418 -23.938 1.00 94.19 169 ASP A N 1
ATOM 1258 C CA . ASP A 1 169 ? 12.263 -2.192 -22.516 1.00 94.19 169 ASP A CA 1
ATOM 1259 C C . ASP A 1 169 ? 10.917 -2.266 -21.774 1.00 94.19 169 ASP A C 1
ATOM 1261 O O . ASP A 1 169 ? 9.840 -2.033 -22.318 1.00 94.19 169 ASP A O 1
ATOM 1265 N N . VAL A 1 170 ? 10.969 -2.608 -20.492 1.00 94.00 170 VAL A N 1
ATOM 1266 C CA . VAL A 1 170 ? 9.829 -2.599 -19.575 1.00 94.00 170 VAL A CA 1
ATOM 1267 C C . VAL A 1 170 ? 10.120 -1.560 -18.507 1.00 94.00 170 VAL A C 1
ATOM 1269 O O . VAL A 1 170 ? 11.144 -1.646 -17.824 1.00 94.00 170 VAL A O 1
ATOM 1272 N N . ARG A 1 171 ? 9.220 -0.590 -18.329 1.00 94.00 171 ARG A N 1
ATOM 1273 C CA . ARG A 1 171 ? 9.252 0.365 -17.210 1.00 94.00 171 ARG A CA 1
ATOM 1274 C C . ARG A 1 171 ? 8.146 0.001 -16.227 1.00 94.00 171 ARG A C 1
ATOM 1276 O O . ARG A 1 171 ? 6.972 0.291 -16.447 1.00 94.00 171 ARG A O 1
ATOM 1283 N N . GLY A 1 172 ? 8.533 -0.709 -15.175 1.00 89.38 172 GLY A N 1
ATOM 1284 C CA . GLY A 1 172 ? 7.639 -1.221 -14.140 1.00 89.38 172 GLY A CA 1
ATOM 1285 C C . GLY A 1 172 ? 7.785 -0.441 -12.837 1.00 89.38 172 GLY A C 1
ATOM 1286 O O . GLY A 1 172 ? 8.015 0.768 -12.842 1.00 89.38 172 GLY A O 1
ATOM 1287 N N . GLN A 1 173 ? 7.685 -1.145 -11.712 1.00 84.56 173 GLN A N 1
ATOM 1288 C CA . GLN A 1 173 ? 7.967 -0.587 -10.392 1.00 84.56 173 GLN A CA 1
ATOM 1289 C C . GLN A 1 173 ? 9.377 0.021 -10.334 1.00 84.56 173 GLN A C 1
ATOM 1291 O O . GLN A 1 173 ? 10.346 -0.596 -10.782 1.00 84.56 173 GLN A O 1
ATOM 1296 N N . ASP A 1 174 ? 9.463 1.221 -9.750 1.00 80.06 174 ASP A N 1
ATOM 1297 C CA . ASP A 1 174 ? 10.672 2.059 -9.656 1.00 80.06 174 ASP A CA 1
ATOM 1298 C C . ASP A 1 174 ? 11.273 2.451 -11.014 1.00 80.06 174 ASP A C 1
ATOM 1300 O O . ASP A 1 174 ? 12.456 2.779 -11.122 1.00 80.06 174 ASP A O 1
ATOM 1304 N N . GLY A 1 175 ? 10.481 2.374 -12.080 1.00 89.06 175 GLY A N 1
ATOM 1305 C CA . GLY A 1 175 ? 10.786 2.973 -13.371 1.00 89.06 175 GLY A CA 1
ATOM 1306 C C . GLY A 1 175 ? 10.203 4.373 -13.492 1.00 89.06 175 GLY A C 1
ATOM 1307 O O . GLY A 1 175 ? 9.423 4.833 -12.656 1.00 89.06 175 GLY A O 1
ATOM 1308 N N . TYR A 1 176 ? 10.578 5.059 -14.562 1.00 94.56 176 TYR A N 1
ATOM 1309 C CA . TYR A 1 176 ? 9.882 6.258 -14.995 1.00 94.56 176 TYR A CA 1
ATOM 1310 C C . TYR A 1 176 ? 9.959 6.398 -16.512 1.00 94.56 176 TYR A C 1
ATOM 1312 O O . TYR A 1 176 ? 10.859 5.850 -17.152 1.00 94.56 176 TYR A O 1
ATOM 1320 N N . ILE A 1 177 ? 9.029 7.167 -17.070 1.00 95.25 177 ILE A N 1
ATOM 1321 C CA . ILE A 1 177 ? 9.050 7.607 -18.468 1.00 95.25 177 ILE A CA 1
ATOM 1322 C C . ILE A 1 177 ? 9.014 9.131 -18.540 1.00 95.25 177 ILE A C 1
ATOM 1324 O O . ILE A 1 177 ? 8.511 9.787 -17.627 1.00 95.25 177 ILE A O 1
ATOM 1328 N N . LEU A 1 178 ? 9.522 9.704 -19.634 1.00 95.00 178 LEU A N 1
ATOM 1329 C CA . LEU A 1 178 ? 9.209 11.091 -19.978 1.00 95.00 178 LEU A CA 1
ATOM 1330 C C . LEU A 1 178 ? 7.752 11.166 -20.437 1.00 95.00 178 LEU A C 1
ATOM 1332 O O . LEU A 1 178 ? 7.318 10.365 -21.262 1.00 95.00 178 LEU A O 1
ATOM 1336 N N . ALA A 1 179 ? 7.020 12.137 -19.904 1.00 94.12 179 ALA A N 1
ATOM 1337 C CA . ALA A 1 179 ? 5.622 12.361 -20.225 1.00 94.12 179 ALA A CA 1
ATOM 1338 C C . ALA A 1 179 ? 5.475 13.451 -21.294 1.00 94.12 179 ALA A C 1
ATOM 1340 O O . ALA A 1 179 ? 6.190 14.460 -21.224 1.00 94.12 179 ALA A O 1
ATOM 1341 N N . PRO A 1 180 ? 4.538 13.316 -22.245 1.00 94.50 180 PRO A N 1
ATOM 1342 C CA . PRO A 1 180 ? 4.119 14.430 -23.093 1.00 94.50 180 PRO A CA 1
ATOM 1343 C C . PRO A 1 180 ? 3.725 15.674 -22.271 1.00 94.50 180 PRO A C 1
ATOM 1345 O O . PRO A 1 180 ? 3.056 15.506 -21.256 1.00 94.50 180 PRO A O 1
ATOM 1348 N N . PRO A 1 181 ? 4.092 16.917 -22.642 1.00 93.81 181 PRO A N 1
ATOM 1349 C CA . PRO A 1 181 ? 4.827 17.339 -23.829 1.00 93.81 181 PRO A CA 1
ATOM 1350 C C . PRO A 1 181 ? 6.323 17.598 -23.560 1.00 93.81 181 PRO A C 1
ATOM 1352 O O . PRO A 1 181 ? 6.874 18.607 -23.998 1.00 93.81 181 PRO A O 1
ATOM 1355 N N . SER A 1 182 ? 7.002 16.729 -22.803 1.00 94.38 182 SER A N 1
ATOM 1356 C CA . SER A 1 182 ? 8.446 16.867 -22.547 1.00 94.38 182 SER A CA 1
ATOM 1357 C C . SER A 1 182 ? 9.260 16.932 -23.839 1.00 94.38 182 SER A C 1
ATOM 1359 O O . SER A 1 182 ? 8.865 16.391 -24.872 1.00 94.38 182 SER A O 1
ATOM 1361 N N . ILE A 1 183 ? 10.429 17.568 -23.773 1.00 91.81 183 ILE A N 1
ATOM 1362 C CA . ILE A 1 183 ? 11.277 17.828 -24.938 1.00 91.81 183 ILE A CA 1
ATOM 1363 C C . ILE A 1 183 ? 12.509 16.926 -24.894 1.00 91.81 183 ILE A C 1
ATOM 1365 O O . ILE A 1 183 ? 13.260 16.901 -23.916 1.00 91.81 183 ILE A O 1
ATOM 1369 N N . HIS A 1 184 ? 12.739 16.197 -25.978 1.00 88.62 184 HIS A N 1
ATOM 1370 C CA . HIS A 1 184 ? 13.935 15.403 -26.179 1.00 88.62 184 HIS A CA 1
ATOM 1371 C C . HIS A 1 184 ? 15.133 16.327 -26.481 1.00 88.62 184 HIS A C 1
ATOM 1373 O O . HIS A 1 184 ? 15.061 17.149 -27.398 1.00 88.62 184 HIS A O 1
ATOM 1379 N N . PRO A 1 185 ? 16.265 16.190 -25.770 1.00 87.75 185 PRO A N 1
ATOM 1380 C CA . PRO A 1 185 ? 17.431 17.064 -25.937 1.00 87.75 185 PRO A CA 1
ATOM 1381 C C . PRO A 1 185 ? 18.253 16.781 -27.203 1.00 87.75 185 PRO A C 1
ATOM 1383 O O . PRO A 1 185 ? 19.221 17.488 -27.457 1.00 87.75 185 PRO A O 1
ATOM 1386 N N . GLY A 1 186 ? 17.870 15.770 -27.983 1.00 85.44 186 GLY A N 1
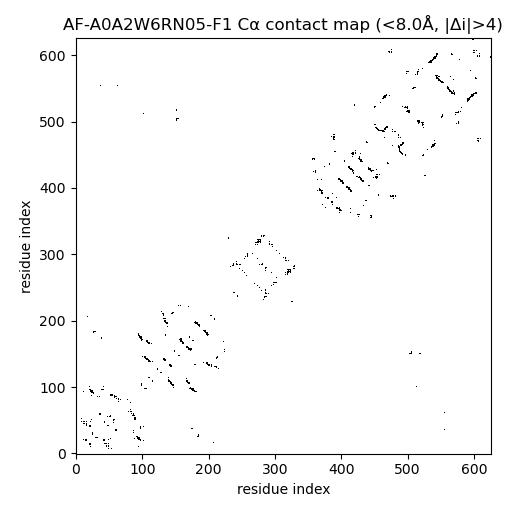ATOM 1387 C CA . GLY A 1 186 ? 18.627 15.259 -29.127 1.00 85.44 186 GLY A CA 1
ATOM 1388 C C . GLY A 1 186 ? 19.531 14.087 -28.743 1.00 85.44 186 GLY A C 1
ATOM 1389 O O . GLY A 1 186 ? 19.802 13.864 -27.563 1.00 85.44 186 GLY A O 1
ATOM 1390 N N . ASP A 1 187 ? 19.915 13.303 -29.742 1.00 83.62 187 ASP A N 1
ATOM 1391 C CA . ASP A 1 187 ? 20.871 12.198 -29.661 1.00 83.62 187 ASP A CA 1
ATOM 1392 C C . ASP A 1 187 ? 21.437 11.965 -31.071 1.00 83.62 187 ASP A C 1
ATOM 1394 O O . ASP A 1 187 ? 20.816 11.298 -31.900 1.00 83.62 187 ASP A O 1
ATOM 1398 N N . ALA A 1 188 ? 22.575 12.597 -31.369 1.00 80.31 188 ALA A N 1
ATOM 1399 C CA . ALA A 1 188 ? 23.167 12.573 -32.706 1.00 80.31 188 ALA A CA 1
ATOM 1400 C C . ALA A 1 188 ? 23.608 11.161 -33.122 1.00 80.31 188 ALA A C 1
ATOM 1402 O O . ALA A 1 188 ? 23.441 10.797 -34.282 1.00 80.31 188 ALA A O 1
ATOM 1403 N N . GLU A 1 189 ? 24.088 10.348 -32.175 1.00 78.75 189 GLU A N 1
ATOM 1404 C CA . GLU A 1 189 ? 24.502 8.960 -32.426 1.00 78.75 189 GLU A CA 1
ATOM 1405 C C . GLU A 1 189 ? 23.323 8.088 -32.869 1.00 78.75 189 GLU A C 1
ATOM 1407 O O . GLU A 1 189 ? 23.481 7.176 -33.677 1.00 78.75 189 GLU A O 1
ATOM 1412 N N . LYS A 1 190 ? 22.117 8.396 -32.380 1.00 75.62 190 LYS A N 1
ATOM 1413 C CA . LYS A 1 190 ? 20.877 7.698 -32.748 1.00 75.62 190 LYS A CA 1
ATOM 1414 C C . LYS A 1 190 ? 20.060 8.408 -33.830 1.00 75.62 190 LYS A C 1
ATOM 1416 O O . LYS A 1 190 ? 18.927 7.997 -34.088 1.00 75.62 190 LYS A O 1
ATOM 1421 N N . GLY A 1 191 ? 20.599 9.470 -34.435 1.00 80.12 191 GLY A N 1
ATOM 1422 C CA . GLY A 1 191 ? 19.927 10.252 -35.477 1.00 80.12 191 GLY A CA 1
ATOM 1423 C C . GLY A 1 191 ? 18.724 11.069 -34.988 1.00 80.12 191 GLY A C 1
ATOM 1424 O O . GLY A 1 191 ? 17.851 11.412 -35.780 1.00 80.12 191 GLY A O 1
ATOM 1425 N N . VAL A 1 192 ? 18.640 11.380 -33.691 1.00 82.75 192 VAL A N 1
ATOM 1426 C CA . VAL A 1 192 ? 17.528 12.142 -33.107 1.00 82.75 192 VAL A CA 1
ATOM 1427 C C . VAL A 1 192 ? 17.894 13.617 -33.005 1.00 82.75 192 VAL A C 1
ATOM 1429 O O . VAL A 1 192 ? 18.736 14.011 -32.196 1.00 82.75 192 VAL A O 1
ATOM 1432 N N . ALA A 1 193 ? 17.204 14.461 -33.768 1.00 82.94 193 ALA A N 1
ATOM 1433 C CA . ALA A 1 193 ? 17.369 15.905 -33.662 1.00 82.94 193 ALA A CA 1
ATOM 1434 C C . ALA A 1 193 ? 16.911 16.434 -32.281 1.00 82.94 193 ALA A C 1
ATOM 1436 O O . ALA A 1 193 ? 15.949 15.919 -31.693 1.00 82.94 193 ALA A O 1
ATOM 1437 N N . PRO A 1 194 ? 17.577 17.467 -31.732 1.00 85.75 194 PRO A N 1
ATOM 1438 C CA . PRO A 1 194 ? 17.093 18.155 -30.542 1.00 85.75 194 PRO A CA 1
ATOM 1439 C C . PRO A 1 194 ? 15.732 18.806 -30.803 1.00 85.75 194 PRO A C 1
ATOM 1441 O O . PRO A 1 194 ? 15.478 19.330 -31.884 1.00 85.75 194 PRO A O 1
ATOM 1444 N N . GLY A 1 195 ? 14.865 18.810 -29.790 1.00 85.25 195 GLY A N 1
ATOM 1445 C CA . GLY A 1 195 ? 13.573 19.493 -29.859 1.00 85.25 195 GLY A CA 1
ATOM 1446 C C . GLY A 1 195 ? 12.378 18.603 -30.197 1.00 85.25 195 GLY A C 1
ATOM 1447 O O . GLY A 1 195 ? 11.265 19.120 -30.237 1.00 85.25 195 GLY A O 1
ATOM 1448 N N . TYR A 1 196 ? 12.559 17.289 -30.385 1.00 89.44 196 TYR A N 1
ATOM 1449 C CA . TYR A 1 196 ? 11.419 16.373 -30.511 1.00 89.44 196 TYR A CA 1
ATOM 1450 C C . TYR A 1 196 ? 10.536 16.446 -29.258 1.00 89.44 196 TYR A C 1
ATOM 1452 O O . TYR A 1 196 ? 11.027 16.310 -28.137 1.00 89.44 196 TYR A O 1
ATOM 1460 N N . VAL A 1 197 ? 9.232 16.636 -29.444 1.00 91.56 197 VAL A N 1
ATOM 1461 C CA . VAL A 1 197 ? 8.258 16.744 -28.354 1.00 91.56 197 VAL A CA 1
ATOM 1462 C C . VAL A 1 197 ? 7.537 15.412 -28.208 1.00 91.56 197 VAL A C 1
ATOM 1464 O O . VAL A 1 197 ? 6.911 14.934 -29.157 1.00 91.56 197 VAL A O 1
ATOM 1467 N N . TYR A 1 198 ? 7.618 14.823 -27.015 1.00 92.38 198 TYR A N 1
ATOM 1468 C CA . TYR A 1 198 ? 6.822 13.649 -26.667 1.00 92.38 198 TYR A CA 1
ATOM 1469 C C . TYR A 1 198 ? 5.341 14.014 -26.777 1.00 92.38 198 TYR A C 1
ATOM 1471 O O . TYR A 1 198 ? 4.922 15.044 -26.259 1.00 92.38 198 TYR A O 1
ATOM 1479 N N . ARG A 1 199 ? 4.537 13.187 -27.441 1.00 94.75 199 ARG A N 1
ATOM 1480 C CA . ARG A 1 199 ? 3.101 13.437 -27.636 1.00 94.75 199 ARG A CA 1
ATOM 1481 C C . ARG A 1 199 ? 2.313 12.161 -27.414 1.00 94.75 199 ARG A C 1
ATOM 1483 O O . ARG A 1 199 ? 2.803 11.087 -27.748 1.00 94.75 199 ARG A O 1
ATOM 1490 N N . TRP A 1 200 ? 1.109 12.265 -26.869 1.00 95.25 200 TRP A N 1
ATOM 1491 C CA . TRP A 1 200 ? 0.175 11.145 -26.934 1.00 95.25 200 TRP A CA 1
ATOM 1492 C C . TRP A 1 200 ? -0.209 10.916 -28.399 1.00 95.25 200 TRP A C 1
ATOM 1494 O O . TRP A 1 200 ? -0.307 11.873 -29.171 1.00 95.25 200 TRP A O 1
ATOM 1504 N N . ALA A 1 201 ? -0.356 9.656 -28.800 1.00 95.94 201 ALA A N 1
ATOM 1505 C CA . ALA A 1 201 ? -0.977 9.337 -30.075 1.00 95.94 201 ALA A CA 1
ATOM 1506 C C . ALA A 1 201 ? -2.433 9.832 -30.060 1.00 95.94 201 ALA A C 1
ATOM 1508 O O . ALA A 1 201 ? -3.048 9.941 -28.997 1.00 95.94 201 ALA A O 1
ATOM 1509 N N . GLU A 1 202 ? -2.966 10.158 -31.233 1.00 94.69 202 GLU A N 1
ATOM 1510 C CA . GLU A 1 202 ? -4.309 10.723 -31.377 1.00 94.69 202 GLU A CA 1
ATOM 1511 C C . GLU A 1 202 ? -5.372 9.817 -30.733 1.00 94.69 202 GLU A C 1
ATOM 1513 O O . GLU A 1 202 ? -5.411 8.615 -31.001 1.00 94.69 202 GLU A O 1
ATOM 1518 N N . GLY A 1 203 ? -6.178 10.383 -29.826 1.00 93.62 203 GLY A N 1
ATOM 1519 C CA . GLY A 1 203 ? -7.196 9.656 -29.057 1.00 93.62 203 GLY A CA 1
ATOM 1520 C C . GLY A 1 203 ? -6.647 8.604 -28.084 1.00 93.62 203 GLY A C 1
ATOM 1521 O O . GLY A 1 203 ? -7.386 7.726 -27.645 1.00 93.62 203 GLY A O 1
ATOM 1522 N N . ARG A 1 204 ? -5.343 8.629 -27.777 1.00 95.25 204 ARG A N 1
ATOM 1523 C CA . ARG A 1 204 ? -4.679 7.664 -26.881 1.00 95.25 204 ARG A CA 1
ATOM 1524 C C . ARG A 1 204 ? -3.961 8.338 -25.719 1.00 95.25 204 ARG A C 1
ATOM 1526 O O . ARG A 1 204 ? -2.922 7.840 -25.268 1.00 95.25 204 ARG A O 1
ATOM 1533 N N . SER A 1 205 ? -4.467 9.472 -25.244 1.00 93.56 205 SER A N 1
ATOM 1534 C CA . SER A 1 205 ? -4.012 10.037 -23.976 1.00 93.56 205 SER A CA 1
ATOM 1535 C C . SER A 1 205 ? -4.682 9.328 -22.785 1.00 93.56 205 SER A C 1
ATOM 1537 O O . SER A 1 205 ? -5.713 8.676 -22.959 1.00 93.56 205 SER A O 1
ATOM 1539 N N . PRO A 1 206 ? -4.136 9.458 -21.562 1.00 90.62 206 PRO A N 1
ATOM 1540 C CA . PRO A 1 206 ? -4.807 8.997 -20.345 1.00 90.62 206 PRO A CA 1
ATOM 1541 C C . PRO A 1 206 ? -6.157 9.675 -20.058 1.00 90.62 206 PRO A C 1
ATOM 1543 O O . PRO A 1 206 ? -6.893 9.188 -19.206 1.00 90.62 206 PRO A O 1
ATOM 1546 N N . GLU A 1 207 ? -6.465 10.800 -20.714 1.00 88.50 207 GLU A N 1
ATOM 1547 C CA . GLU A 1 207 ? -7.765 11.479 -20.607 1.00 88.50 207 GLU A CA 1
ATOM 1548 C C . GLU A 1 207 ? -8.793 10.887 -21.583 1.00 88.50 207 GLU A C 1
ATOM 1550 O O . GLU A 1 207 ? -9.979 10.841 -21.270 1.00 88.50 207 GLU A O 1
ATOM 1555 N N . ASP A 1 208 ? -8.333 10.385 -22.733 1.00 89.56 208 ASP A N 1
ATOM 1556 C CA . ASP A 1 208 ? -9.196 9.815 -23.774 1.00 89.56 208 ASP A CA 1
ATOM 1557 C C . ASP A 1 208 ? -9.517 8.336 -23.529 1.00 89.56 208 ASP A C 1
ATOM 1559 O O . ASP A 1 208 ? -10.557 7.838 -23.961 1.00 89.56 208 ASP A O 1
ATOM 1563 N N . LEU A 1 209 ? -8.598 7.605 -22.886 1.00 91.12 209 LEU A N 1
ATOM 1564 C CA . LEU A 1 209 ? -8.642 6.149 -22.839 1.00 91.12 209 LEU A CA 1
ATOM 1565 C C . LEU A 1 209 ? -8.146 5.595 -21.492 1.00 91.12 209 LEU A C 1
ATOM 1567 O O . LEU A 1 209 ? -7.066 5.977 -21.030 1.00 91.12 209 LEU A O 1
ATOM 1571 N N . PRO A 1 210 ? -8.865 4.636 -20.873 1.00 90.69 210 PRO A N 1
ATOM 1572 C CA . PRO A 1 210 ? -8.359 3.942 -19.698 1.00 90.69 210 PRO A CA 1
ATOM 1573 C C . PRO A 1 210 ? -7.157 3.060 -20.057 1.00 90.69 210 PRO A C 1
ATOM 1575 O O . PRO A 1 210 ? -7.043 2.538 -21.166 1.00 90.69 210 PRO A O 1
ATOM 1578 N N . PHE A 1 211 ? -6.270 2.834 -19.089 1.00 92.94 211 PHE A N 1
ATOM 1579 C CA . PHE A 1 211 ? -5.179 1.877 -19.256 1.00 92.94 211 PHE A CA 1
ATOM 1580 C C . PHE A 1 211 ? -5.739 0.457 -19.399 1.00 92.94 211 PHE A C 1
ATOM 1582 O O . PHE A 1 211 ? -6.443 -0.030 -18.514 1.00 92.94 211 PHE A O 1
ATOM 1589 N N . ALA A 1 212 ? -5.410 -0.224 -20.494 1.00 92.19 212 ALA A N 1
ATOM 1590 C CA . ALA A 1 212 ? -5.863 -1.586 -20.731 1.00 92.19 212 ALA A CA 1
ATOM 1591 C C . ALA A 1 212 ? -5.106 -2.591 -19.854 1.00 92.19 212 ALA A C 1
ATOM 1593 O O . ALA A 1 212 ? -3.916 -2.425 -19.562 1.00 92.19 212 ALA A O 1
ATOM 1594 N N . VAL A 1 213 ? -5.778 -3.679 -19.479 1.00 88.56 213 VAL A N 1
ATOM 1595 C CA . VAL A 1 213 ? -5.120 -4.839 -18.869 1.00 88.56 213 VAL A CA 1
ATOM 1596 C C . VAL A 1 213 ? -4.254 -5.512 -19.933 1.00 88.56 213 VAL A C 1
ATOM 1598 O O . VAL A 1 213 ? -4.728 -5.814 -21.026 1.00 88.56 213 VAL A O 1
ATOM 1601 N N . ALA A 1 214 ? -2.975 -5.729 -19.628 1.00 88.62 214 ALA A N 1
ATOM 1602 C CA . ALA A 1 214 ? -2.084 -6.425 -20.549 1.00 88.62 214 ALA A CA 1
ATOM 1603 C C . ALA A 1 214 ? -2.498 -7.900 -20.711 1.00 88.62 214 ALA A C 1
ATOM 1605 O O . ALA A 1 214 ? -2.864 -8.531 -19.715 1.00 88.62 214 ALA A O 1
ATOM 1606 N N . PRO A 1 215 ? -2.404 -8.465 -21.927 1.00 84.56 215 PRO A N 1
ATOM 1607 C CA . PRO A 1 215 ? -2.747 -9.861 -22.166 1.00 84.56 215 PRO A CA 1
ATOM 1608 C C . PRO A 1 215 ? -1.780 -10.808 -21.445 1.00 84.56 215 PRO A C 1
ATOM 1610 O O . PRO A 1 215 ? -0.610 -10.478 -21.220 1.00 84.56 215 PRO A O 1
ATOM 1613 N N . ASP A 1 216 ? -2.260 -12.008 -21.111 1.00 81.31 216 ASP A N 1
ATOM 1614 C CA . ASP A 1 216 ? -1.513 -12.971 -20.291 1.00 81.31 216 ASP A CA 1
ATOM 1615 C C . ASP A 1 216 ? -0.159 -13.349 -20.907 1.00 81.31 216 ASP A C 1
ATOM 1617 O O . ASP A 1 216 ? 0.831 -13.446 -20.182 1.00 81.31 216 ASP A O 1
ATOM 1621 N N . TRP A 1 217 ? -0.072 -13.479 -22.236 1.00 85.50 217 TRP A N 1
ATOM 1622 C CA . TRP A 1 217 ? 1.188 -13.779 -22.926 1.00 85.50 217 TRP A CA 1
ATOM 1623 C C . TRP A 1 217 ? 2.256 -12.706 -22.667 1.00 85.50 217 TRP A C 1
ATOM 1625 O O . TRP A 1 217 ? 3.417 -13.026 -22.402 1.00 85.50 217 TRP A O 1
ATOM 1635 N N . LEU A 1 218 ? 1.862 -11.429 -22.666 1.00 88.38 218 LEU A N 1
ATOM 1636 C CA . LEU A 1 218 ? 2.775 -10.317 -22.421 1.00 88.38 218 LEU A CA 1
ATOM 1637 C C . LEU A 1 218 ? 3.168 -10.282 -20.944 1.00 88.38 218 LEU A C 1
ATOM 1639 O O . LEU A 1 218 ? 4.339 -10.098 -20.619 1.00 88.38 218 LEU A O 1
ATOM 1643 N N . ILE A 1 219 ? 2.211 -10.523 -20.045 1.00 85.12 219 ILE A N 1
ATOM 1644 C CA . ILE A 1 219 ? 2.459 -10.625 -18.603 1.00 85.12 219 ILE A CA 1
ATOM 1645 C C . ILE A 1 219 ? 3.466 -11.736 -18.283 1.00 85.12 219 ILE A C 1
ATOM 1647 O O . ILE A 1 219 ? 4.394 -11.506 -17.504 1.00 85.12 219 ILE A O 1
ATOM 1651 N N . LEU A 1 220 ? 3.321 -12.915 -18.892 1.00 80.62 220 LEU A N 1
ATOM 1652 C CA . LEU A 1 220 ? 4.248 -14.039 -18.736 1.00 80.62 220 LEU A CA 1
ATOM 1653 C C . LEU A 1 220 ? 5.658 -13.689 -19.223 1.00 80.62 220 LEU A C 1
ATOM 1655 O O . LEU A 1 220 ? 6.641 -14.099 -18.607 1.00 80.62 220 LEU A O 1
ATOM 1659 N N . LEU A 1 221 ? 5.761 -12.884 -20.279 1.00 83.69 221 LEU A N 1
ATOM 1660 C CA . LEU A 1 221 ? 7.033 -12.458 -20.849 1.00 83.69 221 LEU A CA 1
ATOM 1661 C C . LEU A 1 221 ? 7.757 -11.419 -19.972 1.00 83.69 221 LEU A C 1
ATOM 1663 O O . LEU A 1 221 ? 8.975 -11.501 -19.765 1.00 83.69 221 LEU A O 1
ATOM 1667 N N . VAL A 1 222 ? 7.021 -10.441 -19.428 1.00 85.06 222 VAL A N 1
ATOM 1668 C CA . VAL A 1 222 ? 7.599 -9.324 -18.653 1.00 85.06 222 VAL A CA 1
ATOM 1669 C C . VAL A 1 222 ? 7.801 -9.642 -17.172 1.00 85.06 222 VAL A C 1
ATOM 1671 O O . VAL A 1 222 ? 8.693 -9.063 -16.536 1.00 85.06 222 VAL A O 1
ATOM 1674 N N . LYS A 1 223 ? 7.033 -10.576 -16.596 1.00 74.81 223 LYS A N 1
ATOM 1675 C CA . LYS A 1 223 ? 7.265 -11.038 -15.221 1.00 74.81 223 LYS A CA 1
ATOM 1676 C C . LYS A 1 223 ? 8.649 -11.706 -15.147 1.00 74.81 223 LYS A C 1
ATOM 1678 O O . LYS A 1 223 ? 9.047 -12.425 -16.065 1.00 74.81 223 LYS A O 1
ATOM 1683 N N . PRO A 1 224 ? 9.477 -11.401 -14.129 1.00 53.22 224 PRO A N 1
ATOM 1684 C CA . PRO A 1 224 ? 10.731 -12.123 -13.942 1.00 53.22 224 PRO A CA 1
ATOM 1685 C C . PRO A 1 224 ? 10.417 -13.607 -13.789 1.00 53.22 224 PRO A C 1
ATOM 1687 O O . PRO A 1 224 ? 9.498 -13.957 -13.044 1.00 53.22 224 PRO A O 1
ATOM 1690 N N . ALA A 1 225 ? 11.203 -14.460 -14.458 1.00 45.06 225 ALA A N 1
ATOM 1691 C CA . ALA A 1 225 ? 11.279 -15.856 -14.060 1.00 45.06 225 ALA A CA 1
ATOM 1692 C C . ALA A 1 225 ? 11.503 -15.875 -12.537 1.00 45.06 225 ALA A C 1
ATOM 1694 O O . ALA A 1 225 ? 12.246 -15.018 -12.025 1.00 45.06 225 ALA A O 1
ATOM 1695 N N . PRO A 1 226 ? 10.828 -16.765 -11.794 1.00 42.53 226 PRO A N 1
ATOM 1696 C CA . PRO A 1 226 ? 11.066 -16.894 -10.368 1.00 42.53 226 PRO A CA 1
ATOM 1697 C C . PRO A 1 226 ? 12.579 -16.964 -10.104 1.00 42.53 226 PRO A C 1
ATOM 1699 O O . PRO A 1 226 ? 13.314 -17.473 -10.957 1.00 42.53 226 PRO A O 1
ATOM 1702 N N . PRO A 1 227 ? 13.074 -16.403 -8.983 1.00 36.66 227 PRO A N 1
ATOM 1703 C CA . PRO A 1 227 ? 14.498 -16.473 -8.670 1.00 36.66 227 PRO A CA 1
ATOM 1704 C C . PRO A 1 227 ? 14.977 -17.917 -8.825 1.00 36.66 227 PRO A C 1
ATOM 1706 O O . PRO A 1 227 ? 14.252 -18.833 -8.434 1.00 36.66 227 PRO A O 1
ATOM 1709 N N . ALA A 1 228 ? 16.161 -18.096 -9.421 1.00 37.09 228 ALA A N 1
ATOM 1710 C CA . ALA A 1 228 ? 16.717 -19.418 -9.675 1.00 37.09 228 ALA A CA 1
ATOM 1711 C C . ALA A 1 228 ? 16.619 -20.277 -8.400 1.00 37.09 228 ALA A C 1
ATOM 1713 O O . ALA A 1 228 ? 16.911 -19.757 -7.313 1.00 37.09 228 ALA A O 1
ATOM 1714 N N . PRO A 1 229 ? 16.179 -21.543 -8.516 1.00 38.00 229 PRO A N 1
ATOM 1715 C CA . PRO A 1 229 ? 16.003 -22.421 -7.371 1.00 38.00 229 PRO A CA 1
ATOM 1716 C C . PRO A 1 229 ? 17.274 -22.420 -6.526 1.00 38.00 229 PRO A C 1
ATOM 1718 O O . PRO A 1 229 ? 18.390 -22.540 -7.042 1.00 38.00 229 PRO A O 1
ATOM 1721 N N . VAL A 1 230 ? 17.105 -22.257 -5.214 1.00 38.38 230 VAL A N 1
ATOM 1722 C CA . VAL A 1 230 ? 18.207 -22.461 -4.273 1.00 38.38 230 VAL A CA 1
ATOM 1723 C C . VAL A 1 230 ? 18.660 -23.904 -4.472 1.00 38.38 230 VAL A C 1
ATOM 1725 O O . VAL A 1 230 ? 17.812 -24.796 -4.506 1.00 38.38 230 VAL A O 1
ATOM 1728 N N . LYS A 1 231 ? 19.971 -24.123 -4.668 1.00 41.06 231 LYS A N 1
ATOM 1729 C CA . LYS A 1 231 ? 20.553 -25.453 -4.916 1.00 41.06 231 LYS A CA 1
ATOM 1730 C C . LYS A 1 231 ? 19.876 -26.480 -3.994 1.00 41.06 231 LYS A C 1
ATOM 1732 O O . LYS A 1 231 ? 19.871 -26.235 -2.783 1.00 41.06 231 LYS A O 1
ATOM 1737 N N . PRO A 1 232 ? 19.307 -27.579 -4.530 1.00 36.81 232 PRO A N 1
ATOM 1738 C CA . PRO A 1 232 ? 18.669 -28.588 -3.702 1.00 36.81 232 PRO A CA 1
ATOM 1739 C C . PRO A 1 232 ? 19.673 -29.024 -2.642 1.00 36.81 232 PRO A C 1
ATOM 1741 O O . PRO A 1 232 ? 20.798 -29.421 -2.954 1.00 36.81 232 PRO A O 1
ATOM 1744 N N . MET A 1 233 ? 19.294 -28.876 -1.375 1.00 38.59 233 MET A N 1
ATOM 1745 C CA . MET A 1 233 ? 20.042 -29.531 -0.318 1.00 38.59 233 MET A CA 1
ATOM 1746 C C . MET A 1 233 ? 19.847 -31.025 -0.533 1.00 38.59 233 MET A C 1
ATOM 1748 O O . MET A 1 233 ? 18.725 -31.473 -0.761 1.00 38.59 233 MET A O 1
ATOM 1752 N N . THR A 1 234 ? 20.933 -31.789 -0.483 1.00 40.91 234 THR A N 1
ATOM 1753 C CA . THR A 1 234 ? 20.852 -33.247 -0.474 1.00 40.91 234 THR A CA 1
ATOM 1754 C C . THR A 1 234 ? 19.858 -33.662 0.615 1.00 40.91 234 THR A C 1
ATOM 1756 O O . THR A 1 234 ? 20.020 -33.218 1.762 1.00 40.91 234 THR A O 1
ATOM 1759 N N . PRO A 1 235 ? 18.814 -34.446 0.283 1.00 36.84 235 PRO A N 1
ATOM 1760 C CA . PRO A 1 235 ? 17.867 -34.934 1.270 1.00 36.84 235 PRO A CA 1
ATOM 1761 C C . PRO A 1 235 ? 18.652 -35.663 2.354 1.00 36.84 235 PRO A C 1
ATOM 1763 O O . PRO A 1 235 ? 19.321 -36.661 2.092 1.00 36.84 235 PRO A O 1
ATOM 1766 N N . ARG A 1 236 ? 18.628 -35.135 3.576 1.00 44.03 236 ARG A N 1
ATOM 1767 C CA . ARG A 1 236 ? 19.058 -35.906 4.736 1.00 44.03 236 ARG A CA 1
ATOM 1768 C C . ARG A 1 236 ? 17.812 -36.634 5.208 1.00 44.03 236 ARG A C 1
ATOM 1770 O O . ARG A 1 236 ? 16.817 -35.969 5.487 1.00 44.03 236 ARG A O 1
ATOM 1777 N N . ALA A 1 237 ? 17.865 -37.964 5.261 1.00 46.97 237 ALA A N 1
ATOM 1778 C CA . ALA A 1 237 ? 16.807 -38.751 5.882 1.00 46.97 237 ALA A CA 1
ATOM 1779 C C . ALA A 1 237 ? 16.504 -38.164 7.278 1.00 46.97 237 ALA A C 1
ATOM 1781 O O . ALA A 1 237 ? 17.460 -37.812 7.990 1.00 46.97 237 ALA A O 1
ATOM 1782 N N . PRO A 1 238 ? 15.224 -37.996 7.662 1.00 44.22 238 PRO A N 1
ATOM 1783 C CA . PRO A 1 238 ? 14.870 -37.448 8.961 1.00 44.22 238 PRO A CA 1
ATOM 1784 C C . PRO A 1 238 ? 15.543 -38.266 10.063 1.00 44.22 238 PRO A C 1
ATOM 1786 O O . PRO A 1 238 ? 15.549 -39.497 10.036 1.00 44.22 238 PRO A O 1
ATOM 1789 N N . ALA A 1 239 ? 16.144 -37.582 11.035 1.00 49.00 239 ALA A N 1
ATOM 1790 C CA . ALA A 1 239 ? 16.640 -38.234 12.234 1.00 49.00 239 ALA A CA 1
ATOM 1791 C C . ALA A 1 239 ? 15.426 -38.827 12.976 1.00 49.00 239 ALA A C 1
ATOM 1793 O O . ALA A 1 239 ? 14.680 -38.088 13.609 1.00 49.00 239 ALA A O 1
ATOM 1794 N N . ALA A 1 240 ? 15.239 -40.143 12.828 1.00 50.06 240 ALA A N 1
ATOM 1795 C CA . ALA A 1 240 ? 14.158 -40.971 13.372 1.00 50.06 240 ALA A CA 1
ATOM 1796 C C . ALA A 1 240 ? 12.748 -40.745 12.770 1.00 50.06 240 ALA A C 1
ATOM 1798 O O . ALA A 1 240 ? 11.866 -40.216 13.438 1.00 50.06 240 ALA A O 1
ATOM 1799 N N . GLY A 1 241 ? 12.504 -41.208 11.533 1.00 62.31 241 GLY A N 1
ATOM 1800 C CA . GLY A 1 241 ? 11.140 -41.386 10.991 1.00 62.31 241 GLY A CA 1
ATOM 1801 C C . GLY A 1 241 ? 10.962 -41.032 9.508 1.00 62.31 241 GLY A C 1
ATOM 1802 O O . GLY A 1 241 ? 11.925 -40.674 8.834 1.00 62.31 241 GLY A O 1
ATOM 1803 N N . ARG A 1 242 ? 9.715 -41.126 9.012 1.00 74.19 242 ARG A N 1
ATOM 1804 C CA . ARG A 1 242 ? 9.306 -40.732 7.640 1.00 74.19 242 ARG A CA 1
ATOM 1805 C C . ARG A 1 242 ? 9.077 -39.219 7.489 1.00 74.19 242 ARG A C 1
ATOM 1807 O O . ARG A 1 242 ? 9.056 -38.698 6.378 1.00 74.19 242 ARG A O 1
ATOM 1814 N N . ALA A 1 243 ? 8.951 -38.492 8.598 1.00 79.62 243 ALA A N 1
ATOM 1815 C CA . ALA A 1 243 ? 8.984 -37.034 8.661 1.00 79.62 243 ALA A CA 1
ATOM 1816 C C . ALA A 1 243 ? 9.497 -36.572 10.035 1.00 79.62 243 ALA A C 1
ATOM 1818 O O . ALA A 1 243 ? 9.515 -37.330 11.004 1.00 79.62 243 ALA A O 1
ATOM 1819 N N . SER A 1 244 ? 9.933 -35.317 10.135 1.00 80.56 244 SER A N 1
ATOM 1820 C CA . SER A 1 244 ? 10.204 -34.679 11.423 1.00 80.56 244 SER A CA 1
ATOM 1821 C C . SER A 1 244 ? 8.890 -34.348 12.138 1.00 80.56 244 SER A C 1
ATOM 1823 O O . SER A 1 244 ? 7.851 -34.191 11.503 1.00 80.56 244 SER A O 1
ATOM 1825 N N . ARG A 1 245 ? 8.927 -34.118 13.459 1.00 74.62 245 ARG A N 1
ATOM 1826 C CA . ARG A 1 245 ? 7.750 -33.634 14.214 1.00 74.62 245 ARG A CA 1
ATOM 1827 C C . ARG A 1 245 ? 7.132 -32.369 13.601 1.00 74.62 245 ARG A C 1
ATOM 1829 O O . ARG A 1 245 ? 5.926 -32.166 13.682 1.00 74.62 245 ARG A O 1
ATOM 1836 N N . PHE A 1 246 ? 7.958 -31.503 13.019 1.00 74.69 246 PHE A N 1
ATOM 1837 C CA . PHE A 1 246 ? 7.493 -30.312 12.315 1.00 74.69 246 PHE A CA 1
ATOM 1838 C C . PHE A 1 246 ? 6.835 -30.664 10.973 1.00 74.69 246 PHE A C 1
ATOM 1840 O O . PHE A 1 246 ? 5.793 -30.095 10.649 1.00 74.69 246 PHE A O 1
ATOM 1847 N N . GLY A 1 247 ? 7.416 -31.611 10.232 1.00 80.31 247 GLY A N 1
ATOM 1848 C CA . GLY A 1 247 ? 6.850 -32.160 9.003 1.00 80.31 247 GLY A CA 1
ATOM 1849 C C . GLY A 1 247 ? 5.476 -32.797 9.218 1.00 80.31 247 GLY A C 1
ATOM 1850 O O . GLY A 1 247 ? 4.545 -32.433 8.506 1.00 80.31 247 GLY A O 1
ATOM 1851 N N . GLU A 1 248 ? 5.322 -33.646 10.239 1.00 82.88 248 GLU A N 1
ATOM 1852 C CA . GLU A 1 248 ? 4.051 -34.325 10.557 1.00 82.88 248 GLU A CA 1
ATOM 1853 C C . GLU A 1 248 ? 2.917 -33.330 10.850 1.00 82.88 248 GLU A C 1
ATOM 1855 O O . GLU A 1 248 ? 1.856 -33.394 10.239 1.00 82.88 248 GLU A O 1
ATOM 1860 N N . ILE A 1 249 ? 3.163 -32.320 11.699 1.00 76.69 249 ILE A N 1
ATOM 1861 C CA . ILE A 1 249 ? 2.153 -31.297 12.039 1.00 76.69 249 ILE A CA 1
ATOM 1862 C C . ILE A 1 249 ? 1.643 -30.568 10.788 1.00 76.69 249 ILE A C 1
ATOM 1864 O O . ILE A 1 249 ? 0.462 -30.221 10.689 1.00 76.69 249 ILE A O 1
ATOM 1868 N N . ILE A 1 250 ? 2.538 -30.271 9.844 1.00 75.19 250 ILE A N 1
ATOM 1869 C CA . ILE A 1 250 ? 2.154 -29.584 8.611 1.00 75.19 250 ILE A CA 1
ATOM 1870 C C . ILE A 1 250 ? 1.424 -30.540 7.672 1.00 75.19 250 ILE A C 1
ATOM 1872 O O . ILE A 1 250 ? 0.427 -30.130 7.079 1.00 75.19 250 ILE A O 1
ATOM 1876 N N . LEU A 1 251 ? 1.887 -31.785 7.556 1.00 85.50 251 LEU A N 1
ATOM 1877 C CA . LEU A 1 251 ? 1.271 -32.792 6.701 1.00 85.50 251 LEU A CA 1
ATOM 1878 C C . LEU A 1 251 ? -0.178 -33.074 7.124 1.00 85.50 251 LEU A C 1
ATOM 1880 O O . LEU A 1 251 ? -1.063 -33.034 6.270 1.00 85.50 251 LEU A O 1
ATOM 1884 N N . ASP A 1 252 ? -0.443 -33.214 8.426 1.00 81.12 252 ASP A N 1
ATOM 1885 C CA . ASP A 1 252 ? -1.795 -33.389 8.976 1.00 81.12 252 ASP A CA 1
ATOM 1886 C C . ASP A 1 252 ? -2.716 -32.215 8.622 1.00 81.12 252 ASP A C 1
ATOM 1888 O O . ASP A 1 252 ? -3.831 -32.391 8.120 1.00 81.12 252 ASP A O 1
ATOM 1892 N N . ARG A 1 253 ? -2.234 -30.983 8.834 1.00 87.94 253 ARG A N 1
ATOM 1893 C CA . ARG A 1 253 ? -2.987 -29.763 8.510 1.00 87.94 253 ARG A CA 1
ATOM 1894 C C . ARG A 1 253 ? -3.314 -29.688 7.019 1.00 87.94 253 ARG A C 1
ATOM 1896 O O . ARG A 1 253 ? -4.424 -29.301 6.655 1.00 87.94 253 ARG A O 1
ATOM 1903 N N . VAL A 1 254 ? -2.336 -29.999 6.171 1.00 81.31 254 VAL A N 1
ATOM 1904 C CA . VAL A 1 254 ? -2.470 -29.980 4.713 1.00 81.31 254 VAL A CA 1
ATOM 1905 C C . VAL A 1 254 ? -3.496 -31.014 4.259 1.00 81.31 254 VAL A C 1
ATOM 1907 O O . VAL A 1 254 ? -4.411 -30.664 3.514 1.00 81.31 254 VAL A O 1
ATOM 1910 N N . CYS A 1 255 ? -3.403 -32.249 4.751 1.00 89.06 255 CYS A N 1
ATOM 1911 C CA . CYS A 1 255 ? -4.342 -33.311 4.401 1.00 89.06 255 CYS A CA 1
ATOM 1912 C C . CYS A 1 255 ? -5.776 -32.941 4.800 1.00 89.06 255 CYS A C 1
ATOM 1914 O O . CYS A 1 255 ? -6.694 -33.081 3.994 1.00 89.06 255 CYS A O 1
ATOM 1916 N N . ALA A 1 256 ? -5.969 -32.370 5.994 1.00 81.75 256 ALA A N 1
ATOM 1917 C CA . ALA A 1 256 ? -7.276 -31.889 6.438 1.00 81.75 256 ALA A CA 1
ATOM 1918 C C . ALA A 1 256 ? -7.819 -30.748 5.556 1.00 81.75 256 ALA A C 1
ATOM 1920 O O . ALA A 1 256 ? -9.006 -30.727 5.225 1.00 81.75 256 ALA A O 1
ATOM 1921 N N . ALA A 1 257 ? -6.963 -29.807 5.144 1.00 75.81 257 ALA A N 1
ATOM 1922 C CA . ALA A 1 257 ? -7.354 -28.696 4.277 1.00 75.81 257 ALA A CA 1
ATOM 1923 C C . ALA A 1 257 ? -7.743 -29.166 2.867 1.00 75.81 257 ALA A C 1
ATOM 1925 O O . ALA A 1 257 ? -8.727 -28.679 2.314 1.00 75.81 257 ALA A O 1
ATOM 1926 N N . ILE A 1 258 ? -7.002 -30.127 2.306 1.00 85.75 258 ILE A N 1
ATOM 1927 C CA . ILE A 1 258 ? -7.324 -30.741 1.015 1.00 85.75 258 ILE A CA 1
ATOM 1928 C C . ILE A 1 258 ? -8.646 -31.493 1.127 1.00 85.75 258 ILE A C 1
ATOM 1930 O O . ILE A 1 258 ? -9.554 -31.214 0.350 1.00 85.75 258 ILE A O 1
ATOM 1934 N N . ALA A 1 259 ? -8.800 -32.376 2.116 1.00 88.56 259 ALA A N 1
ATOM 1935 C CA . ALA A 1 259 ? -9.999 -33.198 2.258 1.00 88.56 259 ALA A CA 1
ATOM 1936 C C . ALA A 1 259 ? -11.281 -32.364 2.467 1.00 88.56 259 ALA A C 1
ATOM 1938 O O . ALA A 1 259 ? -12.337 -32.701 1.941 1.00 88.56 259 ALA A O 1
ATOM 1939 N N . SER A 1 260 ? -11.186 -31.238 3.183 1.00 84.75 260 SER A N 1
ATOM 1940 C CA . SER A 1 260 ? -12.319 -30.343 3.477 1.00 84.75 260 SER A CA 1
ATOM 1941 C C . SER A 1 260 ? -12.537 -29.218 2.451 1.00 84.75 260 SER A C 1
ATOM 1943 O O . SER A 1 260 ? -13.342 -28.309 2.682 1.00 84.75 260 SER A O 1
ATOM 1945 N N . ALA A 1 261 ? -11.838 -29.243 1.311 1.00 80.88 261 ALA A N 1
ATOM 1946 C CA . ALA A 1 261 ? -11.925 -28.183 0.311 1.00 80.88 261 ALA A CA 1
ATOM 1947 C C . ALA A 1 261 ? -13.338 -28.062 -0.301 1.00 80.88 261 ALA A C 1
ATOM 1949 O O . ALA A 1 261 ? -13.935 -29.032 -0.780 1.00 80.88 261 ALA A O 1
ATOM 1950 N N . ARG A 1 262 ? -13.867 -26.830 -0.314 1.00 78.56 262 ARG A N 1
ATOM 1951 C CA . ARG A 1 262 ? -15.200 -26.511 -0.850 1.00 78.56 262 ARG A CA 1
ATOM 1952 C C . ARG A 1 262 ? -15.260 -26.716 -2.365 1.00 78.56 262 ARG A C 1
ATOM 1954 O O . ARG A 1 262 ? -14.274 -26.513 -3.073 1.00 78.56 262 ARG A O 1
ATOM 1961 N N . VAL A 1 263 ? -16.444 -27.061 -2.875 1.00 76.00 263 VAL A N 1
ATOM 1962 C CA . VAL A 1 263 ? -16.713 -27.136 -4.323 1.00 76.00 263 VAL A CA 1
ATOM 1963 C C . VAL A 1 263 ? -16.284 -25.819 -4.986 1.00 76.00 263 VAL A C 1
ATOM 1965 O O . VAL A 1 263 ? -16.602 -24.742 -4.487 1.00 76.00 263 VAL A O 1
ATOM 1968 N N . GLY A 1 264 ? -15.507 -25.908 -6.068 1.00 66.31 264 GLY A N 1
ATOM 1969 C CA . GLY A 1 264 ? -14.921 -24.755 -6.766 1.00 66.31 264 GLY A CA 1
ATOM 1970 C C . GLY A 1 264 ? -13.521 -24.331 -6.297 1.00 66.31 264 GLY A C 1
ATOM 1971 O O . GLY A 1 264 ? -12.842 -23.629 -7.036 1.00 66.31 264 GLY A O 1
ATOM 1972 N N . THR A 1 265 ? -13.039 -24.779 -5.126 1.00 62.56 265 THR A N 1
ATOM 1973 C CA . THR A 1 265 ? -11.675 -24.463 -4.635 1.00 62.56 265 THR A CA 1
ATOM 1974 C C . THR A 1 265 ? -10.755 -25.679 -4.508 1.00 62.56 265 THR A C 1
ATOM 1976 O O . THR A 1 265 ? -9.566 -25.519 -4.233 1.00 62.56 265 THR A O 1
ATOM 1979 N N . ARG A 1 266 ? -11.284 -26.887 -4.738 1.00 73.88 266 ARG A N 1
ATOM 1980 C CA . ARG A 1 266 ? -10.591 -28.183 -4.595 1.00 73.88 266 ARG A CA 1
ATOM 1981 C C . ARG A 1 266 ? -9.263 -28.246 -5.351 1.00 73.88 266 ARG A C 1
ATOM 1983 O O . ARG A 1 266 ? -8.248 -28.591 -4.755 1.00 73.88 266 ARG A O 1
ATOM 1990 N N . ASP A 1 267 ? -9.257 -27.838 -6.620 1.00 66.44 267 ASP A N 1
ATOM 1991 C CA . ASP A 1 267 ? -8.055 -27.804 -7.467 1.00 66.44 267 ASP A CA 1
ATOM 1992 C C . ASP A 1 267 ? -7.003 -26.826 -6.906 1.00 66.44 267 ASP A C 1
ATOM 1994 O O . ASP A 1 267 ? -5.860 -27.198 -6.643 1.00 66.44 267 ASP A O 1
ATOM 1998 N N . THR A 1 268 ? -7.406 -25.591 -6.596 1.00 60.38 268 THR A N 1
ATOM 1999 C CA . THR A 1 268 ? -6.499 -24.563 -6.064 1.00 60.38 268 THR A CA 1
ATOM 2000 C C . THR A 1 268 ? -5.907 -24.937 -4.704 1.00 60.38 268 THR A C 1
ATOM 2002 O O . THR A 1 268 ? -4.722 -24.698 -4.466 1.00 60.38 268 THR A O 1
ATOM 2005 N N . VAL A 1 269 ? -6.709 -25.515 -3.803 1.00 63.66 269 VAL A N 1
ATOM 2006 C CA . VAL A 1 269 ? -6.248 -25.952 -2.476 1.00 63.66 269 VAL A CA 1
ATOM 2007 C C . VAL A 1 269 ? -5.276 -27.123 -2.610 1.00 63.66 269 VAL A C 1
ATOM 2009 O O . VAL A 1 269 ? -4.184 -27.050 -2.051 1.00 63.66 269 VAL A O 1
ATOM 2012 N N . LEU A 1 270 ? -5.614 -28.149 -3.400 1.00 78.88 270 LEU A N 1
ATOM 2013 C CA . LEU A 1 270 ? -4.736 -29.295 -3.651 1.00 78.88 270 LEU A CA 1
ATOM 2014 C C . LEU A 1 270 ? -3.381 -28.851 -4.213 1.00 78.88 270 LEU A C 1
ATOM 2016 O O . LEU A 1 270 ? -2.342 -29.248 -3.684 1.00 78.88 270 LEU A O 1
ATOM 2020 N N . PHE A 1 271 ? -3.377 -27.977 -5.224 1.00 71.56 271 PHE A N 1
ATOM 2021 C CA . PHE A 1 271 ? -2.143 -27.467 -5.815 1.00 71.56 271 PHE A CA 1
ATOM 2022 C C . PHE A 1 271 ? -1.315 -26.661 -4.804 1.00 71.56 271 PHE A C 1
ATOM 2024 O O . PHE A 1 271 ? -0.132 -26.938 -4.604 1.00 71.56 271 PHE A O 1
ATOM 2031 N N . ARG A 1 272 ? -1.932 -25.685 -4.122 1.00 79.44 272 ARG A N 1
ATOM 2032 C CA . ARG A 1 272 ? -1.245 -24.801 -3.165 1.00 79.44 272 ARG A CA 1
ATOM 2033 C C . ARG A 1 272 ? -0.601 -25.577 -2.019 1.00 79.44 272 ARG A C 1
ATOM 2035 O O . ARG A 1 272 ? 0.548 -25.304 -1.671 1.00 79.44 272 ARG A O 1
ATOM 2042 N N . GLU A 1 273 ? -1.334 -26.504 -1.411 1.00 85.19 273 GLU A N 1
ATOM 2043 C CA . GLU A 1 273 ? -0.823 -27.245 -0.259 1.00 85.19 273 GLU A CA 1
ATOM 2044 C C . GLU A 1 273 ? 0.258 -28.258 -0.670 1.00 85.19 273 GLU A C 1
ATOM 2046 O O . GLU A 1 273 ? 1.282 -28.376 0.008 1.00 85.19 273 GLU A O 1
ATOM 2051 N N . SER A 1 274 ? 0.108 -28.897 -1.836 1.00 84.81 274 SER A N 1
ATOM 2052 C CA . SER A 1 274 ? 1.116 -29.813 -2.391 1.00 84.81 274 SER A CA 1
ATOM 2053 C C . SER A 1 274 ? 2.446 -29.107 -2.704 1.00 84.81 274 SER A C 1
ATOM 2055 O O . SER A 1 274 ? 3.515 -29.676 -2.477 1.00 84.81 274 SER A O 1
ATOM 2057 N N . VAL A 1 275 ? 2.415 -27.831 -3.123 1.00 71.75 275 VAL A N 1
ATOM 2058 C CA . VAL A 1 275 ? 3.622 -26.983 -3.242 1.00 71.75 275 VAL A CA 1
ATOM 2059 C C . VAL A 1 275 ? 4.316 -26.807 -1.884 1.00 71.75 275 VAL A C 1
ATOM 2061 O O . VAL A 1 275 ? 5.545 -26.841 -1.796 1.00 71.75 275 VAL A O 1
ATOM 2064 N N . GLY A 1 276 ? 3.551 -26.637 -0.804 1.00 76.81 276 GLY A N 1
ATOM 2065 C CA . GLY A 1 276 ? 4.091 -26.522 0.553 1.00 76.81 276 GLY A CA 1
ATOM 2066 C C . GLY A 1 276 ? 4.815 -27.788 1.019 1.00 76.81 276 GLY A C 1
ATOM 2067 O O . GLY A 1 276 ? 5.898 -27.690 1.599 1.00 76.81 276 GLY A O 1
ATOM 2068 N N . ILE A 1 277 ? 4.254 -28.963 0.726 1.00 89.81 277 ILE A N 1
ATOM 2069 C CA . ILE A 1 277 ? 4.863 -30.258 1.060 1.00 89.81 277 ILE A CA 1
ATOM 2070 C C . ILE A 1 277 ? 6.103 -30.527 0.206 1.00 89.81 277 ILE A C 1
ATOM 2072 O O . ILE A 1 277 ? 7.130 -30.912 0.760 1.00 89.81 277 ILE A O 1
ATOM 2076 N N . GLY A 1 278 ? 6.078 -30.223 -1.097 1.00 81.06 278 GLY A N 1
ATOM 2077 C CA . GLY A 1 278 ? 7.267 -30.326 -1.954 1.00 81.06 278 GLY A CA 1
ATOM 2078 C C . GLY A 1 278 ? 8.463 -29.524 -1.421 1.00 81.06 278 GLY A C 1
ATOM 2079 O O . GLY A 1 278 ? 9.598 -30.001 -1.431 1.00 81.06 278 GLY A O 1
ATOM 2080 N N . ALA A 1 279 ? 8.211 -28.336 -0.862 1.00 79.44 279 ALA A N 1
ATOM 2081 C CA . ALA A 1 279 ? 9.240 -27.522 -0.213 1.00 79.44 279 ALA A CA 1
ATOM 2082 C C . ALA A 1 279 ? 9.820 -28.173 1.060 1.00 79.44 279 ALA A C 1
ATOM 2084 O O . ALA A 1 279 ? 11.022 -28.070 1.310 1.00 79.44 279 ALA A O 1
ATOM 2085 N N . LEU A 1 280 ? 8.992 -28.841 1.870 1.00 83.94 280 LEU A N 1
ATOM 2086 C CA . LEU A 1 280 ? 9.424 -29.543 3.089 1.00 83.94 280 LEU A CA 1
ATOM 2087 C C . LEU A 1 280 ? 10.162 -30.849 2.783 1.00 83.94 280 LEU A C 1
ATOM 2089 O O . LEU A 1 280 ? 11.129 -31.172 3.473 1.00 83.94 280 LEU A O 1
ATOM 2093 N N . VAL A 1 281 ? 9.766 -31.549 1.717 1.00 85.56 281 VAL A N 1
ATOM 2094 C CA . VAL A 1 281 ? 10.482 -32.722 1.200 1.00 85.56 281 VAL A CA 1
ATOM 2095 C C . VAL A 1 281 ? 11.889 -32.334 0.757 1.00 85.56 281 VAL A C 1
ATOM 2097 O O . VAL A 1 281 ? 12.872 -32.904 1.229 1.00 85.56 281 VAL A O 1
ATOM 2100 N N . ALA A 1 282 ? 12.021 -31.277 -0.050 1.00 78.56 282 ALA A N 1
ATOM 2101 C CA . ALA A 1 282 ? 13.331 -30.759 -0.448 1.00 78.56 282 ALA A CA 1
ATOM 2102 C C . ALA A 1 282 ? 14.142 -30.186 0.734 1.00 78.56 282 ALA A C 1
ATOM 2104 O O . ALA A 1 282 ? 15.372 -30.134 0.699 1.00 78.56 282 ALA A O 1
ATOM 2105 N N . GLY A 1 283 ? 13.466 -29.769 1.808 1.00 76.31 283 GLY A N 1
ATOM 2106 C CA . GLY A 1 283 ? 14.082 -29.395 3.078 1.00 76.31 283 GLY A CA 1
ATOM 2107 C C . GLY A 1 283 ? 14.510 -30.573 3.962 1.00 76.31 283 GLY A C 1
ATOM 2108 O O . GLY A 1 283 ? 15.184 -30.359 4.971 1.00 76.31 283 GLY A O 1
ATOM 2109 N N . GLY A 1 284 ? 14.169 -31.813 3.608 1.00 78.75 284 GLY A N 1
ATOM 2110 C CA . GLY A 1 284 ? 14.441 -32.993 4.433 1.00 78.75 284 GLY A CA 1
ATOM 2111 C C . GLY A 1 284 ? 13.616 -33.048 5.724 1.00 78.75 284 GLY A C 1
ATOM 2112 O O . GLY A 1 284 ? 14.046 -33.662 6.695 1.00 78.75 284 GLY A O 1
ATOM 2113 N N . GLU A 1 285 ? 12.466 -32.370 5.768 1.00 83.19 285 GLU A N 1
ATOM 2114 C CA . GLU A 1 285 ? 11.515 -32.449 6.885 1.00 83.19 285 GLU A CA 1
ATOM 2115 C C . GLU A 1 285 ? 10.481 -33.569 6.678 1.00 83.19 285 GLU A C 1
ATOM 2117 O O . GLU A 1 285 ? 9.896 -34.031 7.652 1.00 83.19 285 GLU A O 1
ATOM 2122 N N . ILE A 1 286 ? 10.250 -34.005 5.434 1.00 86.25 286 ILE A N 1
ATOM 2123 C CA . ILE A 1 286 ? 9.293 -35.059 5.053 1.00 86.25 286 ILE A CA 1
ATOM 2124 C C . ILE A 1 286 ? 9.946 -35.946 3.979 1.00 86.25 286 ILE A C 1
ATOM 2126 O O . ILE A 1 286 ? 10.640 -35.444 3.099 1.00 86.25 286 ILE A O 1
ATOM 2130 N N . GLU A 1 287 ? 9.745 -37.258 4.035 1.00 86.44 287 GLU A N 1
ATOM 2131 C CA . GLU A 1 287 ? 10.135 -38.187 2.970 1.00 86.44 287 GLU A CA 1
ATOM 2132 C C . GLU A 1 287 ? 9.204 -38.049 1.749 1.00 86.44 287 GLU A C 1
ATOM 2134 O O . GLU A 1 287 ? 7.985 -37.998 1.906 1.00 86.44 287 GLU A O 1
ATOM 2139 N N . ASP A 1 288 ? 9.756 -38.017 0.527 1.00 85.25 288 ASP A N 1
ATOM 2140 C CA . ASP A 1 288 ? 8.980 -37.772 -0.708 1.00 85.25 288 ASP A CA 1
ATOM 2141 C C . ASP A 1 288 ? 7.803 -38.740 -0.872 1.00 85.25 288 ASP A C 1
ATOM 2143 O O . ASP A 1 288 ? 6.663 -38.304 -1.024 1.00 85.25 288 ASP A O 1
ATOM 2147 N N . ALA A 1 289 ? 8.068 -40.046 -0.759 1.00 83.31 289 ALA A N 1
ATOM 2148 C CA . ALA A 1 289 ? 7.052 -41.081 -0.919 1.00 83.31 289 ALA A CA 1
ATOM 2149 C C . ALA A 1 289 ? 5.931 -40.959 0.124 1.00 83.31 289 ALA A C 1
ATOM 2151 O O . ALA A 1 289 ? 4.758 -41.151 -0.196 1.00 83.31 289 ALA A O 1
ATOM 2152 N N . TYR A 1 290 ? 6.279 -40.596 1.362 1.00 89.00 290 TYR A N 1
ATOM 2153 C CA . TYR A 1 290 ? 5.313 -40.416 2.443 1.00 89.00 290 TYR A CA 1
ATOM 2154 C C . TYR A 1 290 ? 4.437 -39.176 2.228 1.00 89.00 290 TYR A C 1
ATOM 2156 O O . TYR A 1 290 ? 3.211 -39.276 2.270 1.00 89.00 290 TYR A O 1
ATOM 2164 N N . GLY A 1 291 ? 5.047 -38.024 1.926 1.00 89.31 291 GLY A N 1
ATOM 2165 C CA . GLY A 1 291 ? 4.314 -36.787 1.653 1.00 89.31 291 GLY A CA 1
ATOM 2166 C C . GLY A 1 291 ? 3.395 -36.908 0.437 1.00 89.31 291 GLY A C 1
ATOM 2167 O O . GLY A 1 291 ? 2.245 -36.476 0.486 1.00 89.31 291 GLY A O 1
ATOM 2168 N N . ARG A 1 292 ? 3.871 -37.559 -0.628 1.00 91.94 292 ARG A N 1
ATOM 2169 C CA . ARG A 1 292 ? 3.101 -37.825 -1.847 1.00 91.94 292 ARG A CA 1
ATOM 2170 C C . ARG A 1 292 ? 1.884 -38.703 -1.583 1.00 91.94 292 ARG A C 1
ATOM 2172 O O . ARG A 1 292 ? 0.770 -38.306 -1.916 1.00 91.94 292 ARG A O 1
ATOM 2179 N N . ALA A 1 293 ? 2.081 -39.848 -0.929 1.00 88.25 293 ALA A N 1
ATOM 2180 C CA . ALA A 1 293 ? 0.989 -40.764 -0.610 1.00 88.25 293 ALA A CA 1
ATOM 2181 C C . ALA A 1 293 ? -0.079 -40.099 0.275 1.00 88.25 293 ALA A C 1
ATOM 2183 O O . ALA A 1 293 ? -1.272 -40.317 0.073 1.00 88.25 293 ALA A O 1
ATOM 2184 N N . ALA A 1 294 ? 0.333 -39.254 1.226 1.00 90.88 294 ALA A N 1
ATOM 2185 C CA . ALA A 1 294 ? -0.587 -38.517 2.088 1.00 90.88 294 ALA A CA 1
ATOM 2186 C C . ALA A 1 294 ? -1.432 -37.490 1.307 1.00 90.88 294 ALA A C 1
ATOM 2188 O O . ALA A 1 294 ? -2.647 -37.425 1.499 1.00 90.88 294 ALA A O 1
ATOM 2189 N N . LEU A 1 295 ? -0.818 -36.737 0.386 1.00 94.75 295 LEU A N 1
ATOM 2190 C CA . LEU A 1 295 ? -1.517 -35.778 -0.478 1.00 94.75 295 LEU A CA 1
ATOM 2191 C C . LEU A 1 295 ? -2.504 -36.460 -1.427 1.00 94.75 295 LEU A C 1
ATOM 2193 O O . LEU A 1 295 ? -3.641 -36.010 -1.561 1.00 94.75 295 LEU A 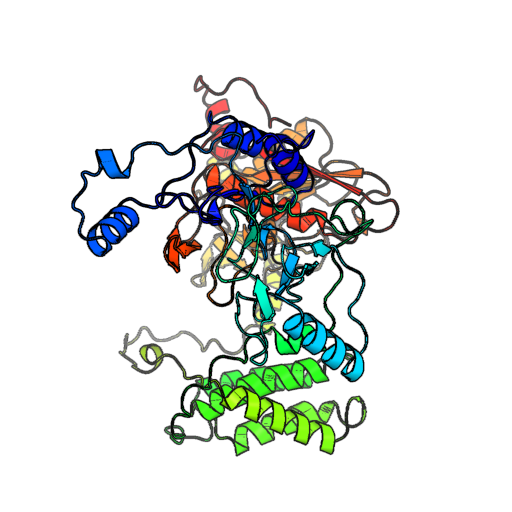O 1
ATOM 2197 N N . GLU A 1 296 ? -2.083 -37.552 -2.064 1.00 93.62 296 GLU A N 1
ATOM 2198 C CA . GLU A 1 296 ? -2.942 -38.347 -2.942 1.00 93.62 296 GLU A CA 1
ATOM 2199 C C . GLU A 1 296 ? -4.124 -38.922 -2.156 1.00 93.62 296 GLU A C 1
ATOM 2201 O O . GLU A 1 296 ? -5.274 -38.745 -2.551 1.00 93.62 296 GLU A O 1
ATOM 2206 N N . ASN A 1 297 ? -3.877 -39.514 -0.984 1.00 92.00 297 ASN A N 1
ATOM 2207 C CA . ASN A 1 297 ? -4.944 -40.052 -0.145 1.00 92.00 297 ASN A CA 1
ATOM 2208 C C . ASN A 1 297 ? -5.932 -38.966 0.319 1.00 92.00 297 ASN A C 1
ATOM 2210 O O . ASN A 1 297 ? -7.139 -39.194 0.316 1.00 92.00 297 ASN A O 1
ATOM 2214 N N . ALA A 1 298 ? -5.442 -37.771 0.664 1.00 91.44 298 ALA A N 1
ATOM 2215 C CA . ALA A 1 298 ? -6.294 -36.638 1.023 1.00 91.44 298 ALA A CA 1
ATOM 2216 C C . ALA A 1 298 ? -7.104 -36.100 -0.170 1.00 91.44 298 ALA A C 1
ATOM 2218 O O . ALA A 1 298 ? -8.233 -35.650 0.009 1.00 91.44 298 ALA A O 1
ATOM 2219 N N . GLY A 1 299 ? -6.543 -36.136 -1.382 1.00 89.44 299 GLY A N 1
ATOM 2220 C CA . GLY A 1 299 ? -7.193 -35.659 -2.603 1.00 89.44 299 GLY A CA 1
ATOM 2221 C C . GLY A 1 299 ? -8.225 -36.624 -3.191 1.00 89.44 299 GLY A C 1
ATOM 2222 O O . GLY A 1 299 ? -9.142 -36.172 -3.876 1.00 89.44 299 GLY A O 1
ATOM 2223 N N . ARG A 1 300 ? -8.134 -37.926 -2.885 1.00 94.88 300 ARG A N 1
ATOM 2224 C CA . ARG A 1 300 ? -9.062 -38.960 -3.384 1.00 94.88 300 ARG A CA 1
ATOM 2225 C C . ARG A 1 300 ? -10.525 -38.707 -3.055 1.00 94.88 300 ARG A C 1
ATOM 2227 O O . ARG A 1 300 ? -11.385 -39.126 -3.817 1.00 94.88 300 ARG A O 1
ATOM 2234 N N . VAL A 1 301 ? -10.826 -37.980 -1.979 1.00 91.06 301 VAL A N 1
ATOM 2235 C CA . VAL A 1 301 ? -12.214 -37.612 -1.637 1.00 91.06 301 VAL A CA 1
ATOM 2236 C C . VAL A 1 301 ? -12.883 -36.733 -2.702 1.00 91.06 301 VAL A C 1
ATOM 2238 O O . VAL A 1 301 ? -14.100 -36.593 -2.702 1.00 91.06 301 VAL A O 1
ATOM 2241 N N . HIS A 1 302 ? -12.098 -36.139 -3.607 1.00 87.56 302 HIS A N 1
ATOM 2242 C CA . HIS A 1 302 ? -12.586 -35.328 -4.723 1.00 87.56 302 HIS A CA 1
ATOM 2243 C C . HIS A 1 302 ? -12.649 -36.099 -6.049 1.00 87.56 302 HIS A C 1
ATOM 2245 O O . HIS A 1 302 ? -12.970 -35.497 -7.075 1.00 87.56 302 HIS A O 1
ATOM 2251 N N . VAL A 1 303 ? -12.336 -37.399 -6.046 1.00 88.62 303 VAL A N 1
ATOM 2252 C CA . VAL A 1 303 ? -12.390 -38.289 -7.214 1.00 88.62 303 VAL A CA 1
ATOM 2253 C C . VAL A 1 303 ? -13.667 -39.142 -7.148 1.00 88.62 303 VAL A C 1
ATOM 2255 O O . VAL A 1 303 ? -13.934 -39.728 -6.101 1.00 88.62 303 VAL A O 1
ATOM 2258 N N . PRO A 1 304 ? -14.450 -39.274 -8.241 1.00 82.06 304 PRO A N 1
ATOM 2259 C CA . PRO A 1 304 ? -14.257 -38.663 -9.560 1.00 82.06 304 PRO A CA 1
ATOM 2260 C C . PRO A 1 304 ? -14.873 -37.257 -9.707 1.00 82.06 304 PRO A C 1
ATOM 2262 O O . PRO A 1 304 ? -14.726 -36.645 -10.762 1.00 82.06 304 PRO A O 1
ATOM 2265 N N . ASP A 1 305 ? -15.564 -36.751 -8.682 1.00 78.50 305 ASP A N 1
ATOM 2266 C CA . ASP A 1 305 ? -16.459 -35.587 -8.777 1.00 78.50 305 ASP A CA 1
ATOM 2267 C C . ASP A 1 305 ? -15.804 -34.301 -9.303 1.00 78.50 305 ASP A C 1
ATOM 2269 O O . ASP A 1 305 ? -16.418 -33.554 -10.062 1.00 78.50 305 ASP A O 1
ATOM 2273 N N . ALA A 1 306 ? -14.579 -34.000 -8.868 1.00 72.88 306 ALA A N 1
ATOM 2274 C CA . ALA A 1 306 ? -13.846 -32.803 -9.283 1.00 72.88 306 ALA A CA 1
ATOM 2275 C C . ALA A 1 306 ? -12.680 -33.111 -10.232 1.00 72.88 306 ALA A C 1
ATOM 2277 O O . ALA A 1 306 ? -12.249 -32.225 -10.970 1.00 72.88 306 ALA A O 1
ATOM 2278 N N . MET A 1 307 ? -12.135 -34.330 -10.187 1.00 83.56 307 MET A N 1
ATOM 2279 C CA . MET A 1 307 ? -11.015 -34.764 -11.022 1.00 83.56 307 MET A CA 1
ATOM 2280 C C . MET A 1 307 ? -10.923 -36.290 -11.088 1.00 83.56 307 MET A C 1
ATOM 2282 O O . MET A 1 307 ? -11.391 -36.996 -10.203 1.00 83.56 307 MET A O 1
ATOM 2286 N N . THR A 1 308 ? -10.260 -36.807 -12.118 1.00 90.62 308 THR A N 1
ATOM 2287 C CA . THR A 1 308 ? -9.879 -38.225 -12.209 1.00 90.62 308 THR A CA 1
ATOM 2288 C C . THR A 1 308 ? -8.661 -38.536 -11.332 1.00 90.62 308 THR A C 1
ATOM 2290 O O . THR A 1 308 ? -7.831 -37.659 -11.091 1.00 90.62 308 THR A O 1
ATOM 2293 N N . GLU A 1 309 ? -8.480 -39.803 -10.943 1.00 89.81 309 GLU A N 1
ATOM 2294 C CA . GLU A 1 309 ? -7.286 -40.261 -10.201 1.00 89.81 309 GLU A CA 1
ATOM 2295 C C . GLU A 1 309 ? -5.984 -39.876 -10.931 1.00 89.81 309 GLU A C 1
ATOM 2297 O O . GLU A 1 309 ? -5.021 -39.398 -10.337 1.00 89.81 309 GLU A O 1
ATOM 2302 N N . ALA A 1 310 ? -5.972 -39.985 -12.263 1.00 78.62 310 ALA A N 1
ATOM 2303 C CA . ALA A 1 310 ? -4.816 -39.611 -13.070 1.00 78.62 310 ALA A CA 1
ATOM 2304 C C . ALA A 1 310 ? -4.551 -38.090 -13.075 1.00 78.62 310 ALA A C 1
ATOM 2306 O O . ALA A 1 310 ? -3.405 -37.665 -13.219 1.00 78.62 310 ALA A O 1
ATOM 2307 N N . GLN A 1 311 ? -5.588 -37.255 -12.947 1.00 74.44 311 GLN A N 1
ATOM 2308 C CA . GLN A 1 311 ? -5.433 -35.803 -12.799 1.00 74.44 311 GLN A CA 1
ATOM 2309 C C . GLN A 1 311 ? -4.922 -35.434 -11.404 1.00 74.44 311 GLN A C 1
ATOM 2311 O O . GLN A 1 311 ? -4.021 -34.602 -11.323 1.00 74.44 311 GLN A O 1
ATOM 2316 N N . LEU A 1 312 ? -5.426 -36.093 -10.355 1.00 86.88 312 LEU A N 1
ATOM 2317 C CA . LEU A 1 312 ? -4.954 -35.949 -8.976 1.00 86.88 312 LEU A CA 1
ATOM 2318 C C . LEU A 1 312 ? -3.445 -36.217 -8.878 1.00 86.88 312 LEU A C 1
ATOM 2320 O O . LEU A 1 312 ? -2.695 -35.332 -8.465 1.00 86.88 312 LEU A O 1
ATOM 2324 N N . ILE A 1 313 ? -2.989 -37.384 -9.348 1.00 88.06 313 ILE A N 1
ATOM 2325 C CA . ILE A 1 313 ? -1.569 -37.777 -9.309 1.00 88.06 313 ILE A CA 1
ATOM 2326 C C . ILE A 1 313 ? -0.703 -36.765 -10.074 1.00 88.06 313 ILE A C 1
ATOM 2328 O O . ILE A 1 313 ? 0.226 -36.186 -9.513 1.00 88.06 313 ILE A O 1
ATOM 2332 N N . ARG A 1 314 ? -1.065 -36.438 -11.327 1.00 78.62 314 ARG A N 1
ATOM 2333 C CA . ARG A 1 314 ? -0.318 -35.452 -12.136 1.00 78.62 314 ARG A CA 1
ATOM 2334 C C . ARG A 1 314 ? -0.264 -34.068 -11.494 1.00 78.62 314 ARG A C 1
ATOM 2336 O O . ARG A 1 314 ? 0.669 -33.301 -11.738 1.00 78.62 314 ARG A O 1
ATOM 2343 N N . GLN A 1 315 ? -1.293 -33.679 -10.755 1.00 77.06 315 GLN A N 1
ATOM 2344 C CA . GLN A 1 315 ? -1.336 -32.384 -10.098 1.00 77.06 315 GLN A CA 1
ATOM 2345 C C . GLN A 1 315 ? -0.453 -32.361 -8.850 1.00 77.06 315 GLN A C 1
ATOM 2347 O O . GLN A 1 315 ? 0.317 -31.411 -8.700 1.00 77.06 315 GLN A O 1
ATOM 2352 N N . VAL A 1 316 ? -0.503 -33.409 -8.021 1.00 88.00 316 VAL A N 1
ATOM 2353 C CA . VAL A 1 316 ? 0.400 -33.594 -6.874 1.00 88.00 316 VAL A CA 1
ATOM 2354 C C . VAL A 1 316 ? 1.855 -33.623 -7.344 1.00 88.00 316 VAL A C 1
ATOM 2356 O O . VAL A 1 316 ? 2.665 -32.860 -6.820 1.00 88.00 316 VAL A O 1
ATOM 2359 N N . ASP A 1 317 ? 2.173 -34.383 -8.398 1.00 82.56 317 ASP A N 1
ATOM 2360 C CA . ASP A 1 317 ? 3.507 -34.435 -9.014 1.00 82.56 317 ASP A CA 1
ATOM 2361 C C . ASP A 1 317 ? 4.024 -33.049 -9.405 1.00 82.56 317 ASP A C 1
ATOM 2363 O O . ASP A 1 317 ? 5.101 -32.624 -8.975 1.00 82.56 317 ASP A O 1
ATOM 2367 N N . ARG A 1 318 ? 3.242 -32.313 -10.207 1.00 79.31 318 ARG A N 1
ATOM 2368 C CA . ARG A 1 318 ? 3.622 -30.973 -10.678 1.00 79.31 318 ARG A CA 1
ATOM 2369 C C . ARG A 1 318 ? 3.779 -29.992 -9.520 1.00 79.31 318 ARG A C 1
ATOM 2371 O O . ARG A 1 318 ? 4.720 -29.200 -9.520 1.00 79.31 318 ARG A O 1
ATOM 2378 N N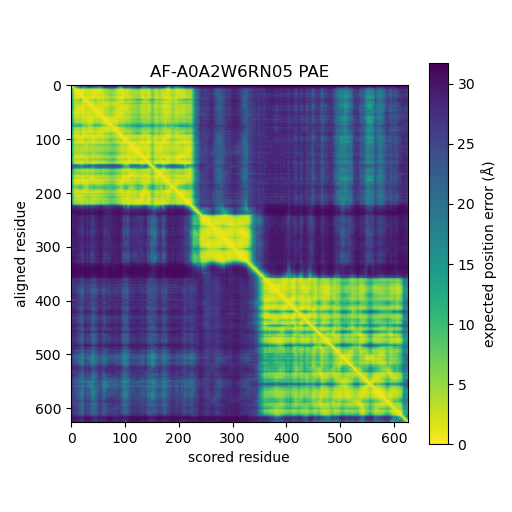 . ALA A 1 319 ? 2.879 -30.036 -8.542 1.00 70.31 319 ALA A N 1
ATOM 2379 C CA . ALA A 1 319 ? 2.900 -29.142 -7.394 1.00 70.31 319 ALA A CA 1
ATOM 2380 C C . ALA A 1 319 ? 4.085 -29.430 -6.459 1.00 70.31 319 ALA A C 1
ATOM 2382 O O . ALA A 1 319 ? 4.786 -28.501 -6.058 1.00 70.31 319 ALA A O 1
ATOM 2383 N N . MET A 1 320 ? 4.371 -30.700 -6.162 1.00 85.56 320 MET A N 1
ATOM 2384 C CA . MET A 1 320 ? 5.528 -31.083 -5.351 1.00 85.56 320 MET A CA 1
ATOM 2385 C C . MET A 1 320 ? 6.846 -30.746 -6.053 1.00 85.56 320 MET A C 1
ATOM 2387 O O . MET A 1 320 ? 7.735 -30.178 -5.419 1.00 85.56 320 MET A O 1
ATOM 2391 N N . ALA A 1 321 ? 6.956 -30.998 -7.363 1.00 73.88 321 ALA A N 1
ATOM 2392 C CA . ALA A 1 321 ? 8.125 -30.613 -8.155 1.00 73.88 321 ALA A CA 1
ATOM 2393 C C . ALA A 1 321 ? 8.338 -29.089 -8.176 1.00 73.88 321 ALA A C 1
ATOM 2395 O O . ALA A 1 321 ? 9.473 -28.615 -8.126 1.00 73.88 321 ALA A O 1
ATOM 2396 N N . TRP A 1 322 ? 7.253 -28.308 -8.205 1.00 60.00 322 TRP A N 1
ATOM 2397 C CA . TRP A 1 322 ? 7.310 -26.851 -8.073 1.00 60.00 322 TRP A CA 1
ATOM 2398 C C . TRP A 1 322 ? 7.755 -26.419 -6.671 1.00 60.00 322 TRP A C 1
ATOM 2400 O O . TRP A 1 322 ? 8.613 -25.550 -6.525 1.00 60.00 322 TRP A O 1
ATOM 2410 N N . GLY A 1 323 ? 7.205 -27.036 -5.625 1.00 60.06 323 GLY A N 1
ATOM 2411 C CA . GLY A 1 323 ? 7.567 -26.776 -4.232 1.00 60.06 323 GLY A CA 1
ATOM 2412 C C . GLY A 1 323 ? 9.024 -27.090 -3.912 1.00 60.06 323 GLY A C 1
ATOM 2413 O O . GLY A 1 323 ? 9.688 -26.313 -3.226 1.00 60.06 323 GLY A O 1
ATOM 2414 N N . ALA A 1 324 ? 9.543 -28.187 -4.463 1.00 74.94 324 ALA A N 1
ATOM 2415 C CA . ALA A 1 324 ? 10.911 -28.651 -4.252 1.00 74.94 324 ALA A CA 1
ATOM 2416 C C . ALA A 1 324 ? 11.982 -27.647 -4.716 1.00 74.94 324 ALA A C 1
ATOM 2418 O O . ALA A 1 324 ? 13.117 -27.683 -4.242 1.00 74.94 324 ALA A O 1
ATOM 2419 N N . GLN A 1 325 ? 11.616 -26.699 -5.584 1.00 64.50 325 GLN A N 1
ATOM 2420 C CA . GLN A 1 325 ? 12.478 -25.591 -6.011 1.00 64.50 325 GLN A CA 1
ATOM 2421 C C . GLN A 1 325 ? 12.760 -24.575 -4.886 1.00 64.50 325 GLN A C 1
ATOM 2423 O O . GLN A 1 325 ? 13.666 -23.749 -5.014 1.00 64.50 325 GLN A O 1
ATOM 2428 N N . TYR A 1 326 ? 12.012 -24.642 -3.776 1.00 66.12 326 TYR A N 1
ATOM 2429 C CA . TYR A 1 326 ? 12.101 -23.725 -2.637 1.00 66.12 326 TYR A CA 1
ATOM 2430 C C . TYR A 1 326 ? 12.206 -24.482 -1.297 1.00 66.12 326 TYR A C 1
ATOM 2432 O O . TYR A 1 326 ? 11.258 -24.447 -0.507 1.00 66.12 326 TYR A O 1
ATOM 2440 N N . PRO A 1 327 ? 13.342 -25.146 -0.997 1.00 75.19 327 PRO A N 1
ATOM 2441 C CA . PRO A 1 327 ? 13.494 -25.959 0.212 1.00 75.19 327 PRO A CA 1
ATOM 2442 C C . PRO A 1 327 ? 13.165 -25.193 1.507 1.00 75.19 327 PRO A C 1
ATOM 2444 O O . PRO A 1 327 ? 13.692 -24.103 1.741 1.00 75.19 327 PRO A O 1
ATOM 2447 N N . ARG A 1 328 ? 12.330 -25.770 2.383 1.00 74.12 328 ARG A N 1
ATOM 2448 C CA . ARG A 1 328 ? 11.977 -25.222 3.708 1.00 74.12 328 ARG A CA 1
ATOM 2449 C C . ARG A 1 328 ? 12.415 -26.150 4.832 1.00 74.12 328 ARG A C 1
ATOM 2451 O O . ARG A 1 328 ? 12.093 -27.330 4.813 1.00 74.12 328 ARG A O 1
ATOM 2458 N N . LYS A 1 329 ? 13.062 -25.593 5.857 1.00 76.31 329 LYS A N 1
ATOM 2459 C CA . LYS A 1 329 ? 13.445 -26.303 7.088 1.00 76.31 329 LYS A CA 1
ATOM 2460 C C . LYS A 1 329 ? 12.866 -25.619 8.317 1.00 76.31 329 LYS A C 1
ATOM 2462 O O . LYS A 1 329 ? 12.613 -24.415 8.290 1.00 76.31 329 LYS A O 1
ATOM 2467 N N . ALA A 1 330 ? 12.704 -26.375 9.395 1.00 62.91 330 ALA A N 1
ATOM 2468 C CA . ALA A 1 330 ? 12.458 -25.807 10.711 1.00 62.91 330 ALA A CA 1
ATOM 2469 C C . ALA A 1 330 ? 13.669 -24.976 11.177 1.00 62.91 330 ALA A C 1
ATOM 2471 O O . ALA A 1 330 ? 14.821 -25.353 10.945 1.00 62.91 330 ALA A O 1
ATOM 2472 N N . ASP A 1 331 ? 13.399 -23.861 11.855 1.00 53.09 331 ASP A N 1
ATOM 2473 C CA . ASP A 1 331 ? 14.413 -22.983 12.448 1.00 53.09 331 ASP A CA 1
ATOM 2474 C C . ASP A 1 331 ? 15.317 -23.761 13.438 1.00 53.09 331 ASP A C 1
ATOM 2476 O O . ASP A 1 331 ? 14.792 -24.393 14.364 1.00 53.09 331 ASP A O 1
ATOM 2480 N N . PRO A 1 332 ? 16.657 -23.732 13.282 1.00 44.56 332 PRO A N 1
ATOM 2481 C CA . PRO A 1 332 ? 17.596 -24.399 14.185 1.00 44.56 332 PRO A CA 1
ATOM 2482 C C . PRO A 1 332 ? 17.485 -23.967 15.653 1.00 44.56 332 PRO A C 1
ATOM 2484 O O . PRO A 1 332 ? 17.739 -24.786 16.532 1.00 44.56 332 PRO A O 1
ATOM 2487 N N . SER A 1 333 ? 17.051 -22.734 15.937 1.00 40.25 333 SER A N 1
ATOM 2488 C CA . SER A 1 333 ? 16.851 -22.237 17.311 1.00 40.25 333 SER A CA 1
ATOM 2489 C C . SER A 1 333 ? 15.720 -22.954 18.059 1.00 40.25 333 SER A C 1
ATOM 2491 O O . SER A 1 333 ? 15.632 -22.887 19.281 1.00 40.25 333 SER A O 1
ATOM 2493 N N . ARG A 1 334 ? 14.872 -23.697 17.336 1.00 44.41 334 ARG A N 1
ATOM 2494 C CA . ARG A 1 334 ? 13.861 -24.601 17.903 1.00 44.41 334 ARG A CA 1
ATOM 2495 C C . ARG A 1 334 ? 14.337 -26.056 18.002 1.00 44.41 334 ARG A C 1
ATOM 2497 O O . ARG A 1 334 ? 13.565 -26.901 18.446 1.00 44.41 334 ARG A O 1
ATOM 2504 N N . ARG A 1 335 ? 15.566 -26.365 17.562 1.00 41.72 335 ARG A N 1
ATOM 2505 C CA . ARG A 1 335 ? 16.153 -27.721 17.569 1.00 41.72 335 ARG A CA 1
ATOM 2506 C C . ARG A 1 335 ? 17.067 -27.983 18.769 1.00 41.72 335 ARG A C 1
ATOM 2508 O O . ARG A 1 335 ? 17.218 -29.139 19.148 1.00 41.72 335 ARG A O 1
ATOM 2515 N N . THR A 1 336 ? 17.659 -26.957 19.376 1.00 33.47 336 THR A N 1
ATOM 2516 C CA . THR A 1 336 ? 18.491 -27.105 20.579 1.00 33.47 336 THR A CA 1
ATOM 2517 C C . THR A 1 336 ? 17.626 -26.981 21.826 1.00 33.47 336 THR A C 1
ATOM 2519 O O . THR A 1 336 ? 17.269 -25.883 22.247 1.00 33.47 336 THR A O 1
ATOM 2522 N N . GLY A 1 337 ? 17.260 -28.126 22.398 1.00 35.19 337 GLY A N 1
ATOM 2523 C CA . GLY A 1 337 ? 16.675 -28.203 23.729 1.00 35.19 337 GLY A CA 1
ATOM 2524 C C . GLY A 1 337 ? 17.707 -27.846 24.793 1.00 35.19 337 GLY A C 1
ATOM 2525 O O . GLY A 1 337 ? 18.297 -28.741 25.385 1.00 35.19 337 GLY A O 1
ATOM 2526 N N . GLU A 1 338 ? 17.911 -26.553 25.046 1.00 28.70 338 GLU A N 1
ATOM 2527 C CA . GLU A 1 338 ? 18.398 -26.122 26.354 1.00 28.70 338 GLU A CA 1
ATOM 2528 C C . GLU A 1 338 ? 17.222 -26.110 27.326 1.00 28.70 338 GLU A C 1
ATOM 2530 O O . GLU A 1 338 ? 16.263 -25.339 27.242 1.00 28.70 338 GLU A O 1
ATOM 2535 N N . THR A 1 339 ? 17.305 -27.082 28.219 1.00 30.97 339 THR A N 1
ATOM 2536 C CA . THR A 1 339 ? 16.418 -27.399 29.317 1.00 30.97 339 THR A CA 1
ATOM 2537 C C . THR A 1 339 ? 16.257 -26.187 30.238 1.00 30.97 339 THR A C 1
ATOM 2539 O O . THR A 1 339 ? 17.094 -25.925 31.096 1.00 30.97 339 THR A O 1
ATOM 2542 N N . ARG A 1 340 ? 15.133 -25.468 30.138 1.00 28.31 340 ARG A N 1
ATOM 2543 C CA . ARG A 1 340 ? 14.550 -24.834 31.331 1.00 28.31 340 ARG A CA 1
ATOM 2544 C C . ARG A 1 340 ? 13.799 -25.927 32.078 1.00 28.31 340 ARG A C 1
ATOM 2546 O O . ARG A 1 340 ? 12.639 -26.228 31.805 1.00 28.31 340 ARG A O 1
ATOM 2553 N N . GLU A 1 341 ? 14.537 -26.610 32.938 1.00 28.42 341 GLU A N 1
ATOM 2554 C CA . GLU A 1 341 ? 14.064 -27.753 33.695 1.00 28.42 341 GLU A CA 1
ATOM 2555 C C . GLU A 1 341 ? 13.079 -27.309 34.794 1.00 28.42 341 GLU A C 1
ATOM 2557 O O . GLU A 1 341 ? 13.431 -26.618 35.742 1.00 28.42 341 GLU A O 1
ATOM 2562 N N . ARG A 1 342 ? 11.820 -27.721 34.589 1.00 30.72 342 ARG A N 1
ATOM 2563 C CA . ARG A 1 342 ? 10.765 -28.091 35.553 1.00 30.72 342 ARG A CA 1
ATOM 2564 C C . ARG A 1 342 ? 10.307 -27.067 36.610 1.00 30.72 342 ARG A C 1
ATOM 2566 O O . ARG A 1 342 ? 10.792 -27.031 37.734 1.00 30.72 342 ARG A O 1
ATOM 2573 N N . ARG A 1 343 ? 9.121 -26.502 36.357 1.00 26.22 343 ARG A N 1
ATOM 2574 C CA . ARG A 1 343 ? 7.950 -26.884 37.168 1.00 26.22 343 ARG A CA 1
ATOM 2575 C C . ARG A 1 343 ? 7.029 -27.731 36.295 1.00 26.22 343 ARG A C 1
ATOM 2577 O O . ARG A 1 343 ? 6.578 -27.282 35.246 1.00 26.22 343 ARG A O 1
ATOM 2584 N N . ALA A 1 344 ? 6.906 -28.994 36.683 1.00 30.19 344 ALA A N 1
ATOM 2585 C CA . ALA A 1 344 ? 6.036 -29.985 36.075 1.00 30.19 344 ALA A CA 1
ATOM 2586 C C . ALA A 1 344 ? 4.560 -29.652 36.359 1.00 30.19 344 ALA A C 1
ATOM 2588 O O . ALA A 1 344 ? 4.278 -28.934 37.314 1.00 30.19 344 ALA A O 1
ATOM 2589 N N . ASP A 1 345 ? 3.685 -30.202 35.512 1.00 27.23 345 ASP A N 1
ATOM 2590 C CA . ASP A 1 345 ? 2.210 -30.220 35.577 1.00 27.23 345 ASP A CA 1
ATOM 2591 C C . ASP A 1 345 ? 1.443 -29.173 34.752 1.00 27.23 345 ASP A C 1
ATOM 2593 O O . ASP A 1 345 ? 0.512 -28.531 35.226 1.00 27.23 345 ASP A O 1
ATOM 2597 N N . LEU A 1 346 ? 1.750 -29.074 33.452 1.00 27.20 346 LEU A N 1
ATOM 2598 C CA . LEU A 1 346 ? 0.847 -28.446 32.475 1.00 27.20 346 LEU A CA 1
ATOM 2599 C C . LEU A 1 346 ? 0.484 -29.435 31.350 1.00 27.20 346 LEU A C 1
ATOM 2601 O O . LEU A 1 346 ? 1.389 -29.945 30.682 1.00 27.20 346 LEU A O 1
ATOM 2605 N N . PRO A 1 347 ? -0.814 -29.713 31.105 1.00 27.58 347 PRO A N 1
ATOM 2606 C CA . PRO A 1 347 ? -1.229 -30.653 30.076 1.00 27.58 347 PRO A CA 1
ATOM 2607 C C . PRO A 1 347 ? -0.967 -30.126 28.657 1.00 27.58 347 PRO A C 1
ATOM 2609 O O . PRO A 1 347 ? -1.030 -28.934 28.347 1.00 27.58 347 PRO A O 1
ATOM 2612 N N . VAL A 1 348 ? -0.649 -31.086 27.791 1.00 28.38 348 VAL A N 1
ATOM 2613 C CA . VAL A 1 348 ? -0.202 -30.967 26.402 1.00 28.38 348 VAL A CA 1
ATOM 2614 C C . VAL A 1 348 ? -1.211 -30.191 25.539 1.00 28.38 348 VAL A C 1
ATOM 2616 O O . VAL A 1 348 ? -2.287 -30.678 25.200 1.00 28.38 348 VAL A O 1
ATOM 2619 N N . ARG A 1 349 ? -0.839 -28.974 25.113 1.00 37.53 349 ARG A N 1
ATOM 2620 C CA . ARG A 1 349 ? -1.615 -28.141 24.174 1.00 37.53 349 ARG A CA 1
ATOM 2621 C C . ARG A 1 349 ? -1.535 -28.700 22.749 1.00 37.53 349 ARG A C 1
ATOM 2623 O O . ARG A 1 349 ? -0.676 -28.300 21.969 1.00 37.53 349 ARG A O 1
ATOM 2630 N N . GLY A 1 350 ? -2.459 -29.595 22.407 1.00 29.88 350 GLY A N 1
ATOM 2631 C CA . GLY A 1 350 ? -2.622 -30.119 21.044 1.00 29.88 350 GLY A CA 1
ATOM 2632 C C . GLY A 1 350 ? -4.065 -30.378 20.596 1.00 29.88 350 GLY A C 1
ATOM 2633 O O . GLY A 1 350 ? -4.259 -30.776 19.456 1.00 29.88 350 GLY A O 1
ATOM 2634 N N . HIS A 1 351 ? -5.077 -30.160 21.447 1.00 26.81 351 HIS A N 1
ATOM 2635 C CA . HIS A 1 351 ? -6.477 -30.540 21.160 1.00 26.81 351 HIS A CA 1
ATOM 2636 C C . HIS A 1 351 ? -7.522 -29.411 21.335 1.00 26.81 351 HIS A C 1
ATOM 2638 O O . HIS A 1 351 ? -8.716 -29.644 21.211 1.00 26.81 351 HIS A O 1
ATOM 2644 N N . HIS A 1 352 ? -7.122 -28.154 21.558 1.00 36.12 352 HIS A N 1
ATOM 2645 C CA . HIS A 1 352 ? -8.049 -27.125 22.070 1.00 36.12 352 HIS A CA 1
ATOM 2646 C C . HIS A 1 352 ? -8.564 -26.084 21.062 1.00 36.12 352 HIS A C 1
ATOM 2648 O O . HIS A 1 352 ? -8.991 -25.011 21.469 1.00 36.12 352 HIS A O 1
ATOM 2654 N N . ALA A 1 353 ? -8.518 -26.298 19.746 1.00 34.78 353 ALA A N 1
ATOM 2655 C CA . ALA A 1 353 ? -9.147 -25.330 18.834 1.00 34.78 353 ALA A CA 1
ATOM 2656 C C . ALA A 1 353 ? -10.682 -25.477 18.842 1.00 34.78 353 ALA A C 1
ATOM 2658 O O . ALA A 1 353 ? -11.385 -24.486 19.026 1.00 34.78 353 ALA A O 1
ATOM 2659 N N . ALA A 1 354 ? -11.196 -26.706 18.729 1.00 31.38 354 ALA A N 1
ATOM 2660 C CA . ALA A 1 354 ? -12.630 -26.986 18.819 1.00 31.38 354 ALA A CA 1
ATOM 2661 C C . ALA A 1 354 ? -13.172 -26.820 20.255 1.00 31.38 354 ALA A C 1
ATOM 2663 O O . ALA A 1 354 ? -14.254 -26.270 20.428 1.00 31.38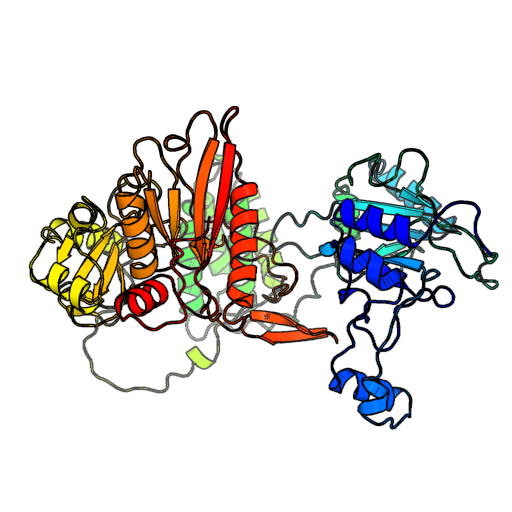 354 ALA A O 1
ATOM 2664 N N . GLN A 1 355 ? -12.384 -27.173 21.282 1.00 34.72 355 GLN A N 1
ATOM 2665 C CA . GLN A 1 355 ? -12.755 -26.946 22.688 1.00 34.72 355 GLN A CA 1
ATOM 2666 C C . GLN A 1 355 ? -12.856 -25.446 23.050 1.00 34.72 355 GLN A C 1
ATOM 2668 O O . GLN A 1 355 ? -13.781 -25.054 23.739 1.00 34.72 355 GLN A O 1
ATOM 2673 N N . ARG A 1 356 ? -11.984 -24.568 22.523 1.00 41.22 356 ARG A N 1
ATOM 2674 C CA . ARG A 1 356 ? -12.014 -23.123 22.859 1.00 41.22 356 ARG A CA 1
ATOM 2675 C C . ARG A 1 356 ? -13.155 -22.328 22.227 1.00 41.22 356 ARG A C 1
ATOM 2677 O O . ARG A 1 356 ? -13.499 -21.263 22.729 1.00 41.22 356 ARG A O 1
ATOM 2684 N N . ALA A 1 357 ? -13.727 -22.817 21.127 1.00 40.53 357 ALA A N 1
ATOM 2685 C CA . ALA A 1 357 ? -14.970 -22.260 20.594 1.00 40.53 357 ALA A CA 1
ATOM 2686 C C . ALA A 1 357 ? -16.170 -22.611 21.497 1.00 40.53 357 ALA A C 1
ATOM 2688 O O . ALA A 1 357 ? -17.107 -21.824 21.589 1.00 40.53 357 ALA A O 1
ATOM 2689 N N . LEU A 1 358 ? -16.108 -23.751 22.202 1.00 49.97 358 LEU A N 1
ATOM 2690 C CA . LEU A 1 358 ? -17.065 -24.120 23.250 1.00 49.97 358 LEU A CA 1
ATOM 2691 C C . LEU A 1 358 ? -16.834 -23.311 24.544 1.00 49.97 358 LEU A C 1
ATOM 2693 O O . LEU A 1 358 ? -17.811 -22.937 25.184 1.00 49.97 358 LEU A O 1
ATOM 2697 N N . ASP A 1 359 ? -15.587 -22.945 24.874 1.00 69.88 359 ASP A N 1
ATOM 2698 C CA . ASP A 1 359 ? -15.272 -22.133 26.066 1.00 69.88 359 ASP A CA 1
ATOM 2699 C C . ASP A 1 359 ? -15.885 -20.717 26.005 1.00 69.88 359 ASP A C 1
ATOM 2701 O O . ASP A 1 359 ? -16.493 -20.275 26.973 1.00 69.88 359 ASP A O 1
ATOM 2705 N N . ALA A 1 360 ? -15.797 -19.999 24.875 1.00 83.12 360 ALA A N 1
ATOM 2706 C CA . ALA A 1 360 ? -16.336 -18.631 24.781 1.00 83.12 360 ALA A CA 1
ATOM 2707 C C . ALA A 1 360 ? -17.852 -18.570 25.033 1.00 83.12 360 ALA A C 1
ATOM 2709 O O . ALA A 1 360 ? -18.326 -17.716 25.782 1.00 83.12 360 ALA A O 1
ATOM 2710 N N . ALA A 1 361 ? -18.605 -19.502 24.444 1.00 83.69 361 ALA A N 1
ATOM 2711 C CA . ALA A 1 361 ? -20.045 -19.605 24.651 1.00 83.69 361 ALA A CA 1
ATOM 2712 C C . ALA A 1 361 ? -20.396 -20.034 26.088 1.00 83.69 361 ALA A C 1
ATOM 2714 O O . ALA A 1 361 ? -21.366 -19.523 26.647 1.00 83.69 361 ALA A O 1
ATOM 2715 N N . ALA A 1 362 ? -19.606 -20.928 26.695 1.00 83.94 362 ALA A N 1
ATOM 2716 C CA . ALA A 1 362 ? -19.798 -21.384 28.072 1.00 83.94 362 ALA A CA 1
ATOM 2717 C C . ALA A 1 362 ? -19.558 -20.258 29.091 1.00 83.94 362 ALA A C 1
ATOM 2719 O O . ALA A 1 362 ? -20.466 -19.921 29.847 1.00 83.94 362 ALA A O 1
ATOM 2720 N N . TYR A 1 363 ? -18.399 -19.590 29.031 1.00 87.19 363 TYR A N 1
ATOM 2721 C CA . TYR A 1 363 ? -18.101 -18.434 29.886 1.00 87.19 363 TYR A CA 1
ATOM 2722 C C . TYR A 1 363 ? -19.107 -17.304 29.679 1.00 87.19 363 TYR A C 1
ATOM 2724 O O . TYR A 1 363 ? -19.500 -16.639 30.635 1.00 87.19 363 TYR A O 1
ATOM 2732 N N . TRP A 1 364 ? -19.562 -17.086 28.440 1.00 90.06 364 TRP A N 1
ATOM 2733 C CA . TRP A 1 364 ? -20.641 -16.140 28.183 1.00 90.06 364 TRP A CA 1
ATOM 2734 C C . TRP A 1 364 ? -21.920 -16.541 28.916 1.00 90.06 364 TRP A C 1
ATOM 2736 O O . TRP A 1 364 ? -22.508 -15.695 29.581 1.00 90.06 364 TRP A O 1
ATOM 2746 N N . ALA A 1 365 ? -22.348 -17.803 28.818 1.00 88.25 365 ALA A N 1
ATOM 2747 C CA . ALA A 1 365 ? -23.573 -18.299 29.439 1.00 88.25 365 ALA A CA 1
ATOM 2748 C C . ALA A 1 365 ? -23.539 -18.233 30.977 1.00 88.25 365 ALA A C 1
ATOM 2750 O O . ALA A 1 365 ? -24.544 -17.842 31.571 1.00 88.25 365 ALA A O 1
ATOM 2751 N N . GLU A 1 366 ? -22.398 -18.558 31.590 1.00 89.88 366 GLU A N 1
ATOM 2752 C CA . GLU A 1 366 ? -22.170 -18.532 33.045 1.00 89.88 366 GLU A CA 1
ATOM 2753 C C . GLU A 1 366 ? -22.026 -17.112 33.610 1.00 89.88 366 GLU A C 1
ATOM 2755 O O . GLU A 1 366 ? -22.368 -16.853 34.765 1.00 89.88 366 GLU A O 1
ATOM 2760 N N . ALA A 1 367 ? -21.547 -16.170 32.796 1.00 92.31 367 ALA A N 1
ATOM 2761 C CA . ALA A 1 367 ? -21.364 -14.788 33.209 1.00 92.31 367 ALA A CA 1
ATOM 2762 C C . ALA A 1 367 ? -22.699 -14.072 33.480 1.00 92.31 367 ALA A C 1
ATOM 2764 O O . ALA A 1 367 ? -23.700 -14.247 32.777 1.00 92.31 367 ALA A O 1
ATOM 2765 N N . SER A 1 368 ? -22.695 -13.194 34.481 1.00 92.44 368 SER A N 1
ATOM 2766 C CA . SER A 1 368 ? -23.838 -12.355 34.839 1.00 92.44 368 SER A CA 1
ATOM 2767 C C . SER A 1 368 ? -23.874 -11.065 34.013 1.00 92.44 368 SER A C 1
ATOM 2769 O O . SER A 1 368 ? -22.957 -10.772 33.247 1.00 92.44 368 SER A O 1
ATOM 2771 N N . SER A 1 369 ? -24.912 -10.243 34.197 1.00 92.56 369 SER A N 1
ATOM 2772 C CA . SER A 1 369 ? -24.957 -8.882 33.635 1.00 92.56 369 SER A CA 1
ATOM 2773 C C . SER A 1 369 ? -23.656 -8.119 33.919 1.00 92.56 369 SER A C 1
ATOM 2775 O O . SER A 1 369 ? -23.141 -8.196 35.033 1.00 92.56 369 SER A O 1
ATOM 2777 N N . ALA A 1 370 ? -23.128 -7.375 32.939 1.00 93.31 370 ALA A N 1
ATOM 2778 C CA . ALA A 1 370 ? -22.008 -6.461 33.182 1.00 93.31 370 ALA A CA 1
ATOM 2779 C C . ALA A 1 370 ? -22.418 -5.212 33.974 1.00 93.31 370 ALA A C 1
ATOM 2781 O O . ALA A 1 370 ? -21.550 -4.493 34.465 1.00 93.31 370 ALA A O 1
ATOM 2782 N N . ASP A 1 371 ? -23.717 -4.955 34.141 1.00 93.62 371 ASP A N 1
ATOM 2783 C CA . ASP A 1 371 ? -24.215 -3.855 34.960 1.00 93.62 371 ASP A CA 1
ATOM 2784 C C . ASP A 1 371 ? -24.097 -4.180 36.463 1.00 93.62 371 ASP A C 1
ATOM 2786 O O . ASP A 1 371 ? -25.061 -4.534 37.140 1.00 93.62 371 ASP A O 1
ATOM 2790 N N . THR A 1 372 ? -22.868 -4.118 36.976 1.00 93.44 372 THR A N 1
ATOM 2791 C CA . THR A 1 372 ? -22.533 -4.379 38.380 1.00 93.44 372 THR A CA 1
ATOM 2792 C C . THR A 1 372 ? -21.812 -3.188 39.001 1.00 93.44 372 THR A C 1
ATOM 2794 O O . THR A 1 372 ? -21.171 -2.389 38.313 1.00 93.44 372 THR A O 1
ATOM 2797 N N . ALA A 1 373 ? -21.842 -3.090 40.334 1.00 92.44 373 ALA A N 1
ATOM 2798 C CA . ALA A 1 373 ? -21.110 -2.054 41.063 1.00 92.44 373 ALA A CA 1
ATOM 2799 C C . ALA A 1 373 ? -19.603 -2.062 40.749 1.00 92.44 373 ALA A C 1
ATOM 2801 O O . ALA A 1 373 ? -18.983 -0.999 40.693 1.00 92.44 373 ALA A O 1
ATOM 2802 N N . MET A 1 374 ? -19.024 -3.244 40.508 1.00 92.50 374 MET A N 1
ATOM 2803 C CA . MET A 1 374 ? -17.605 -3.391 40.197 1.00 92.50 374 MET A CA 1
ATOM 2804 C C . MET A 1 374 ? -17.260 -2.866 38.803 1.00 92.50 374 MET A C 1
ATOM 2806 O O . MET A 1 374 ? -16.353 -2.047 38.690 1.00 92.50 374 MET A O 1
ATOM 2810 N N . VAL A 1 375 ? -18.009 -3.258 37.765 1.00 94.12 375 VAL A N 1
ATOM 2811 C CA . VAL A 1 375 ? -17.794 -2.751 36.396 1.00 94.12 375 VAL A CA 1
ATOM 2812 C C . VAL A 1 375 ? -18.018 -1.241 36.349 1.00 94.12 375 VAL A C 1
ATOM 2814 O O . VAL A 1 375 ? -17.173 -0.508 35.841 1.00 94.12 375 VAL A O 1
ATOM 2817 N N . ARG A 1 376 ? -19.095 -0.739 36.969 1.00 94.75 376 ARG A N 1
ATOM 2818 C CA . ARG A 1 376 ? -19.359 0.707 37.059 1.00 94.75 376 ARG A CA 1
ATOM 2819 C C . ARG A 1 376 ? -18.250 1.462 37.790 1.00 94.75 376 ARG A C 1
ATOM 2821 O O . ARG A 1 376 ? -17.916 2.581 37.409 1.00 94.75 376 ARG A O 1
ATOM 2828 N N . ARG A 1 377 ? -17.684 0.887 38.857 1.00 93.94 377 ARG A N 1
ATOM 2829 C CA . ARG A 1 377 ? -16.531 1.468 39.559 1.00 93.94 377 ARG A CA 1
ATOM 2830 C C . ARG A 1 377 ? -15.291 1.471 38.672 1.00 93.94 377 ARG A C 1
ATOM 2832 O O . ARG A 1 377 ? -14.670 2.516 38.565 1.00 93.94 377 ARG A O 1
ATOM 2839 N N . TRP A 1 378 ? -14.972 0.356 38.021 1.00 94.06 378 TRP A N 1
ATOM 2840 C CA . TRP A 1 378 ? -13.842 0.248 37.096 1.00 94.06 378 TRP A CA 1
ATOM 2841 C C . TRP A 1 378 ? -13.924 1.288 35.970 1.00 94.06 378 TRP A C 1
ATOM 2843 O O . TRP A 1 378 ? -12.960 2.004 35.720 1.00 94.06 378 TRP A O 1
ATOM 2853 N N . MET A 1 379 ? -15.103 1.473 35.368 1.00 93.38 379 MET A N 1
ATOM 2854 C CA . MET A 1 379 ? -15.328 2.523 34.370 1.00 93.38 379 MET A CA 1
ATOM 2855 C C . MET A 1 379 ? -15.101 3.931 34.932 1.00 93.38 379 MET A C 1
ATOM 2857 O O . MET A 1 379 ? -14.420 4.735 34.303 1.00 93.38 379 MET A O 1
ATOM 2861 N N . ARG A 1 380 ? -15.605 4.230 36.136 1.00 91.88 380 ARG A N 1
ATOM 2862 C CA . ARG A 1 380 ? -15.378 5.533 36.787 1.00 91.88 380 ARG A CA 1
ATOM 2863 C C . ARG A 1 380 ? -13.917 5.768 37.164 1.00 91.88 380 ARG A C 1
ATOM 2865 O O . ARG A 1 380 ? -13.442 6.889 37.027 1.00 91.88 380 ARG A O 1
ATOM 2872 N N . ASP A 1 381 ? -13.202 4.730 37.590 1.00 89.75 381 ASP A N 1
ATOM 2873 C CA . ASP A 1 381 ? -11.756 4.774 37.847 1.00 89.75 381 ASP A CA 1
ATOM 2874 C C . ASP A 1 381 ? -10.964 5.101 36.569 1.00 89.75 381 ASP A C 1
ATOM 2876 O O . ASP A 1 381 ? -9.895 5.707 36.641 1.00 89.75 381 ASP A O 1
ATOM 2880 N N . LEU A 1 382 ? -11.516 4.744 35.407 1.00 87.56 382 LEU A N 1
ATOM 2881 C CA . LEU A 1 382 ? -11.037 5.122 34.080 1.00 87.56 382 LEU A CA 1
ATOM 2882 C C . LEU A 1 382 ? -11.623 6.456 33.587 1.00 87.56 382 LEU A C 1
ATOM 2884 O O . LEU A 1 382 ? -11.418 6.803 32.436 1.00 87.56 382 LEU A O 1
ATOM 2888 N N . ALA A 1 383 ? -12.367 7.202 34.408 1.00 88.75 383 ALA A N 1
ATOM 2889 C CA . ALA A 1 383 ? -13.090 8.420 34.022 1.00 88.75 383 ALA A CA 1
ATOM 2890 C C . ALA A 1 383 ? -14.059 8.243 32.830 1.00 88.75 383 ALA A C 1
ATOM 2892 O O . ALA A 1 383 ? -14.278 9.168 32.046 1.00 88.75 383 ALA A O 1
ATOM 2893 N N . LEU A 1 384 ? -14.647 7.055 32.689 1.00 89.25 384 LEU A N 1
ATOM 2894 C CA . LEU A 1 384 ? -15.728 6.768 31.750 1.00 89.25 384 LEU A CA 1
ATOM 2895 C C . LEU A 1 384 ? -17.076 6.837 32.474 1.00 89.25 384 LEU A C 1
ATOM 2897 O O . LEU A 1 384 ? -17.232 6.307 33.575 1.00 89.25 384 LEU A O 1
ATOM 2901 N N . ASP A 1 385 ? -18.063 7.463 31.833 1.00 89.38 385 ASP A N 1
ATOM 2902 C CA . ASP A 1 385 ? -19.447 7.460 32.306 1.00 89.38 385 ASP A CA 1
ATOM 2903 C C . ASP A 1 385 ? -20.104 6.106 31.974 1.00 89.38 385 ASP A C 1
ATOM 2905 O O . ASP A 1 385 ? -20.320 5.830 30.789 1.00 89.38 385 ASP A O 1
ATOM 2909 N N . PRO A 1 386 ? -20.427 5.250 32.965 1.00 90.31 386 PRO A N 1
ATOM 2910 C CA . PRO A 1 386 ? -21.044 3.949 32.713 1.00 90.31 386 PRO A CA 1
ATOM 2911 C C . PRO A 1 386 ? -22.424 4.043 32.053 1.00 90.31 386 PRO A C 1
ATOM 2913 O O . PRO A 1 386 ? -22.839 3.090 31.397 1.00 90.31 386 PRO A O 1
ATOM 2916 N N . ASP A 1 387 ? -23.111 5.179 32.183 1.00 87.81 387 ASP A N 1
ATOM 2917 C CA . ASP A 1 387 ? -24.429 5.415 31.592 1.00 87.81 387 ASP A CA 1
ATOM 2918 C C . ASP A 1 387 ? -24.347 6.258 30.306 1.00 87.81 387 ASP A C 1
ATOM 2920 O O . ASP A 1 387 ? -25.360 6.511 29.652 1.00 87.81 387 ASP A O 1
ATOM 2924 N N . GLY A 1 388 ? -23.131 6.638 29.892 1.00 84.31 388 GLY A N 1
ATOM 2925 C CA . GLY A 1 388 ? -22.892 7.479 28.719 1.00 84.31 388 GLY A CA 1
ATOM 2926 C C . GLY A 1 388 ? -23.335 6.836 27.401 1.00 84.31 388 GLY A C 1
ATOM 2927 O O . GLY A 1 388 ? -23.690 7.544 26.460 1.00 84.31 388 GLY A O 1
ATOM 2928 N N . VAL A 1 389 ? -23.381 5.500 27.342 1.00 83.94 389 VAL A N 1
ATOM 2929 C CA . VAL A 1 389 ? -23.893 4.735 26.196 1.00 83.94 389 VAL A CA 1
ATOM 2930 C C . VAL A 1 389 ? -25.055 3.846 26.654 1.00 83.94 389 VAL A C 1
ATOM 2932 O O . VAL A 1 389 ? -24.831 2.721 27.117 1.00 83.94 389 VAL A O 1
ATOM 2935 N N . PRO A 1 390 ? -26.310 4.319 26.538 1.00 78.62 390 PRO A N 1
ATOM 2936 C CA . PRO A 1 390 ? -27.473 3.578 27.013 1.00 78.62 390 PRO A CA 1
ATOM 2937 C C . PRO A 1 390 ? -27.554 2.163 26.425 1.00 78.62 390 PRO A C 1
ATOM 2939 O O . PRO A 1 390 ? -27.468 1.969 25.213 1.00 78.62 390 PRO A O 1
ATOM 2942 N N . GLY A 1 391 ? -27.717 1.161 27.292 1.00 79.62 391 GLY A N 1
ATOM 2943 C CA . GLY A 1 391 ? -27.859 -0.246 26.902 1.00 79.62 391 GLY A CA 1
ATOM 2944 C C . GLY A 1 391 ? -26.556 -0.978 26.549 1.00 79.62 391 GLY A C 1
ATOM 2945 O O . GLY A 1 391 ? -26.591 -2.198 26.386 1.00 79.62 391 GLY A O 1
ATOM 2946 N N . ALA A 1 392 ? -25.406 -0.296 26.487 1.00 84.88 392 ALA A N 1
ATOM 2947 C CA . ALA A 1 392 ? -24.134 -0.925 26.117 1.00 84.88 392 ALA A CA 1
ATOM 2948 C C . ALA A 1 392 ? -23.645 -1.957 27.141 1.00 84.88 392 ALA A C 1
ATOM 2950 O O . ALA A 1 392 ? -23.183 -3.031 26.759 1.00 84.88 392 ALA A O 1
ATOM 2951 N N . LEU A 1 393 ? -23.807 -1.688 28.442 1.00 88.44 393 LEU A N 1
ATOM 2952 C CA . LEU A 1 393 ? -23.490 -2.666 29.491 1.00 88.44 393 LEU A CA 1
ATOM 2953 C C . LEU A 1 393 ? -24.351 -3.930 29.385 1.00 88.44 393 LEU A C 1
ATOM 2955 O O . LEU A 1 393 ? -23.857 -5.022 29.632 1.00 88.44 393 LEU A O 1
ATOM 2959 N N . GLY A 1 394 ? -25.602 -3.816 28.930 1.00 86.19 394 GLY A N 1
ATOM 2960 C CA . GLY A 1 394 ? -26.468 -4.977 28.695 1.00 86.19 394 GLY A CA 1
ATOM 2961 C C . GLY A 1 394 ? -25.983 -5.896 27.566 1.00 86.19 394 GLY A C 1
ATOM 2962 O O . GLY A 1 394 ? -26.427 -7.037 27.468 1.00 86.19 394 GLY A O 1
ATOM 2963 N N . ARG A 1 395 ? -25.059 -5.421 26.721 1.00 85.38 395 ARG A N 1
ATOM 2964 C CA . ARG A 1 395 ? -24.433 -6.188 25.631 1.00 85.38 395 ARG A CA 1
ATOM 2965 C C . ARG A 1 395 ? -23.126 -6.856 26.035 1.00 85.38 395 ARG A C 1
ATOM 2967 O O . ARG A 1 395 ? -22.501 -7.507 25.205 1.00 85.38 395 ARG A O 1
ATOM 2974 N N . MET A 1 396 ? -22.705 -6.693 27.282 1.00 91.56 396 MET A N 1
ATOM 2975 C CA . MET A 1 396 ? -21.504 -7.292 27.847 1.00 91.56 396 MET A CA 1
ATOM 2976 C C . MET A 1 396 ? -21.881 -8.094 29.087 1.00 91.56 396 MET A C 1
ATOM 2978 O O . MET A 1 396 ? -22.975 -7.954 29.638 1.00 91.56 396 MET A O 1
ATOM 2982 N N . ARG A 1 397 ? -20.972 -8.953 29.538 1.00 94.50 397 ARG A N 1
ATOM 2983 C CA . ARG A 1 397 ? -21.183 -9.752 30.742 1.00 94.50 397 ARG A CA 1
ATOM 2984 C C . ARG A 1 397 ? -20.010 -9.648 31.694 1.00 94.50 397 ARG A C 1
ATOM 2986 O O . ARG A 1 397 ? -18.877 -9.446 31.278 1.00 94.50 397 ARG A O 1
ATOM 2993 N N . PHE A 1 398 ? -20.294 -9.766 32.979 1.00 95.94 398 PHE A N 1
ATOM 2994 C CA . PHE A 1 398 ? -19.283 -9.837 34.020 1.00 95.94 398 PHE A CA 1
ATOM 2995 C C . PHE A 1 398 ? -19.072 -11.295 34.422 1.00 95.94 398 PHE A C 1
ATOM 2997 O O . PHE A 1 398 ? -20.038 -11.993 34.731 1.00 95.94 398 PHE A O 1
ATOM 3004 N N . HIS A 1 399 ? -17.814 -11.728 34.453 1.00 94.06 399 HIS A N 1
ATOM 3005 C CA . HIS A 1 399 ? -17.434 -13.039 34.959 1.00 94.06 399 HIS A CA 1
ATOM 3006 C C . HIS A 1 399 ? -16.427 -12.885 36.108 1.00 94.06 399 HIS A C 1
ATOM 3008 O O . HIS A 1 399 ? -15.395 -12.240 35.912 1.00 94.06 399 HIS A O 1
ATOM 3014 N N . PRO A 1 400 ? -16.691 -13.445 37.303 1.00 89.75 400 PRO A N 1
ATOM 3015 C CA . PRO A 1 400 ? -15.825 -13.261 38.469 1.00 89.75 400 PRO A CA 1
ATOM 3016 C C . PRO A 1 400 ? -14.475 -13.978 38.345 1.00 89.75 400 PRO A C 1
ATOM 3018 O O . PRO A 1 400 ? -13.498 -13.517 38.926 1.00 89.75 400 PRO A O 1
ATOM 3021 N N . GLU A 1 401 ? -14.416 -15.066 37.574 1.00 88.12 401 GLU A N 1
ATOM 3022 C CA . GLU A 1 401 ? -13.226 -15.912 37.425 1.00 88.12 401 GLU A CA 1
ATOM 3023 C C . GLU A 1 401 ? -13.023 -16.330 35.965 1.00 88.12 401 GLU A C 1
ATOM 3025 O O . GLU A 1 401 ? -13.273 -17.469 35.592 1.00 88.12 401 GLU A O 1
ATOM 3030 N N . ALA A 1 402 ? -12.660 -15.394 35.088 1.00 85.38 402 ALA A N 1
ATOM 3031 C CA . ALA A 1 402 ? -12.299 -15.730 33.709 1.00 85.38 402 ALA A CA 1
ATOM 3032 C C . ALA A 1 402 ? -10.772 -15.693 33.522 1.00 85.38 402 ALA A C 1
ATOM 3034 O O . ALA A 1 402 ? -10.106 -14.839 34.115 1.00 85.38 402 ALA A O 1
ATOM 3035 N N . PRO A 1 403 ? -10.206 -16.612 32.719 1.00 80.31 403 PRO A N 1
ATOM 3036 C CA . PRO A 1 403 ? -8.765 -16.728 32.549 1.00 80.31 403 PRO A CA 1
ATOM 3037 C C . PRO A 1 403 ? -8.205 -15.593 31.688 1.00 80.31 403 PRO A C 1
ATOM 3039 O O . PRO A 1 403 ? -8.742 -15.279 30.623 1.00 80.31 403 PRO A O 1
ATOM 3042 N N . ASP A 1 404 ? -7.081 -15.021 32.113 1.00 74.31 404 ASP A N 1
ATOM 3043 C CA . ASP A 1 404 ? -6.279 -14.120 31.287 1.00 74.31 404 ASP A CA 1
ATOM 3044 C C . ASP A 1 404 ? -5.406 -14.881 30.257 1.00 74.31 404 ASP A C 1
ATOM 3046 O O . ASP A 1 404 ? -5.579 -16.078 30.008 1.00 74.31 404 ASP A O 1
ATOM 3050 N N . ARG A 1 405 ? -4.458 -14.187 29.604 1.00 64.62 405 ARG A N 1
ATOM 3051 C CA . ARG A 1 405 ? -3.558 -14.808 28.606 1.00 64.62 405 ARG A CA 1
ATOM 3052 C C . ARG A 1 405 ? -2.652 -15.889 29.191 1.00 64.62 405 ARG A C 1
ATOM 3054 O O . ARG A 1 405 ? -2.268 -16.805 28.456 1.00 64.62 405 ARG A O 1
ATOM 3061 N N . ASP A 1 406 ? -2.317 -15.767 30.467 1.00 70.19 406 ASP A N 1
ATOM 3062 C CA . ASP A 1 406 ? -1.435 -16.678 31.187 1.00 70.19 406 ASP A CA 1
ATOM 3063 C C . ASP A 1 406 ? -2.231 -17.788 31.898 1.00 70.19 406 ASP A C 1
ATOM 3065 O O . ASP A 1 406 ? -1.652 -18.780 32.344 1.00 70.19 406 ASP A O 1
ATOM 3069 N N . GLY A 1 407 ? -3.565 -17.692 31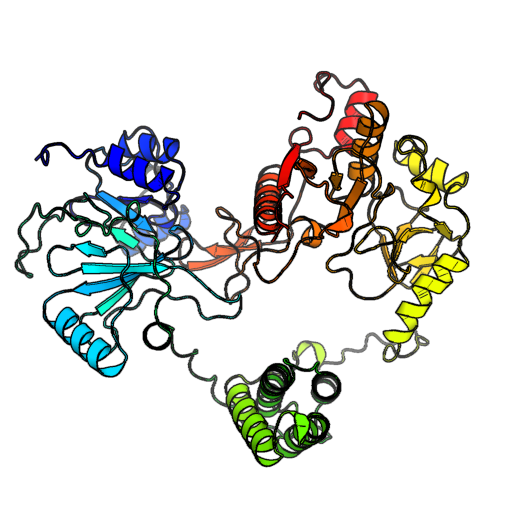.884 1.00 70.75 407 GLY A N 1
ATOM 3070 C CA . GLY A 1 407 ? -4.496 -18.659 32.459 1.00 70.75 407 GLY A CA 1
ATOM 3071 C C . GLY A 1 407 ? -4.877 -18.350 33.906 1.00 70.75 407 GLY A C 1
ATOM 3072 O O . GLY A 1 407 ? -5.484 -19.198 34.556 1.00 70.75 407 GLY A O 1
ATOM 3073 N N . GLU A 1 408 ? -4.525 -17.169 34.416 1.00 78.38 408 GLU A N 1
ATOM 3074 C CA . GLU A 1 408 ? -4.881 -16.736 35.764 1.00 78.38 408 GLU A CA 1
ATOM 3075 C C . GLU A 1 408 ? -6.352 -16.300 35.803 1.00 78.38 408 GLU A C 1
ATOM 3077 O O . GLU A 1 408 ? -6.790 -15.503 34.970 1.00 78.38 408 GLU A O 1
ATOM 3082 N N . LEU A 1 409 ? -7.120 -16.834 36.756 1.00 84.00 409 LEU A N 1
ATOM 3083 C CA . LEU A 1 409 ? -8.540 -16.521 36.913 1.00 84.00 409 LEU A CA 1
ATOM 3084 C C . LEU A 1 409 ? -8.713 -15.187 37.631 1.00 84.00 409 LEU A C 1
ATOM 3086 O O . LEU A 1 409 ? -8.227 -14.999 38.746 1.00 84.00 409 LEU A O 1
ATOM 3090 N N . LYS 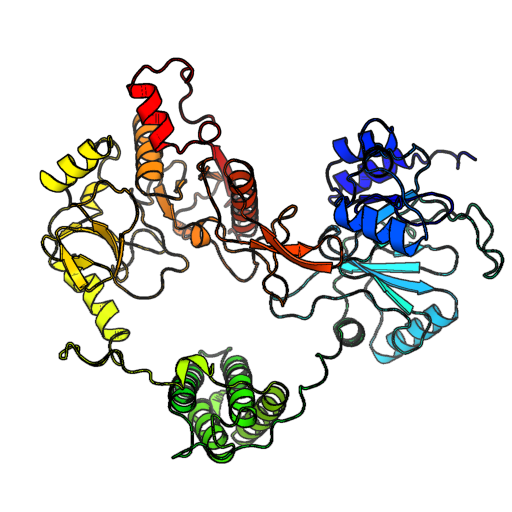A 1 410 ? -9.420 -14.265 36.983 1.00 87.94 410 LYS A N 1
ATOM 3091 C CA . LYS A 1 410 ? -9.628 -12.902 37.470 1.00 87.94 410 LYS A CA 1
ATOM 3092 C C . LYS A 1 410 ? -11.042 -12.419 37.153 1.00 87.94 410 LYS A C 1
ATOM 3094 O O . LYS A 1 410 ? -11.679 -12.937 36.229 1.00 87.94 410 LYS A O 1
ATOM 3099 N N . PRO A 1 411 ? -11.522 -11.384 37.857 1.00 92.06 411 PRO A N 1
ATOM 3100 C CA . PRO A 1 411 ? -12.752 -10.711 37.484 1.00 92.06 411 PRO A CA 1
ATOM 3101 C C . PRO A 1 411 ? -12.582 -9.985 36.147 1.00 92.06 411 PRO A C 1
ATOM 3103 O O . PRO A 1 411 ? -11.758 -9.079 36.014 1.00 92.06 411 PRO A O 1
ATOM 3106 N N . MET A 1 412 ? -13.394 -10.361 35.164 1.00 92.62 412 MET A N 1
ATOM 3107 C CA . MET A 1 412 ? -13.293 -9.863 33.795 1.00 92.62 412 MET A CA 1
ATOM 3108 C C . MET A 1 412 ? -14.630 -9.322 33.301 1.00 92.62 412 MET A C 1
ATOM 3110 O O . MET A 1 412 ? -15.701 -9.870 33.576 1.00 92.62 412 MET A O 1
ATOM 3114 N N . LEU A 1 413 ? -14.553 -8.267 32.499 1.00 94.12 413 LEU A N 1
ATOM 3115 C CA . LEU A 1 413 ? -15.634 -7.869 31.610 1.00 94.12 413 LEU A CA 1
ATOM 3116 C C . LEU A 1 413 ? -15.462 -8.621 30.286 1.00 94.12 413 LEU A C 1
ATOM 3118 O O . LEU A 1 413 ? -14.425 -8.530 29.629 1.00 94.12 413 LEU A O 1
ATOM 3122 N N . LEU A 1 414 ? -16.487 -9.381 29.919 1.00 92.62 414 LEU A N 1
ATOM 3123 C CA . LEU A 1 414 ? -16.581 -10.166 28.698 1.00 92.62 414 LEU A CA 1
ATOM 3124 C C . LEU A 1 414 ? -17.407 -9.390 27.676 1.00 92.62 414 LEU A C 1
ATOM 3126 O O . LEU A 1 414 ? -18.567 -9.054 27.930 1.00 92.62 414 LEU A O 1
ATOM 3130 N N . ALA A 1 415 ? -16.831 -9.134 26.506 1.00 90.19 415 ALA A N 1
ATOM 3131 C CA . ALA A 1 415 ? -17.490 -8.379 25.452 1.00 90.19 415 ALA A CA 1
ATOM 3132 C C . ALA A 1 415 ? -17.532 -9.186 24.141 1.00 90.19 415 ALA A C 1
ATOM 3134 O O . ALA A 1 415 ? -16.477 -9.592 23.645 1.00 90.19 415 ALA A O 1
ATOM 3135 N N . PRO A 1 416 ? -18.716 -9.444 23.561 1.00 88.00 416 PRO A N 1
ATOM 3136 C CA . PRO A 1 416 ? -18.845 -10.310 22.398 1.00 88.00 416 PRO A CA 1
ATOM 3137 C C . PRO A 1 416 ? -18.317 -9.628 21.135 1.00 88.00 416 PRO A C 1
ATOM 3139 O O . PRO A 1 416 ? -18.630 -8.471 20.847 1.00 88.00 416 PRO A O 1
ATOM 3142 N N . MET A 1 417 ? -17.521 -10.367 20.361 1.00 83.25 417 MET A N 1
ATOM 3143 C CA . MET A 1 417 ? -16.985 -9.915 19.080 1.00 83.25 417 MET A CA 1
ATOM 3144 C C . MET A 1 417 ? -17.707 -10.595 17.920 1.00 83.25 417 MET A C 1
ATOM 3146 O O . MET A 1 417 ? -17.564 -11.796 17.684 1.00 83.25 417 MET A O 1
ATOM 3150 N N . THR A 1 418 ? -18.442 -9.806 17.146 1.00 76.31 418 THR A N 1
ATOM 3151 C CA . THR A 1 418 ? -19.365 -10.300 16.116 1.00 76.31 418 THR A CA 1
ATOM 3152 C C . THR A 1 418 ? -19.006 -9.753 14.738 1.00 76.31 418 THR A C 1
ATOM 3154 O O . THR 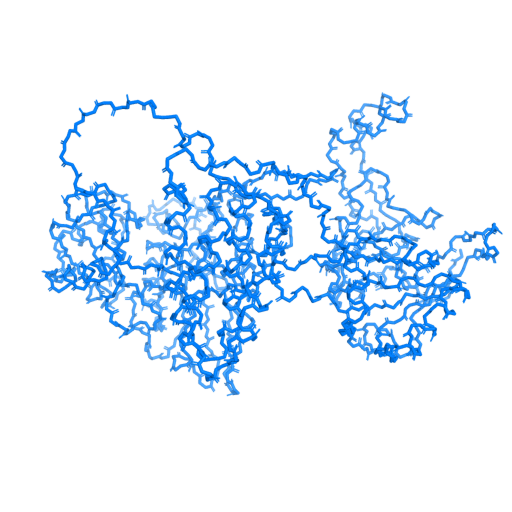A 1 418 ? -18.263 -8.777 14.609 1.00 76.31 418 THR A O 1
ATOM 3157 N N . VAL A 1 419 ? -19.518 -10.396 13.691 1.00 69.62 419 VAL A N 1
ATOM 3158 C CA . VAL A 1 419 ? -19.424 -9.874 12.318 1.00 69.62 419 VAL A CA 1
ATOM 3159 C C . VAL A 1 419 ? -20.528 -8.841 12.069 1.00 69.62 419 VAL A C 1
ATOM 3161 O O . VAL A 1 419 ? -20.281 -7.825 11.430 1.00 69.62 419 VAL A O 1
ATOM 3164 N N . ASP A 1 420 ? -21.719 -9.077 12.620 1.00 63.97 420 ASP A N 1
ATOM 3165 C CA . ASP A 1 420 ? -22.982 -8.417 12.276 1.00 63.97 420 ASP A CA 1
ATOM 3166 C C . ASP A 1 420 ? -23.749 -7.817 13.469 1.00 63.97 420 ASP A C 1
ATOM 3168 O O . ASP A 1 420 ? -24.886 -7.385 13.316 1.00 63.97 420 ASP A O 1
ATOM 3172 N N . GLY A 1 421 ? -23.158 -7.791 14.666 1.00 61.44 421 GLY A N 1
ATOM 3173 C CA . GLY A 1 421 ? -23.800 -7.283 15.884 1.00 61.44 421 GLY A CA 1
ATOM 3174 C C . GLY A 1 421 ? -24.892 -8.177 16.478 1.00 61.44 421 GLY A C 1
ATOM 3175 O O . GLY A 1 421 ? -25.525 -7.745 17.447 1.00 61.44 421 GLY A O 1
ATOM 3176 N N . GLY A 1 422 ? -25.110 -9.386 15.933 1.00 62.53 422 GLY A N 1
ATOM 3177 C CA . GLY A 1 422 ? -26.215 -10.272 16.328 1.00 62.53 422 GLY A CA 1
ATOM 3178 C C . GLY A 1 422 ? -25.972 -11.787 16.221 1.00 62.53 422 GLY A C 1
ATOM 3179 O O . GLY A 1 422 ? -26.893 -12.553 16.489 1.00 62.53 422 GLY A O 1
ATOM 3180 N N . GLY A 1 423 ? -24.771 -12.240 15.852 1.00 66.12 423 GLY A N 1
ATOM 3181 C CA . GLY A 1 423 ? -24.432 -13.665 15.752 1.00 66.12 423 GLY A CA 1
ATOM 3182 C C . GLY A 1 423 ? -24.164 -14.401 17.082 1.00 66.12 423 GLY A C 1
ATOM 3183 O O . GLY A 1 423 ? -24.109 -13.784 18.150 1.00 66.12 423 GLY A O 1
ATOM 3184 N N . PRO A 1 424 ? -23.966 -15.735 17.030 1.00 71.69 424 PRO A N 1
ATOM 3185 C CA . PRO A 1 424 ? -23.591 -16.535 18.195 1.00 71.69 424 PRO A CA 1
ATOM 3186 C C . PRO A 1 424 ? -22.271 -16.050 18.808 1.00 71.69 424 PRO A C 1
ATOM 3188 O O . PRO A 1 424 ? -21.348 -15.651 18.096 1.00 71.69 424 PRO A O 1
ATOM 3191 N N . VAL A 1 425 ? -22.177 -16.106 20.138 1.00 80.69 425 VAL A N 1
ATOM 3192 C CA . VAL A 1 425 ? -20.977 -15.697 20.878 1.00 80.69 425 VAL A CA 1
ATOM 3193 C C . VAL A 1 425 ? -19.941 -16.814 20.828 1.00 80.69 425 VAL A C 1
ATOM 3195 O O . VAL A 1 425 ? -19.927 -17.722 21.651 1.00 80.69 425 VAL A O 1
ATOM 3198 N N . ASP A 1 426 ? -19.077 -16.742 19.829 1.00 81.19 426 ASP A N 1
ATOM 3199 C CA . ASP A 1 426 ? -17.962 -17.661 19.590 1.00 81.19 426 ASP A CA 1
ATOM 3200 C C . ASP A 1 426 ? -16.593 -16.992 19.802 1.00 81.19 426 ASP A C 1
ATOM 3202 O O . ASP A 1 426 ? -15.564 -17.675 19.813 1.00 81.19 426 ASP A O 1
ATOM 3206 N N . VAL A 1 427 ? -16.581 -15.665 19.987 1.00 83.44 427 VAL A N 1
ATOM 3207 C CA . VAL A 1 427 ? -15.399 -14.875 20.335 1.00 83.44 427 VAL A CA 1
ATOM 3208 C C . VAL A 1 427 ? -15.739 -13.797 21.368 1.00 83.44 427 VAL A C 1
ATOM 3210 O O . VAL A 1 427 ? -16.661 -13.005 21.171 1.00 83.44 427 VAL A O 1
ATOM 3213 N N . LEU A 1 428 ? -14.946 -13.720 22.439 1.00 86.88 428 LEU A N 1
ATOM 3214 C CA . LEU A 1 428 ? -15.030 -12.698 23.485 1.00 86.88 428 LEU A CA 1
ATOM 3215 C C . LEU A 1 428 ? -13.733 -11.893 23.563 1.00 86.88 428 LEU A C 1
ATOM 3217 O O . LEU A 1 428 ? -12.644 -12.467 23.588 1.00 86.88 428 LEU A O 1
ATOM 3221 N N . ALA A 1 429 ? -13.853 -10.573 23.660 1.00 87.75 429 ALA A N 1
ATOM 3222 C CA . ALA A 1 429 ? -12.805 -9.705 24.176 1.00 87.75 429 ALA A CA 1
ATOM 3223 C C . ALA A 1 429 ? -12.879 -9.678 25.708 1.00 87.75 429 ALA A C 1
ATOM 3225 O O . ALA A 1 429 ? -13.968 -9.597 26.279 1.00 87.75 429 ALA A O 1
ATOM 3226 N N . LEU A 1 430 ? -11.717 -9.754 26.352 1.00 87.44 430 LEU A N 1
ATOM 3227 C CA . LEU A 1 430 ? -11.574 -9.784 27.804 1.00 87.44 430 LEU A CA 1
ATOM 3228 C C . LEU A 1 430 ? -10.962 -8.467 28.283 1.00 87.44 430 LEU A C 1
ATOM 3230 O O . LEU A 1 430 ? -9.946 -8.025 27.734 1.00 87.44 430 LEU A O 1
ATOM 3234 N N . PHE A 1 431 ? -11.558 -7.867 29.309 1.00 89.94 431 PHE A N 1
ATOM 3235 C CA . PHE A 1 431 ? -11.001 -6.714 30.012 1.00 89.94 431 PHE A CA 1
ATOM 3236 C C . PHE A 1 431 ? -10.811 -7.062 31.483 1.00 89.94 431 PHE A C 1
ATOM 3238 O O . PHE A 1 431 ? -11.755 -7.493 32.147 1.00 89.94 431 PHE A O 1
ATOM 3245 N N . ASP A 1 432 ? -9.594 -6.856 31.976 1.00 89.94 432 ASP A N 1
ATOM 3246 C CA . ASP A 1 432 ? -9.228 -7.120 33.364 1.00 89.94 432 ASP A CA 1
ATOM 3247 C C . ASP A 1 432 ? -9.734 -5.988 34.262 1.00 89.94 432 ASP A C 1
ATOM 3249 O O . ASP A 1 432 ? -9.250 -4.855 34.195 1.00 89.94 432 ASP A O 1
ATOM 3253 N N . LEU A 1 433 ? -10.711 -6.302 35.116 1.00 91.31 433 LEU A N 1
ATOM 3254 C CA . LEU A 1 433 ? -11.331 -5.326 36.014 1.00 91.31 433 LEU A CA 1
ATOM 3255 C C . LEU A 1 433 ? -10.441 -4.967 37.213 1.00 91.31 433 LEU A C 1
ATOM 3257 O O . LEU A 1 433 ? -10.763 -4.038 37.954 1.00 91.31 433 LEU A O 1
ATOM 3261 N N . THR A 1 434 ? -9.327 -5.676 37.415 1.00 87.19 434 THR A N 1
ATOM 3262 C CA . THR A 1 434 ? -8.334 -5.373 38.458 1.00 87.19 434 THR A CA 1
ATOM 3263 C C . THR A 1 434 ? -7.324 -4.312 38.020 1.00 87.19 434 THR A C 1
ATOM 3265 O O . THR A 1 434 ? -6.669 -3.698 38.863 1.00 87.19 434 THR A O 1
ATOM 3268 N N . GLN A 1 435 ? -7.216 -4.065 36.712 1.00 84.56 435 GLN A N 1
ATOM 3269 C CA . GLN A 1 435 ? -6.278 -3.116 36.123 1.00 84.56 435 GLN A CA 1
ATOM 3270 C C . GLN A 1 435 ? -6.976 -1.814 35.733 1.00 84.56 435 GLN A C 1
ATOM 3272 O O . GLN A 1 435 ? -8.136 -1.794 35.324 1.00 84.56 435 GLN A O 1
ATOM 3277 N N . ARG A 1 436 ? -6.235 -0.704 35.782 1.00 82.19 436 ARG A N 1
ATOM 3278 C CA . ARG A 1 436 ? -6.679 0.596 35.251 1.00 82.19 436 ARG A CA 1
ATOM 3279 C C . ARG A 1 436 ? -6.290 0.749 33.783 1.00 82.19 436 ARG A C 1
ATOM 3281 O O . ARG A 1 436 ? -5.657 1.727 33.396 1.00 82.19 436 ARG A O 1
ATOM 3288 N N . GLU A 1 437 ? -6.663 -0.233 32.969 1.00 79.19 437 GLU A N 1
ATOM 3289 C CA . GLU A 1 437 ? -6.412 -0.231 31.530 1.00 79.19 437 GLU A CA 1
ATOM 3290 C C . GLU A 1 437 ? -7.703 -0.444 30.745 1.00 79.19 437 GLU A C 1
ATOM 3292 O O . GLU A 1 437 ? -8.553 -1.245 31.112 1.00 79.19 437 GLU A O 1
ATOM 3297 N N . THR A 1 438 ? -7.827 0.254 29.621 1.00 74.75 438 THR A N 1
ATOM 3298 C CA . THR A 1 438 ? -8.987 0.189 28.716 1.00 74.75 438 THR A CA 1
ATOM 3299 C C . THR A 1 438 ? -8.789 -0.831 27.601 1.00 74.75 438 THR A C 1
ATOM 3301 O O . THR A 1 438 ? -9.681 -1.057 26.787 1.00 74.75 438 THR A O 1
ATOM 3304 N N . ARG A 1 439 ? -7.597 -1.433 27.538 1.00 74.75 439 ARG A N 1
ATOM 3305 C CA . ARG A 1 439 ? -7.182 -2.322 26.461 1.00 74.75 439 ARG A CA 1
ATOM 3306 C C . ARG A 1 439 ? -7.695 -3.729 26.704 1.00 74.75 439 ARG A C 1
ATOM 3308 O O . ARG A 1 439 ? -7.742 -4.218 27.827 1.00 74.75 439 ARG A O 1
ATOM 3315 N N . VAL A 1 440 ? -7.979 -4.414 25.605 1.00 77.75 440 VAL A N 1
ATOM 3316 C CA . VAL A 1 440 ? -8.309 -5.836 25.630 1.00 77.75 440 VAL A CA 1
ATOM 3317 C C . VAL A 1 440 ? -7.096 -6.633 26.124 1.00 77.75 440 VAL A C 1
ATOM 3319 O O . VAL A 1 440 ? -6.069 -6.716 25.436 1.00 77.75 440 VAL A O 1
ATOM 3322 N N . CYS A 1 441 ? -7.214 -7.238 27.305 1.00 74.94 441 CYS A N 1
ATOM 3323 C CA . CYS A 1 441 ? -6.147 -8.030 27.910 1.00 74.94 441 CYS A CA 1
ATOM 3324 C C . CYS A 1 441 ? -6.034 -9.404 27.245 1.00 74.94 441 CYS A C 1
ATOM 3326 O O . CYS A 1 441 ? -4.943 -9.955 27.174 1.00 74.94 441 CYS A O 1
ATOM 3328 N N . GLY A 1 442 ? -7.100 -9.928 26.639 1.00 75.62 442 GLY A N 1
ATOM 3329 C CA . GLY A 1 442 ? -7.104 -11.234 25.984 1.00 75.62 442 GLY A CA 1
ATOM 3330 C C . GLY A 1 442 ? -8.330 -11.462 25.109 1.00 75.62 442 GLY A C 1
ATOM 3331 O O . GLY A 1 442 ? -9.253 -10.654 25.083 1.00 75.62 442 GLY A O 1
ATOM 3332 N N . PHE A 1 443 ? -8.325 -12.575 24.379 1.00 82.00 443 PHE A N 1
ATOM 3333 C CA . PHE A 1 443 ? -9.474 -13.012 23.595 1.00 82.00 443 PHE A CA 1
ATOM 3334 C C . PHE A 1 443 ? -9.752 -14.485 23.873 1.00 82.00 443 PHE A C 1
ATOM 3336 O O . PHE A 1 443 ? -8.817 -15.285 23.937 1.00 82.00 443 PHE A O 1
ATOM 3343 N N . MET A 1 444 ? -11.027 -14.838 23.986 1.00 81.88 444 MET A N 1
ATOM 3344 C CA . MET A 1 444 ? -11.500 -16.217 24.081 1.00 81.88 444 MET A CA 1
ATOM 3345 C C . MET A 1 444 ? -12.206 -16.579 22.773 1.00 81.88 444 MET A C 1
ATOM 3347 O O . MET A 1 444 ? -12.984 -15.772 22.279 1.00 81.88 444 MET A O 1
ATOM 3351 N N . GLY A 1 445 ? -11.928 -17.750 22.194 1.00 74.62 445 GLY A N 1
ATOM 3352 C CA . GLY A 1 445 ? -12.487 -18.169 20.898 1.00 74.62 445 GLY A CA 1
ATOM 3353 C C . GLY A 1 445 ? -11.490 -18.161 19.729 1.00 74.62 445 GLY A C 1
ATOM 3354 O O . GLY A 1 445 ? -10.296 -17.899 19.897 1.00 74.62 445 GLY A O 1
ATOM 3355 N N . GLN A 1 446 ? -11.960 -18.510 18.525 1.00 61.03 446 GLN A N 1
ATOM 3356 C CA . GLN A 1 446 ? -11.116 -18.614 17.324 1.00 61.03 446 GLN A CA 1
ATOM 3357 C C . GLN A 1 446 ? -11.133 -17.339 16.467 1.00 61.03 446 GLN A C 1
ATOM 3359 O O . GLN A 1 446 ? -12.178 -16.739 16.279 1.00 61.03 446 GLN A O 1
ATOM 3364 N N . ALA A 1 447 ? -9.976 -16.999 15.883 1.00 58.72 447 ALA A N 1
ATOM 3365 C CA . ALA A 1 447 ? -9.759 -16.033 14.793 1.00 58.72 447 ALA A CA 1
ATOM 3366 C C . ALA A 1 447 ? -10.605 -14.733 14.808 1.00 58.72 447 ALA A C 1
ATOM 3368 O O . ALA A 1 447 ? -11.772 -14.692 14.433 1.00 58.72 447 ALA A O 1
ATOM 3369 N N . LEU A 1 448 ? -9.945 -13.608 15.097 1.00 67.31 448 LEU A N 1
ATOM 3370 C CA . LEU A 1 448 ? -10.569 -12.279 15.223 1.00 67.31 448 LEU A CA 1
ATOM 3371 C C . LEU A 1 448 ? -10.828 -11.540 13.899 1.00 67.31 448 LEU A C 1
ATOM 3373 O O . LEU A 1 448 ? -11.330 -10.416 13.913 1.00 67.31 448 LEU A O 1
ATOM 3377 N N . HIS A 1 449 ? -10.402 -12.085 12.758 1.00 67.19 449 HIS A N 1
ATOM 3378 C CA . HIS A 1 449 ? -10.399 -11.319 11.512 1.00 67.19 449 HIS A CA 1
ATOM 3379 C C . HIS A 1 449 ? -11.828 -10.996 11.057 1.00 67.19 449 HIS A C 1
ATOM 3381 O O . HIS A 1 449 ? -12.662 -11.891 10.962 1.00 67.19 449 HIS A O 1
ATOM 3387 N N . GLY A 1 450 ? -12.100 -9.718 10.778 1.00 68.56 450 GLY A N 1
ATOM 3388 C CA . GLY A 1 450 ? -13.424 -9.269 10.350 1.00 68.56 450 GLY A CA 1
ATOM 3389 C C . GLY A 1 450 ? -14.487 -9.269 11.452 1.00 68.56 450 GLY A C 1
ATOM 3390 O O . GLY A 1 450 ? -15.668 -9.299 11.125 1.00 68.56 450 GLY A O 1
ATOM 3391 N N . ARG A 1 451 ? -14.097 -9.222 12.734 1.00 75.56 451 ARG A N 1
ATOM 3392 C CA . ARG A 1 451 ? -15.016 -9.074 13.876 1.00 75.56 451 ARG A CA 1
ATOM 3393 C C . ARG A 1 451 ? -14.828 -7.742 14.592 1.00 75.56 451 ARG A C 1
ATOM 3395 O O . ARG A 1 451 ? -13.712 -7.222 14.652 1.00 75.56 451 ARG A O 1
ATOM 3402 N N . ALA A 1 452 ? -15.907 -7.249 15.188 1.00 80.06 452 ALA A N 1
ATOM 3403 C CA . ALA A 1 452 ? -15.932 -6.036 15.990 1.00 80.06 452 ALA A CA 1
ATOM 3404 C C . ALA A 1 452 ? -16.671 -6.239 17.306 1.00 80.06 452 ALA A C 1
ATOM 3406 O O . ALA A 1 452 ? -17.607 -7.035 17.397 1.00 80.06 452 ALA A O 1
ATOM 3407 N N . LEU A 1 453 ? -16.273 -5.461 18.308 1.00 81.50 453 LEU A N 1
ATOM 3408 C CA . LEU A 1 453 ? -17.089 -5.245 19.494 1.00 81.50 453 LEU A CA 1
ATOM 3409 C C . LEU A 1 453 ? -18.090 -4.124 19.196 1.00 81.50 453 LEU A C 1
ATOM 3411 O O . LEU A 1 453 ? -17.669 -2.991 18.989 1.00 81.50 453 LEU A O 1
ATOM 3415 N N . ALA A 1 454 ? -19.388 -4.425 19.184 1.00 80.69 454 ALA A N 1
ATOM 3416 C CA . ALA A 1 454 ? -20.444 -3.427 19.013 1.00 80.69 454 ALA A CA 1
ATOM 3417 C C . ALA A 1 454 ? -20.980 -2.968 20.382 1.00 80.69 454 ALA A C 1
ATOM 3419 O O . ALA A 1 454 ? -21.539 -3.774 21.126 1.00 80.69 454 ALA A O 1
ATOM 3420 N N . LEU A 1 455 ? -20.820 -1.683 20.717 1.00 78.88 455 LEU A N 1
ATOM 3421 C CA . LEU A 1 455 ? -21.300 -1.106 21.981 1.00 78.88 455 LEU A CA 1
ATOM 3422 C C . LEU A 1 455 ? -22.808 -0.835 21.966 1.00 78.88 455 LEU A C 1
ATOM 3424 O O . LEU A 1 455 ? -23.451 -0.893 23.006 1.00 78.88 455 LEU A O 1
ATOM 3428 N N . THR A 1 456 ? -23.391 -0.563 20.802 1.00 76.12 456 THR A N 1
ATOM 3429 C CA . THR A 1 456 ? -24.839 -0.370 20.634 1.00 76.12 456 THR A CA 1
ATOM 3430 C C . THR A 1 456 ? -25.401 -1.416 19.674 1.00 76.12 456 THR A C 1
ATOM 3432 O O . THR A 1 456 ? -24.653 -2.149 19.023 1.00 76.12 456 THR A O 1
ATOM 3435 N N . ALA A 1 457 ? -26.729 -1.522 19.602 1.00 65.69 457 ALA A N 1
ATOM 3436 C CA . ALA A 1 457 ? -27.381 -2.269 18.529 1.00 65.69 457 ALA A CA 1
ATOM 3437 C C . ALA A 1 457 ? -26.998 -1.675 17.170 1.00 65.69 457 ALA A C 1
ATOM 3439 O O . ALA A 1 457 ? -26.663 -0.505 17.126 1.00 65.69 457 ALA A O 1
ATOM 3440 N N . LEU A 1 458 ? -27.008 -2.469 16.096 1.00 66.88 458 LEU A N 1
ATOM 3441 C CA . LEU A 1 458 ? -26.893 -1.985 14.714 1.00 66.88 458 LEU A CA 1
ATOM 3442 C C . LEU A 1 458 ? -28.304 -1.705 14.175 1.00 66.88 458 LEU A C 1
ATOM 3444 O O . LEU A 1 458 ? -28.738 -2.329 13.214 1.00 66.88 458 LEU A O 1
ATOM 3448 N N . ASP A 1 459 ? -29.070 -0.835 14.826 1.00 61.97 459 ASP A N 1
ATOM 3449 C CA . ASP A 1 459 ? -30.465 -0.580 14.461 1.00 61.97 459 ASP A CA 1
ATOM 3450 C C . ASP A 1 459 ? -30.807 0.916 14.406 1.00 61.97 459 ASP A C 1
ATOM 3452 O O . ASP A 1 459 ? -30.152 1.779 14.988 1.00 61.97 459 ASP A O 1
ATOM 3456 N N . GLY A 1 460 ? -31.840 1.236 13.624 1.00 64.50 460 GLY A N 1
ATOM 3457 C CA . GLY A 1 460 ? -32.341 2.600 13.469 1.00 64.50 460 GLY A CA 1
ATOM 3458 C C . GLY A 1 460 ? -31.459 3.546 12.631 1.00 64.50 460 GLY A C 1
ATOM 3459 O O . GLY A 1 460 ? -30.375 3.184 12.179 1.00 64.50 460 GLY A O 1
ATOM 3460 N N . PRO A 1 461 ? -31.944 4.775 12.369 1.00 66.56 461 PRO A N 1
ATOM 3461 C CA . PRO A 1 461 ? -31.233 5.778 11.577 1.00 66.56 461 PRO A CA 1
ATOM 3462 C C . PRO A 1 461 ? -30.126 6.474 12.383 1.00 66.56 461 PRO A C 1
ATOM 3464 O O . PRO A 1 461 ? -30.355 6.843 13.532 1.00 66.56 461 PRO A O 1
ATOM 3467 N N . GLY A 1 462 ? -28.959 6.712 11.775 1.00 75.94 462 GLY A N 1
ATOM 3468 C CA . GLY A 1 462 ? -27.842 7.440 12.398 1.00 75.94 462 GLY A CA 1
ATOM 3469 C C . GLY A 1 462 ? -26.469 7.057 11.828 1.00 75.94 462 GLY A C 1
ATOM 3470 O O . GLY A 1 462 ? -26.380 6.090 11.066 1.00 75.94 462 GLY A O 1
ATOM 3471 N N . PRO A 1 463 ? -25.391 7.787 12.177 1.00 80.44 463 PRO A N 1
ATOM 3472 C CA . PRO A 1 463 ? -24.037 7.439 11.771 1.00 80.44 463 PRO A CA 1
ATOM 3473 C C . PRO A 1 463 ? -23.544 6.184 12.489 1.00 80.44 463 PRO A C 1
ATOM 3475 O O . PRO A 1 463 ? -23.949 5.882 13.614 1.00 80.44 463 PRO A O 1
ATOM 3478 N N . ILE A 1 464 ? -22.618 5.483 11.847 1.00 83.19 464 ILE A N 1
ATOM 3479 C CA . ILE A 1 464 ? -21.891 4.357 12.424 1.00 83.19 464 ILE A CA 1
ATOM 3480 C C . ILE A 1 464 ? -20.490 4.832 12.763 1.00 83.19 464 ILE A C 1
ATOM 3482 O O . ILE A 1 464 ? -19.785 5.348 11.905 1.00 83.19 464 ILE A O 1
ATOM 3486 N N . VAL A 1 465 ? -20.080 4.668 14.010 1.00 84.31 465 VAL A N 1
ATOM 3487 C CA . VAL A 1 465 ? -18.780 5.110 14.498 1.00 84.31 465 VAL A CA 1
ATOM 3488 C C . VAL A 1 465 ? -17.877 3.906 14.685 1.00 84.31 465 VAL A C 1
ATOM 3490 O O . VAL A 1 465 ? -18.255 2.910 15.293 1.00 84.31 465 VAL A O 1
ATOM 3493 N N . VAL A 1 466 ? -16.654 4.013 14.194 1.00 83.56 466 VAL A N 1
ATOM 3494 C CA . VAL A 1 466 ? -15.640 2.972 14.285 1.00 83.56 466 VAL A CA 1
ATOM 3495 C C . VAL A 1 466 ? -14.430 3.537 15.020 1.00 83.56 466 VAL A C 1
ATOM 3497 O O . VAL A 1 466 ? -13.826 4.499 14.553 1.00 83.56 466 VAL A O 1
ATOM 3500 N N . GLY A 1 467 ? -14.070 2.950 16.161 1.00 82.50 467 GLY A N 1
ATOM 3501 C CA . GLY A 1 467 ? -12.935 3.356 16.996 1.00 82.50 467 GLY A CA 1
ATOM 3502 C C . GLY A 1 467 ? -11.899 2.245 17.188 1.00 82.50 467 GLY A C 1
ATOM 3503 O O . GLY A 1 467 ? -12.178 1.072 16.946 1.00 82.50 467 GLY A O 1
ATOM 3504 N N . LEU A 1 468 ? -10.690 2.620 17.621 1.00 75.62 468 LEU A N 1
ATOM 3505 C CA . LEU A 1 468 ? -9.540 1.711 17.787 1.00 75.62 468 LEU A CA 1
ATOM 3506 C C . LEU A 1 468 ? -9.371 1.111 19.198 1.00 75.62 468 LEU A C 1
ATOM 3508 O O . LEU A 1 468 ? -8.626 0.147 19.371 1.00 75.62 468 LEU A O 1
ATOM 3512 N N . ASP A 1 469 ? -10.019 1.695 20.206 1.00 79.19 469 ASP A N 1
ATOM 3513 C CA . ASP A 1 469 ? -9.916 1.313 21.621 1.00 79.19 469 ASP A CA 1
ATOM 3514 C C . ASP A 1 469 ? -11.291 1.455 22.292 1.00 79.19 469 ASP A C 1
ATOM 3516 O O . ASP A 1 469 ? -12.108 2.269 21.857 1.00 79.19 469 ASP A O 1
ATOM 3520 N N . PHE A 1 470 ? -11.547 0.674 23.342 1.00 83.62 470 PHE A N 1
ATOM 3521 C CA . PHE A 1 470 ? -12.805 0.674 24.084 1.00 83.62 470 PHE A CA 1
ATOM 3522 C C . PHE A 1 470 ? -13.106 2.044 24.689 1.00 83.62 470 PHE A C 1
ATOM 3524 O O . PHE A 1 470 ? -14.202 2.553 24.489 1.00 83.62 470 PHE A O 1
ATOM 3531 N N . ALA A 1 471 ? -12.143 2.675 25.369 1.00 85.12 471 ALA A N 1
ATOM 3532 C CA . ALA A 1 471 ? -12.368 3.988 25.977 1.00 85.12 471 ALA A CA 1
ATOM 3533 C C . ALA A 1 471 ? -12.609 5.084 24.942 1.00 85.12 471 ALA A C 1
ATOM 3535 O O . ALA A 1 471 ? -13.557 5.848 25.085 1.00 85.12 471 ALA A O 1
ATOM 3536 N N . ASP A 1 472 ? -11.804 5.139 23.878 1.00 83.44 472 ASP A N 1
ATOM 3537 C CA . ASP A 1 472 ? -12.007 6.114 22.802 1.00 83.44 472 ASP A CA 1
ATOM 3538 C C . ASP A 1 472 ? -13.387 5.930 22.154 1.00 83.44 472 ASP A C 1
ATOM 3540 O O . ASP A 1 472 ? -14.133 6.895 21.991 1.00 83.44 472 ASP A O 1
ATOM 3544 N N . ALA A 1 473 ? -13.760 4.684 21.845 1.00 84.00 473 ALA A N 1
ATOM 3545 C CA . ALA A 1 473 ? -15.073 4.366 21.303 1.00 84.00 473 ALA A CA 1
ATOM 3546 C C . ALA A 1 473 ? -16.195 4.751 22.276 1.00 84.00 473 ALA A C 1
ATOM 3548 O O . ALA A 1 473 ? -17.176 5.352 21.850 1.00 84.00 473 ALA A O 1
ATOM 3549 N N . TRP A 1 474 ? -16.037 4.477 23.573 1.00 86.81 474 TRP A N 1
ATOM 3550 C CA . TRP A 1 474 ? -17.012 4.821 24.607 1.00 86.81 474 TRP A CA 1
ATOM 3551 C C . TRP A 1 474 ? -17.192 6.333 24.761 1.00 86.81 474 TRP A C 1
ATOM 3553 O O . TRP A 1 474 ? -18.317 6.816 24.863 1.00 86.81 474 TRP A O 1
ATOM 3563 N N . VAL A 1 475 ? -16.100 7.099 24.746 1.00 86.06 475 VAL A N 1
ATOM 3564 C CA . VAL A 1 475 ? -16.124 8.564 24.846 1.00 86.06 475 VAL A CA 1
ATOM 3565 C C . VAL A 1 475 ? -16.815 9.183 23.637 1.00 86.06 475 VAL A C 1
ATOM 3567 O O . VAL A 1 475 ? -17.713 10.017 23.794 1.00 86.06 475 VAL A O 1
ATOM 3570 N N . VAL A 1 476 ? -16.449 8.743 22.431 1.00 81.88 476 VAL A N 1
ATOM 3571 C CA . VAL A 1 476 ? -17.087 9.221 21.199 1.00 81.88 476 VAL A CA 1
ATOM 3572 C C . VAL A 1 476 ? -18.568 8.837 21.190 1.00 81.88 476 VAL A C 1
ATOM 3574 O O . VAL A 1 476 ? -19.418 9.696 20.950 1.00 81.88 476 VAL A O 1
ATOM 3577 N N . ALA A 1 477 ? -18.892 7.594 21.556 1.00 79.19 477 ALA A N 1
ATOM 3578 C CA . ALA A 1 477 ? -20.265 7.121 21.708 1.00 79.19 477 ALA A CA 1
ATOM 3579 C C . ALA A 1 477 ? -21.065 7.982 22.690 1.00 79.19 477 ALA A C 1
ATOM 3581 O O . ALA A 1 477 ? -22.156 8.430 22.357 1.00 79.19 477 ALA A O 1
ATOM 3582 N N . SER A 1 478 ? -20.509 8.271 23.867 1.00 82.25 478 SER A N 1
ATOM 3583 C CA . SER A 1 478 ? -21.185 9.032 24.924 1.00 82.25 478 SER A CA 1
ATOM 3584 C C . SER A 1 478 ? -21.404 10.495 24.545 1.00 82.25 478 SER A C 1
ATOM 3586 O O . SER A 1 478 ? -22.384 11.127 24.946 1.00 82.25 478 SER A O 1
ATOM 3588 N N . SER A 1 479 ? -20.491 11.074 23.763 1.00 78.00 479 SER A N 1
ATOM 3589 C CA . SER A 1 479 ? -20.681 12.410 23.197 1.00 78.00 479 SER A CA 1
ATOM 3590 C C . SER A 1 479 ? -21.821 12.429 22.180 1.00 78.00 479 SER A C 1
ATOM 3592 O O . SER A 1 479 ? -22.633 13.349 22.190 1.00 78.00 479 SER A O 1
ATOM 3594 N N . MET A 1 480 ? -21.893 11.418 21.315 1.00 71.69 480 MET A N 1
ATOM 3595 C CA . MET A 1 480 ? -22.863 11.380 20.221 1.00 71.69 480 MET A CA 1
ATOM 3596 C C . MET A 1 480 ? -24.252 10.875 20.652 1.00 71.69 480 MET A C 1
ATOM 3598 O O . MET A 1 480 ? -25.266 11.317 20.114 1.00 71.69 480 MET A O 1
ATOM 3602 N N . ALA A 1 481 ? -24.329 10.008 21.665 1.00 67.81 481 ALA A N 1
ATOM 3603 C CA . ALA A 1 481 ? -25.585 9.590 22.287 1.00 67.81 481 ALA A CA 1
ATOM 3604 C C . ALA A 1 481 ? -26.338 10.791 22.884 1.00 67.81 481 ALA A C 1
ATOM 3606 O O . ALA A 1 481 ? -27.554 10.892 22.731 1.00 67.81 481 ALA A O 1
ATOM 3607 N N . ARG A 1 482 ? -25.607 11.751 23.473 1.00 67.06 482 ARG A N 1
ATOM 3608 C CA . ARG A 1 482 ? -26.163 13.014 23.986 1.00 67.06 482 ARG A CA 1
ATOM 3609 C C . ARG A 1 482 ? -26.676 13.955 22.889 1.00 67.06 482 ARG A C 1
ATOM 3611 O O . ARG A 1 482 ? -27.580 14.736 23.161 1.00 67.06 482 ARG A O 1
ATOM 3618 N N . SER A 1 483 ? -26.133 13.886 21.670 1.00 65.19 483 SER A N 1
ATOM 3619 C CA . SER A 1 483 ? -26.540 14.743 20.542 1.00 65.19 483 SER A CA 1
ATOM 3620 C C . SER A 1 483 ? -27.648 14.158 19.654 1.00 65.19 483 SER A C 1
ATOM 3622 O O . SER A 1 483 ? -28.144 14.862 18.780 1.00 65.19 483 SER A O 1
ATOM 3624 N N . GLY A 1 484 ? -28.050 12.899 19.867 1.00 55.97 484 GLY A N 1
ATOM 3625 C CA . GLY A 1 484 ? -29.138 12.243 19.133 1.00 55.97 484 GLY A CA 1
ATOM 3626 C C . GLY A 1 484 ? -28.673 11.268 18.040 1.00 55.97 484 GLY A C 1
ATOM 3627 O O . GLY A 1 484 ? -28.054 11.664 17.058 1.00 55.97 484 GLY A O 1
ATOM 3628 N N . ARG A 1 485 ? -29.045 9.991 18.246 1.00 64.94 485 ARG A N 1
ATOM 3629 C CA . ARG A 1 485 ? -28.969 8.778 17.395 1.00 64.94 485 ARG A CA 1
ATOM 3630 C C . ARG A 1 485 ? -27.646 8.489 16.678 1.00 64.94 485 ARG A C 1
ATOM 3632 O O . ARG A 1 485 ? -27.478 8.816 15.512 1.00 64.94 485 ARG A O 1
ATOM 3639 N N . VAL A 1 486 ? -26.780 7.725 17.346 1.00 67.69 486 VAL A N 1
ATOM 3640 C CA . VAL A 1 486 ? -25.754 6.883 16.707 1.00 67.69 486 VAL A CA 1
ATOM 3641 C C . VAL A 1 486 ? -26.378 5.534 16.375 1.00 67.69 486 VAL A C 1
ATOM 3643 O O . VAL A 1 486 ? -26.992 4.930 17.251 1.00 67.69 486 VAL A O 1
ATOM 3646 N N . ARG A 1 487 ? -26.203 5.063 15.135 1.00 72.06 487 ARG A N 1
ATOM 3647 C CA . ARG A 1 487 ? -26.674 3.739 14.715 1.00 72.06 487 ARG A CA 1
ATOM 3648 C C . ARG A 1 487 ? -25.831 2.642 15.324 1.00 72.06 487 ARG A C 1
ATOM 3650 O O . ARG A 1 487 ? -26.388 1.667 15.771 1.00 72.06 487 ARG A O 1
ATOM 3657 N N . ALA A 1 488 ? -24.507 2.762 15.307 1.00 72.31 488 ALA A N 1
ATOM 3658 C CA . ALA A 1 488 ? -23.626 1.760 15.895 1.00 72.31 488 ALA A CA 1
ATOM 3659 C C . ALA A 1 488 ? -22.302 2.356 16.341 1.00 72.31 488 ALA A C 1
ATOM 3661 O O . ALA A 1 488 ? -21.794 3.271 15.696 1.00 72.31 488 ALA A O 1
ATOM 3662 N N . VAL A 1 489 ? -21.713 1.793 17.394 1.00 73.75 489 VAL A N 1
ATOM 3663 C CA . VAL A 1 489 ? -20.315 2.056 17.749 1.00 73.75 489 VAL A CA 1
ATOM 3664 C C . VAL A 1 489 ? -19.548 0.750 17.797 1.00 73.75 489 VAL A C 1
ATOM 3666 O O . VAL A 1 489 ? -19.881 -0.131 18.585 1.00 73.75 489 VAL A O 1
ATOM 3669 N N . ALA A 1 490 ? -18.530 0.634 16.951 1.00 78.88 490 ALA A N 1
ATOM 3670 C CA . ALA A 1 490 ? -17.690 -0.543 16.823 1.00 78.88 490 ALA A CA 1
ATOM 3671 C C . ALA A 1 490 ? -16.265 -0.262 17.314 1.00 78.88 490 ALA A C 1
ATOM 3673 O O . ALA A 1 490 ? -15.623 0.685 16.860 1.00 78.88 490 ALA A O 1
ATOM 3674 N N . CYS A 1 491 ? -15.743 -1.119 18.189 1.00 78.81 491 CYS A N 1
ATOM 3675 C CA . CYS A 1 491 ? -14.343 -1.114 18.602 1.00 78.81 491 CYS A CA 1
ATOM 3676 C C . CYS A 1 491 ? -13.574 -2.159 17.786 1.00 78.81 491 CYS A C 1
ATOM 3678 O O . CYS A 1 491 ? -13.914 -3.349 17.792 1.00 78.81 491 CYS A O 1
ATOM 3680 N N . LEU A 1 492 ? -12.523 -1.719 17.097 1.00 74.12 492 LEU A N 1
ATOM 3681 C CA . LEU A 1 492 ? -11.695 -2.533 16.215 1.00 74.12 492 LEU A CA 1
ATOM 3682 C C . LEU A 1 492 ? -10.236 -2.491 16.647 1.00 74.12 492 LEU A C 1
ATOM 3684 O O . LEU A 1 492 ? -9.714 -1.449 17.015 1.00 74.12 492 LEU A O 1
ATOM 3688 N N . ASN A 1 493 ? -9.519 -3.601 16.483 1.00 73.69 493 ASN A N 1
ATOM 3689 C CA . ASN A 1 493 ? -8.061 -3.517 16.473 1.00 73.69 493 ASN A CA 1
ATOM 3690 C C . ASN A 1 493 ? -7.571 -2.806 15.196 1.00 73.69 493 ASN A C 1
ATOM 3692 O O . ASN A 1 493 ? -8.264 -2.770 14.179 1.00 73.69 493 ASN A O 1
ATOM 3696 N N . LEU A 1 494 ? -6.332 -2.310 15.212 1.00 74.00 494 LEU A N 1
ATOM 3697 C CA . LEU A 1 494 ? -5.755 -1.537 14.105 1.00 74.00 494 LEU A CA 1
ATOM 3698 C C . LEU A 1 494 ? -5.768 -2.264 12.750 1.00 74.00 494 LEU A C 1
ATOM 3700 O O . LEU A 1 494 ? -5.897 -1.630 11.703 1.00 74.00 494 LEU A O 1
ATOM 3704 N N . THR A 1 495 ? -5.667 -3.596 12.750 1.00 71.38 495 THR A N 1
ATOM 3705 C CA . THR A 1 495 ? -5.720 -4.391 11.513 1.00 71.38 495 THR A CA 1
ATOM 3706 C C . THR A 1 495 ? -7.142 -4.461 10.958 1.00 71.38 495 THR A C 1
ATOM 3708 O O . THR A 1 495 ? -7.339 -4.240 9.767 1.00 71.38 495 THR A O 1
ATOM 3711 N N . ALA A 1 496 ? -8.135 -4.725 11.812 1.00 71.94 496 ALA A N 1
ATOM 3712 C CA . ALA A 1 496 ? -9.549 -4.735 11.440 1.00 71.94 496 ALA A CA 1
ATOM 3713 C C . ALA A 1 496 ? -10.048 -3.335 11.047 1.00 71.94 496 ALA A C 1
ATOM 3715 O O . ALA A 1 496 ? -10.893 -3.212 10.167 1.00 71.94 496 ALA A O 1
ATOM 3716 N N . PHE A 1 497 ? -9.480 -2.289 11.647 1.00 77.75 497 PHE A N 1
ATOM 3717 C CA . PHE A 1 497 ? -9.764 -0.893 11.330 1.00 77.75 497 PHE A CA 1
ATOM 3718 C C . PHE A 1 497 ? -9.249 -0.475 9.948 1.00 77.75 497 PHE A C 1
ATOM 3720 O O . PHE A 1 497 ? -9.950 0.210 9.210 1.00 77.75 497 PHE A O 1
ATOM 3727 N N . SER A 1 498 ? -8.035 -0.893 9.578 1.00 76.12 498 SER A N 1
ATOM 3728 C CA . SER A 1 498 ? -7.362 -0.442 8.349 1.00 76.12 498 SER A CA 1
ATOM 3729 C C . SER A 1 498 ? -7.509 -1.373 7.147 1.00 76.12 498 SER A C 1
ATOM 3731 O O . SER A 1 498 ? -7.144 -0.987 6.042 1.00 76.12 498 SER A O 1
ATOM 3733 N N . GLY A 1 499 ? -8.019 -2.595 7.334 1.00 71.88 499 GLY A N 1
ATOM 3734 C CA . GLY A 1 499 ? -8.133 -3.579 6.252 1.00 71.88 499 GLY A CA 1
ATOM 3735 C C . GLY A 1 499 ? -6.792 -4.149 5.790 1.00 71.88 499 GLY A C 1
ATOM 3736 O O . GLY A 1 499 ? -6.723 -4.811 4.768 1.00 71.88 499 GLY A O 1
ATOM 3737 N N . GLY A 1 500 ? -5.714 -3.946 6.551 1.00 75.81 500 GLY A N 1
ATOM 3738 C CA . GLY A 1 500 ? -4.379 -4.398 6.168 1.00 75.81 500 GLY A CA 1
ATOM 3739 C C . GLY A 1 500 ? -3.705 -3.505 5.123 1.00 75.81 500 GLY A C 1
ATOM 3740 O O . GLY A 1 500 ? -4.308 -2.640 4.493 1.00 75.81 500 GLY A O 1
ATOM 3741 N N . VAL A 1 501 ? -2.400 -3.707 4.963 1.00 79.06 501 VAL A N 1
ATOM 3742 C CA . VAL A 1 501 ? -1.543 -2.891 4.103 1.00 79.06 501 VAL A CA 1
ATOM 3743 C C . VAL A 1 501 ? -0.922 -3.759 3.019 1.00 79.06 501 VAL A C 1
ATOM 3745 O O . VAL A 1 501 ? -0.376 -4.826 3.305 1.00 79.06 501 VAL A O 1
ATOM 3748 N N . MET A 1 502 ? -0.992 -3.290 1.777 1.00 75.12 502 MET A N 1
ATOM 3749 C CA . MET A 1 502 ? -0.315 -3.910 0.649 1.00 75.12 502 MET A CA 1
ATOM 3750 C C . MET A 1 502 ? 1.193 -3.865 0.893 1.00 75.12 502 MET A C 1
ATOM 3752 O O . MET A 1 502 ? 1.791 -2.798 1.045 1.00 75.12 502 MET A O 1
ATOM 3756 N N . MET A 1 503 ? 1.797 -5.046 0.923 1.00 75.31 503 MET A N 1
ATOM 3757 C CA . MET A 1 503 ? 3.230 -5.228 1.104 1.00 75.31 503 MET A CA 1
ATOM 3758 C C . MET A 1 503 ? 3.850 -5.787 -0.168 1.00 75.31 503 MET A C 1
ATOM 3760 O O . MET A 1 503 ? 3.208 -6.518 -0.922 1.00 75.31 503 MET A O 1
ATOM 3764 N N . ASP A 1 504 ? 5.124 -5.485 -0.392 1.00 67.00 504 ASP A N 1
ATOM 3765 C CA . ASP A 1 504 ? 5.899 -6.211 -1.387 1.00 67.00 504 ASP A CA 1
ATOM 3766 C C . ASP A 1 504 ? 6.287 -7.616 -0.890 1.00 67.00 504 ASP A C 1
ATOM 3768 O O . ASP A 1 504 ? 6.114 -7.974 0.277 1.00 67.00 504 ASP A O 1
ATOM 3772 N N . ARG A 1 505 ? 6.893 -8.418 -1.772 1.00 60.00 505 ARG A N 1
ATOM 3773 C CA . ARG A 1 505 ? 7.356 -9.784 -1.456 1.00 60.00 505 ARG A CA 1
ATOM 3774 C C . ARG A 1 505 ? 8.362 -9.898 -0.295 1.00 60.00 505 ARG A C 1
ATOM 3776 O O . ARG A 1 505 ? 8.718 -11.012 0.073 1.00 60.00 505 ARG A O 1
ATOM 3783 N N . PHE A 1 506 ? 8.892 -8.787 0.216 1.00 58.16 506 PHE A N 1
ATOM 3784 C CA . PHE A 1 506 ? 9.814 -8.738 1.354 1.00 58.16 506 PHE A CA 1
ATOM 3785 C C . PHE A 1 506 ? 9.133 -8.205 2.626 1.00 58.16 506 PHE A C 1
ATOM 3787 O O . PHE A 1 506 ? 9.811 -7.951 3.624 1.00 58.16 506 PHE A O 1
ATOM 3794 N N . GLY A 1 507 ? 7.807 -8.033 2.602 1.00 70.44 507 GLY A N 1
ATOM 3795 C CA . GLY A 1 507 ? 7.029 -7.496 3.713 1.00 70.44 507 GLY A CA 1
ATOM 3796 C C . GLY A 1 507 ? 7.201 -5.989 3.899 1.00 70.44 507 GLY A C 1
ATOM 3797 O O . GLY A 1 507 ? 7.005 -5.499 5.007 1.00 70.44 507 GLY A O 1
ATOM 3798 N N . ARG A 1 508 ? 7.627 -5.260 2.857 1.00 79.56 508 ARG A N 1
ATOM 3799 C CA . ARG A 1 508 ? 7.815 -3.804 2.916 1.00 79.56 508 ARG A CA 1
ATOM 3800 C C . ARG A 1 508 ? 6.557 -3.068 2.474 1.00 79.56 508 ARG A C 1
ATOM 3802 O O . ARG A 1 508 ? 5.949 -3.452 1.479 1.00 79.56 508 ARG A O 1
ATOM 3809 N N . VAL A 1 509 ? 6.232 -1.986 3.169 1.00 79.12 509 VAL A N 1
ATOM 3810 C CA . VAL A 1 509 ? 5.148 -1.047 2.861 1.00 79.12 509 VAL A CA 1
ATOM 3811 C C . VAL A 1 509 ? 5.712 0.254 2.285 1.00 79.12 509 VAL A C 1
ATOM 3813 O O . VAL A 1 509 ? 6.900 0.550 2.444 1.00 79.12 509 VAL A O 1
ATOM 3816 N N . ASP A 1 510 ? 4.863 1.036 1.623 1.00 74.44 510 ASP A N 1
ATOM 3817 C CA . ASP A 1 510 ? 5.172 2.418 1.252 1.00 74.44 510 ASP A CA 1
ATOM 3818 C C . ASP A 1 510 ? 4.630 3.358 2.346 1.00 74.44 510 ASP A C 1
ATOM 3820 O O . ASP A 1 510 ? 3.411 3.484 2.471 1.00 74.44 510 ASP A O 1
ATOM 3824 N N . PRO A 1 511 ? 5.497 3.997 3.158 1.00 70.12 511 PRO A N 1
ATOM 3825 C CA . PRO A 1 511 ? 5.059 4.846 4.264 1.00 70.12 511 PRO A CA 1
ATOM 3826 C C . PRO A 1 511 ? 4.435 6.169 3.794 1.00 70.12 511 PRO A C 1
ATOM 3828 O O . PRO A 1 511 ? 3.718 6.804 4.560 1.00 70.12 511 PRO A O 1
ATOM 3831 N N . VAL A 1 512 ? 4.687 6.587 2.548 1.00 68.25 512 VAL A N 1
ATOM 3832 C CA . VAL A 1 512 ? 4.203 7.859 1.988 1.00 68.25 512 VAL A CA 1
ATOM 3833 C C . VAL A 1 512 ? 2.919 7.654 1.187 1.00 68.25 512 VAL A C 1
ATOM 3835 O O . VAL A 1 512 ? 2.045 8.518 1.175 1.00 68.25 512 VAL A O 1
ATOM 3838 N N . SER A 1 513 ? 2.787 6.504 0.524 1.00 72.38 513 SER A N 1
ATOM 3839 C CA . SER A 1 513 ? 1.614 6.137 -0.269 1.00 72.38 513 SER A CA 1
ATOM 3840 C C . SER A 1 513 ? 1.001 4.828 0.249 1.00 72.38 513 SER A C 1
ATOM 3842 O O . SER A 1 513 ? 1.157 3.780 -0.388 1.00 72.38 513 SER A O 1
ATOM 3844 N N . PRO A 1 514 ? 0.305 4.858 1.407 1.00 80.31 514 PRO A N 1
ATOM 3845 C CA . PRO A 1 514 ? -0.386 3.689 1.939 1.00 80.31 514 PRO A CA 1
ATOM 3846 C C . PRO A 1 514 ? -1.338 3.108 0.899 1.00 80.31 514 PRO A C 1
ATOM 3848 O O . PRO A 1 514 ? -2.098 3.838 0.263 1.00 80.31 514 PRO A O 1
ATOM 3851 N N . ARG A 1 515 ? -1.338 1.782 0.764 1.00 78.12 515 ARG A N 1
ATOM 3852 C CA . ARG A 1 515 ? -2.288 1.054 -0.080 1.00 78.12 515 ARG A CA 1
ATOM 3853 C C . ARG A 1 515 ? -2.978 -0.008 0.738 1.00 78.12 515 ARG A C 1
ATOM 3855 O O . ARG A 1 515 ? -2.300 -0.865 1.301 1.00 78.12 515 ARG A O 1
ATOM 3862 N N . ALA A 1 516 ? -4.306 0.025 0.767 1.00 80.19 516 ALA A N 1
ATOM 3863 C CA . ALA A 1 516 ? -5.072 -1.052 1.379 1.00 80.19 516 ALA A CA 1
ATOM 3864 C C . ALA A 1 516 ? -4.804 -2.368 0.633 1.00 80.19 516 ALA A C 1
ATOM 3866 O O . ALA A 1 516 ? -4.787 -2.392 -0.607 1.00 80.19 516 ALA A O 1
ATOM 3867 N N . ASP A 1 517 ? -4.577 -3.442 1.385 1.00 77.44 517 ASP A N 1
ATOM 3868 C CA . ASP A 1 517 ? -4.420 -4.790 0.839 1.00 77.44 517 ASP A CA 1
ATOM 3869 C C . ASP A 1 517 ? -5.760 -5.245 0.221 1.00 77.44 517 ASP A C 1
ATOM 3871 O O . ASP A 1 517 ? -6.760 -5.304 0.930 1.00 77.44 517 ASP A O 1
ATOM 3875 N N . PRO A 1 518 ? -5.836 -5.526 -1.094 1.00 69.12 518 PRO A N 1
ATOM 3876 C CA . PRO A 1 518 ? -7.094 -5.895 -1.742 1.00 69.12 518 PRO A CA 1
ATOM 3877 C C . PRO A 1 518 ? -7.640 -7.247 -1.266 1.00 69.12 518 PRO A C 1
ATOM 3879 O O . PRO A 1 518 ? -8.840 -7.485 -1.378 1.00 69.12 518 PRO A O 1
ATOM 3882 N N . GLU A 1 519 ? -6.783 -8.124 -0.737 1.00 71.00 519 GLU A N 1
ATOM 3883 C CA . GLU A 1 519 ? -7.171 -9.452 -0.253 1.00 71.00 519 GLU A CA 1
ATOM 3884 C C . GLU A 1 519 ? -7.611 -9.428 1.214 1.00 71.00 519 GLU A C 1
ATOM 3886 O O . GLU A 1 519 ? -8.198 -10.395 1.705 1.00 71.00 519 GLU A O 1
ATOM 3891 N N . ARG A 1 520 ? -7.350 -8.327 1.927 1.00 67.88 520 ARG A N 1
ATOM 3892 C CA . ARG A 1 520 ? -7.764 -8.150 3.315 1.00 67.88 520 ARG A CA 1
ATOM 3893 C C . ARG A 1 520 ? -8.883 -7.129 3.395 1.00 67.88 520 ARG A C 1
ATOM 3895 O O . ARG A 1 520 ? -8.750 -5.958 3.064 1.00 67.88 520 ARG A O 1
ATOM 3902 N N . ALA A 1 521 ? -10.028 -7.595 3.866 1.00 63.62 521 ALA A N 1
ATOM 3903 C CA . ALA A 1 521 ? -11.130 -6.713 4.182 1.00 63.62 521 ALA A CA 1
ATOM 3904 C C . ALA A 1 521 ? -10.900 -6.061 5.558 1.00 63.62 521 ALA A C 1
ATOM 3906 O O . ALA A 1 521 ? -10.431 -6.737 6.481 1.00 63.62 521 ALA A O 1
ATOM 3907 N N . PRO A 1 522 ? -11.270 -4.781 5.745 1.00 69.94 522 PRO A N 1
ATOM 3908 C CA . PRO A 1 522 ? -11.508 -4.258 7.083 1.00 69.94 522 PRO A CA 1
ATOM 3909 C C . PRO A 1 522 ? -12.721 -4.981 7.684 1.00 69.94 522 PRO A C 1
ATOM 3911 O O . PRO A 1 522 ? -13.414 -5.733 6.991 1.00 69.94 522 PRO A O 1
ATOM 3914 N N . TRP A 1 523 ? -13.006 -4.759 8.967 1.00 74.88 523 TRP A N 1
ATOM 3915 C CA . TRP A 1 523 ? -14.322 -5.124 9.491 1.00 74.88 523 TRP A CA 1
ATOM 3916 C C . TRP A 1 523 ? -15.408 -4.453 8.638 1.00 74.88 523 TRP A C 1
ATOM 3918 O O . TRP A 1 523 ? -15.286 -3.278 8.287 1.00 74.88 523 TRP A O 1
ATOM 3928 N N . ARG A 1 524 ? -16.431 -5.226 8.265 1.00 70.75 524 ARG A N 1
ATOM 3929 C CA . ARG A 1 524 ? -17.512 -4.789 7.381 1.00 70.75 524 ARG A CA 1
ATOM 3930 C C . ARG A 1 524 ? -18.835 -4.891 8.102 1.00 70.75 524 ARG A C 1
ATOM 3932 O O . ARG A 1 524 ? -19.068 -5.823 8.863 1.00 70.75 524 ARG A O 1
ATOM 3939 N N . ILE A 1 525 ? -19.711 -3.967 7.757 1.00 69.12 525 ILE A N 1
ATOM 3940 C CA . ILE A 1 525 ? -21.090 -3.956 8.206 1.00 69.12 525 ILE A CA 1
ATOM 3941 C C . ILE A 1 525 ? -21.896 -4.791 7.211 1.00 69.12 525 ILE A C 1
ATOM 3943 O O . ILE A 1 525 ? -21.765 -4.574 6.001 1.00 69.12 525 ILE A O 1
ATOM 3947 N N . PRO A 1 526 ? -22.704 -5.755 7.669 1.00 69.50 526 PRO A N 1
ATOM 3948 C CA . PRO A 1 526 ? -23.594 -6.481 6.779 1.00 69.50 526 PRO A CA 1
ATOM 3949 C C . PRO A 1 526 ? -24.524 -5.517 6.050 1.00 69.50 526 PRO A C 1
ATOM 3951 O O . PRO A 1 526 ? -25.067 -4.588 6.645 1.00 69.50 526 PRO A O 1
ATOM 3954 N N . LEU A 1 527 ? -24.729 -5.768 4.757 1.00 69.25 527 LEU A N 1
ATOM 3955 C CA . LEU A 1 527 ? -25.483 -4.879 3.869 1.00 69.25 527 LEU A CA 1
ATOM 3956 C C . LEU A 1 527 ? -26.909 -4.593 4.367 1.00 69.25 527 LEU A C 1
ATOM 3958 O O . LEU A 1 527 ? -27.436 -3.523 4.095 1.00 69.25 527 LEU A O 1
ATOM 3962 N N . ALA A 1 528 ? -27.502 -5.511 5.138 1.00 66.38 528 ALA A N 1
ATOM 3963 C CA . ALA A 1 528 ? -28.835 -5.358 5.724 1.00 66.38 528 ALA A CA 1
ATOM 3964 C C . ALA A 1 528 ? -28.942 -4.200 6.741 1.00 66.38 528 ALA A C 1
ATOM 3966 O O . ALA A 1 528 ? -30.044 -3.762 7.050 1.00 66.38 528 ALA A O 1
ATOM 3967 N N . PHE A 1 529 ? -27.810 -3.710 7.256 1.00 69.06 529 PHE A N 1
ATOM 3968 C CA . PHE A 1 529 ? -27.745 -2.598 8.207 1.00 69.06 529 PHE A CA 1
ATOM 3969 C C . PHE A 1 529 ? -27.413 -1.255 7.548 1.00 69.06 529 PHE A C 1
ATOM 3971 O O . PHE A 1 529 ? -27.244 -0.256 8.252 1.00 69.06 529 PHE A O 1
ATOM 3978 N N . LEU A 1 530 ? -27.297 -1.219 6.219 1.00 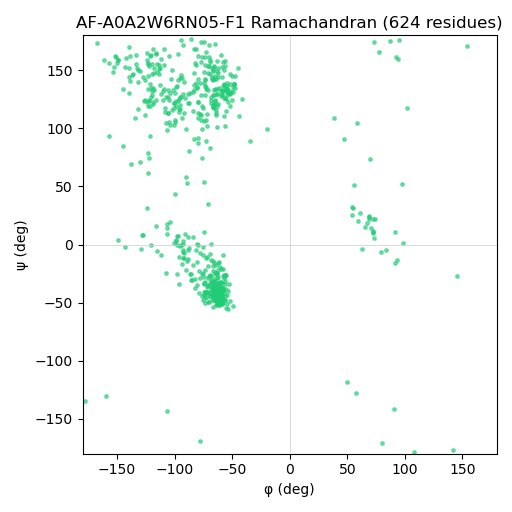75.75 530 LEU A N 1
ATOM 3979 C CA . LEU A 1 530 ? -27.117 0.006 5.446 1.00 75.75 530 LEU A CA 1
ATOM 3980 C C . LEU A 1 530 ? -28.475 0.520 4.963 1.00 75.75 530 LEU A C 1
ATOM 3982 O O . LEU A 1 530 ? -29.381 -0.256 4.666 1.00 75.75 530 LEU A O 1
ATOM 3986 N N . ASP A 1 531 ? -28.620 1.839 4.891 1.00 72.88 531 ASP A N 1
ATOM 3987 C CA . ASP A 1 531 ? -29.837 2.453 4.360 1.00 72.88 531 ASP A CA 1
ATOM 3988 C C . ASP A 1 531 ? -29.900 2.300 2.838 1.00 72.88 531 ASP A C 1
ATOM 3990 O O . ASP A 1 531 ? -28.863 2.290 2.174 1.00 72.88 531 ASP A O 1
ATOM 3994 N N . GLN A 1 532 ? -31.108 2.309 2.260 1.00 71.69 532 GLN A N 1
ATOM 3995 C CA . GLN A 1 532 ? -31.316 2.454 0.805 1.00 71.69 532 GLN A CA 1
ATOM 3996 C C . GLN A 1 532 ? -30.989 3.877 0.292 1.00 71.69 532 GLN A C 1
ATOM 3998 O O . GLN A 1 532 ? -31.663 4.422 -0.576 1.00 71.69 532 GLN A O 1
ATOM 4003 N N . GLY A 1 533 ? -29.977 4.513 0.882 1.00 79.56 533 GLY A N 1
ATOM 4004 C CA . GLY A 1 533 ? -29.550 5.878 0.617 1.00 79.56 533 GLY A CA 1
ATOM 4005 C C . GLY A 1 533 ? -28.109 6.092 1.071 1.00 79.56 533 GLY A C 1
ATOM 4006 O O . GLY A 1 533 ? -27.218 5.319 0.722 1.00 79.56 533 GLY A O 1
ATOM 4007 N N . VAL A 1 534 ? -27.855 7.161 1.830 1.00 82.75 534 VAL A N 1
ATOM 4008 C CA . VAL A 1 534 ? -26.513 7.480 2.339 1.00 82.75 534 VAL A CA 1
ATOM 4009 C C . VAL A 1 534 ? -26.406 7.075 3.805 1.00 82.75 534 VAL A C 1
ATOM 4011 O O . VAL A 1 534 ? -27.045 7.687 4.657 1.00 82.75 534 VAL A O 1
ATOM 4014 N N . THR A 1 535 ? -25.541 6.113 4.112 1.00 84.06 535 THR A N 1
ATOM 4015 C CA . THR A 1 535 ? -25.153 5.804 5.494 1.00 84.06 535 THR A CA 1
ATOM 4016 C C . THR A 1 535 ? -23.845 6.515 5.836 1.00 84.06 535 THR A C 1
ATOM 4018 O O . THR A 1 535 ? -22.843 6.388 5.131 1.00 84.06 535 THR A O 1
ATOM 4021 N N . GLU A 1 536 ? -23.845 7.295 6.917 1.00 86.62 536 GLU A N 1
ATOM 4022 C CA . GLU A 1 536 ? -22.649 7.988 7.398 1.00 86.62 536 GLU A CA 1
ATOM 4023 C C . GLU A 1 536 ? -21.790 7.061 8.266 1.00 86.62 536 GLU A C 1
ATOM 4025 O O . GLU A 1 536 ? -22.300 6.383 9.158 1.00 86.62 536 GLU A O 1
ATOM 4030 N N . VAL A 1 537 ? -20.482 7.043 8.011 1.00 86.50 537 VAL A N 1
ATOM 4031 C CA . VAL A 1 537 ? -19.509 6.227 8.742 1.00 86.50 537 VAL A CA 1
ATOM 4032 C C . VAL A 1 537 ? -18.396 7.127 9.268 1.00 86.50 537 VAL A C 1
ATOM 4034 O O . VAL A 1 537 ? -17.603 7.662 8.495 1.00 86.50 537 VAL A O 1
ATOM 4037 N N . GLY A 1 538 ? -18.345 7.292 10.586 1.00 86.81 538 GLY A N 1
ATOM 4038 C CA . GLY A 1 538 ? -17.328 8.044 11.309 1.00 86.81 538 GLY A CA 1
ATOM 4039 C C . GLY A 1 538 ? -16.154 7.159 11.735 1.00 86.81 538 GLY A C 1
ATOM 4040 O O . GLY A 1 538 ? -16.353 6.166 12.428 1.00 86.81 538 GLY A O 1
ATOM 4041 N N . PHE A 1 539 ? -14.924 7.526 11.388 1.00 86.94 539 PHE A N 1
ATOM 4042 C CA . PHE A 1 539 ? -13.708 6.825 11.808 1.00 86.94 539 PHE A CA 1
ATOM 4043 C C . PHE A 1 539 ? -13.006 7.606 12.917 1.00 86.94 539 PHE A C 1
ATOM 4045 O O . PHE A 1 539 ? -12.337 8.593 12.636 1.00 86.94 539 PHE A O 1
ATOM 4052 N N . ALA A 1 540 ? -13.138 7.173 14.168 1.00 86.25 540 ALA A N 1
ATOM 4053 C CA . ALA A 1 540 ? -12.474 7.785 15.313 1.00 86.25 540 ALA A CA 1
ATOM 4054 C C . ALA A 1 540 ? -10.992 7.386 15.361 1.00 86.25 540 ALA A C 1
ATOM 4056 O O . ALA A 1 540 ? -10.625 6.306 15.833 1.00 86.25 540 ALA A O 1
ATOM 4057 N N . VAL A 1 541 ? -10.133 8.285 14.878 1.00 84.56 541 VAL A N 1
ATOM 4058 C CA . VAL A 1 541 ? -8.682 8.090 14.806 1.00 84.56 541 VAL A CA 1
ATOM 4059 C C . VAL A 1 541 ? -7.985 8.923 15.880 1.00 84.56 541 VAL A C 1
ATOM 4061 O O . VAL A 1 541 ? -7.974 10.156 15.840 1.00 84.56 541 VAL A O 1
ATOM 4064 N N . ARG A 1 542 ? -7.378 8.236 16.852 1.00 85.56 542 ARG A N 1
ATOM 4065 C CA . ARG A 1 542 ? -6.531 8.857 17.881 1.00 85.56 542 ARG A CA 1
ATOM 4066 C C . ARG A 1 542 ? -5.204 9.348 17.287 1.00 85.56 542 ARG A C 1
ATOM 4068 O O . ARG A 1 542 ? -4.686 8.746 16.346 1.00 85.56 542 ARG A O 1
ATOM 4075 N N . ARG A 1 543 ? -4.643 10.435 17.827 1.00 84.44 543 ARG A N 1
ATOM 4076 C CA . ARG A 1 543 ? -3.452 11.123 17.279 1.00 84.44 543 ARG A CA 1
ATOM 4077 C C . ARG A 1 543 ? -2.178 10.910 18.092 1.00 84.44 543 ARG A C 1
ATOM 4079 O O . ARG A 1 543 ? -1.198 11.624 17.923 1.00 84.44 543 ARG A O 1
ATOM 4086 N N . ASP A 1 544 ? -2.172 9.897 18.941 1.00 84.81 544 ASP A N 1
ATOM 4087 C CA . ASP A 1 544 ? -1.035 9.412 19.728 1.00 84.81 544 ASP A CA 1
ATOM 4088 C C . ASP A 1 544 ? -0.635 7.975 19.332 1.00 84.81 544 ASP A C 1
ATOM 4090 O O . ASP A 1 544 ? 0.102 7.299 20.050 1.00 84.81 544 ASP A O 1
ATOM 4094 N N . LEU A 1 545 ? -1.108 7.495 18.173 1.00 83.19 545 LEU A N 1
ATOM 4095 C CA . LEU A 1 545 ? -0.790 6.163 17.662 1.00 83.19 545 LEU A CA 1
ATOM 4096 C C . LEU A 1 545 ? 0.721 5.964 17.520 1.00 83.19 545 LEU A C 1
ATOM 4098 O O . LEU A 1 545 ? 1.434 6.813 16.993 1.00 83.19 545 LEU A O 1
ATOM 4102 N N . ILE A 1 546 ? 1.204 4.792 17.926 1.00 81.62 546 ILE A N 1
ATOM 4103 C CA . ILE A 1 546 ? 2.581 4.359 17.692 1.00 81.62 546 ILE A CA 1
ATOM 4104 C C . ILE A 1 546 ? 2.526 2.998 17.019 1.00 81.62 546 ILE A C 1
ATOM 4106 O O . ILE A 1 546 ? 1.944 2.053 17.552 1.00 81.62 546 ILE A O 1
ATOM 4110 N N . THR A 1 547 ? 3.144 2.884 15.847 1.00 81.12 547 THR A N 1
ATOM 4111 C CA . THR A 1 547 ? 3.159 1.617 15.115 1.00 81.12 547 THR A CA 1
ATOM 4112 C C . THR A 1 547 ? 4.246 0.681 15.616 1.00 81.12 547 THR A C 1
ATOM 4114 O O . THR A 1 547 ? 5.299 1.101 16.110 1.00 81.12 547 THR A O 1
ATOM 4117 N N . ALA A 1 548 ? 4.036 -0.617 15.390 1.00 78.94 548 ALA A N 1
ATOM 4118 C CA . ALA A 1 548 ? 5.152 -1.550 15.287 1.00 78.94 548 ALA A CA 1
ATOM 4119 C C . ALA A 1 548 ? 6.130 -1.082 14.181 1.00 78.94 548 ALA A C 1
ATOM 4121 O O . ALA A 1 548 ? 5.720 -0.322 13.294 1.00 78.94 548 ALA A O 1
ATOM 4122 N N . PRO A 1 549 ? 7.409 -1.506 14.213 1.00 82.19 549 PRO A N 1
ATOM 4123 C CA . PRO A 1 549 ? 8.346 -1.234 13.127 1.00 82.19 549 PRO A CA 1
ATOM 4124 C C . PRO A 1 549 ? 7.759 -1.656 11.776 1.00 82.19 549 PRO A C 1
ATOM 4126 O O . PRO A 1 549 ? 7.434 -2.824 11.561 1.00 82.19 549 PRO A O 1
ATOM 4129 N N . LEU A 1 550 ? 7.602 -0.691 10.878 1.00 82.38 550 LEU A N 1
ATOM 4130 C CA . LEU A 1 550 ? 7.209 -0.905 9.497 1.00 82.38 550 LEU A CA 1
ATOM 4131 C C . LEU A 1 550 ? 8.467 -1.024 8.651 1.00 82.38 550 LEU A C 1
ATOM 4133 O O . LEU A 1 550 ? 9.346 -0.162 8.699 1.00 82.38 550 LEU A O 1
ATOM 4137 N N . LYS A 1 551 ? 8.532 -2.083 7.848 1.00 84.25 551 LYS A N 1
ATOM 4138 C CA . LYS A 1 551 ? 9.580 -2.253 6.847 1.00 84.25 551 LYS A CA 1
ATOM 4139 C C . LYS A 1 551 ? 9.217 -1.438 5.620 1.00 84.25 551 LYS A C 1
ATOM 4141 O O . LYS A 1 551 ? 8.087 -1.512 5.159 1.00 84.25 551 LYS A O 1
ATOM 4146 N N . PHE A 1 552 ? 10.164 -0.718 5.049 1.00 75.75 552 PHE A N 1
ATOM 4147 C CA . PHE A 1 552 ? 9.982 0.023 3.807 1.00 75.75 552 PHE A CA 1
ATOM 4148 C C . PHE A 1 552 ? 11.226 -0.100 2.934 1.00 75.75 552 PHE A C 1
ATOM 4150 O O . PHE A 1 552 ? 12.260 -0.644 3.340 1.00 75.75 552 PHE A O 1
ATOM 4157 N N . ARG A 1 553 ? 11.123 0.353 1.688 1.00 65.62 553 ARG A N 1
ATOM 4158 C CA . ARG A 1 553 ? 12.268 0.354 0.782 1.00 65.62 553 ARG A CA 1
ATOM 4159 C C . ARG A 1 553 ? 13.171 1.543 1.081 1.00 65.62 553 ARG A C 1
ATOM 4161 O O . ARG A 1 553 ? 12.731 2.685 1.012 1.00 65.62 553 ARG A O 1
ATOM 4168 N N . GLY A 1 554 ? 14.440 1.267 1.372 1.00 56.84 554 GLY A N 1
ATOM 4169 C CA . GLY A 1 554 ? 15.433 2.317 1.578 1.00 56.84 554 GLY A CA 1
ATOM 4170 C C . GLY A 1 554 ? 15.627 3.169 0.319 1.00 56.84 554 GLY A C 1
ATOM 4171 O O . GLY A 1 554 ? 15.544 2.661 -0.801 1.00 56.84 554 GLY A O 1
ATOM 4172 N N . VAL A 1 555 ? 15.937 4.457 0.506 1.00 47.31 555 VAL A N 1
ATOM 4173 C CA . VAL A 1 555 ? 16.149 5.439 -0.581 1.00 47.31 555 VAL A CA 1
ATOM 4174 C C . VAL A 1 555 ? 17.265 5.013 -1.550 1.00 47.31 555 VAL A C 1
ATOM 4176 O O . VAL A 1 555 ? 17.243 5.367 -2.724 1.00 47.31 555 VAL A O 1
ATOM 4179 N N . VAL A 1 556 ? 18.225 4.218 -1.075 1.00 43.06 556 VAL A N 1
ATOM 4180 C CA . VAL A 1 556 ? 19.351 3.667 -1.851 1.00 43.06 556 VAL A CA 1
ATOM 4181 C C . VAL A 1 556 ? 19.200 2.167 -2.153 1.00 43.06 556 VAL A C 1
ATOM 4183 O O . VAL A 1 556 ? 20.150 1.511 -2.568 1.00 43.06 556 VAL A O 1
ATOM 4186 N N . GLY A 1 557 ? 18.000 1.609 -1.966 1.00 49.59 557 GLY A N 1
ATOM 4187 C CA . GLY A 1 557 ? 17.742 0.169 -2.022 1.00 49.59 557 GLY A CA 1
ATOM 4188 C C . GLY A 1 557 ? 17.788 -0.502 -0.644 1.00 49.59 557 GLY A C 1
ATOM 4189 O O . GLY A 1 557 ? 18.047 0.134 0.373 1.00 49.59 557 GLY A O 1
ATOM 4190 N N . GLY A 1 558 ? 17.481 -1.802 -0.603 1.00 54.81 558 GLY A N 1
ATOM 4191 C CA . GLY A 1 558 ? 17.404 -2.573 0.645 1.00 54.81 558 GLY A CA 1
ATOM 4192 C C . GLY A 1 558 ? 16.100 -2.387 1.434 1.00 54.81 558 GLY A C 1
ATOM 4193 O O . GLY A 1 558 ? 15.114 -1.833 0.935 1.00 54.81 558 GLY A O 1
ATOM 4194 N N . THR A 1 559 ? 16.081 -2.923 2.652 1.00 68.44 559 THR A N 1
ATOM 4195 C CA . THR A 1 559 ? 14.965 -2.813 3.602 1.00 68.44 559 THR A CA 1
ATOM 4196 C C . THR A 1 559 ? 15.394 -1.906 4.743 1.00 68.44 559 THR A C 1
ATOM 4198 O O . THR A 1 559 ? 16.410 -2.171 5.377 1.00 68.44 559 THR A O 1
ATOM 4201 N N . ALA A 1 560 ? 14.622 -0.857 4.994 1.00 74.06 560 ALA A N 1
ATOM 4202 C CA . ALA A 1 560 ? 14.757 -0.005 6.166 1.00 74.06 560 ALA A CA 1
ATOM 4203 C C . ALA A 1 560 ? 13.542 -0.204 7.080 1.00 74.06 560 ALA A C 1
ATOM 4205 O O . ALA A 1 560 ? 12.503 -0.688 6.629 1.00 74.06 560 ALA A O 1
ATOM 4206 N N . GLU A 1 561 ? 13.672 0.158 8.353 1.00 85.38 561 GLU A N 1
ATOM 4207 C CA . GLU A 1 561 ? 12.581 0.099 9.327 1.00 85.38 561 GLU A CA 1
ATOM 4208 C C . GLU A 1 561 ? 12.322 1.479 9.923 1.00 85.38 561 GLU A C 1
ATOM 4210 O O . GLU A 1 561 ? 13.253 2.224 10.223 1.00 85.38 561 GLU A O 1
ATOM 4215 N N . THR A 1 562 ? 11.048 1.833 10.075 1.00 83.44 562 THR A N 1
ATOM 4216 C CA . THR A 1 562 ? 10.619 3.061 10.753 1.00 83.44 562 THR A CA 1
ATOM 4217 C C . THR A 1 562 ? 9.401 2.782 11.624 1.00 83.44 562 THR A C 1
ATOM 4219 O O . THR A 1 562 ? 8.721 1.772 11.453 1.00 83.44 562 THR A O 1
ATOM 4222 N N . ARG A 1 563 ? 9.108 3.666 12.576 1.00 87.62 563 ARG A N 1
ATOM 4223 C CA . ARG A 1 563 ? 7.850 3.651 13.332 1.00 87.62 563 ARG A CA 1
ATOM 4224 C C . ARG A 1 563 ? 7.129 4.958 13.069 1.00 87.62 563 ARG A C 1
ATOM 4226 O O . ARG A 1 563 ? 7.674 6.007 13.403 1.00 87.62 563 ARG A O 1
ATOM 4233 N N . LEU A 1 564 ? 5.914 4.877 12.538 1.00 83.88 564 LEU A N 1
ATOM 4234 C CA . LEU A 1 564 ? 5.056 6.050 12.425 1.00 83.88 564 LEU A CA 1
ATOM 4235 C C . LEU A 1 564 ? 4.539 6.390 13.822 1.00 83.88 564 LEU A C 1
ATOM 4237 O O . LEU A 1 564 ? 4.247 5.493 14.629 1.00 83.88 564 LEU A O 1
ATOM 4241 N N . ARG A 1 565 ? 4.455 7.685 14.121 1.00 88.06 565 ARG A N 1
ATOM 4242 C CA . ARG A 1 565 ? 4.029 8.176 15.434 1.00 88.06 565 ARG A CA 1
ATOM 4243 C C . ARG A 1 565 ? 3.046 9.326 15.303 1.00 88.06 565 ARG A C 1
ATOM 4245 O O . ARG A 1 565 ? 3.151 10.143 14.392 1.00 88.06 565 ARG A O 1
ATOM 4252 N N . GLY A 1 566 ? 2.120 9.380 16.252 1.00 86.06 566 GLY A N 1
ATOM 4253 C CA . GLY A 1 566 ? 1.114 10.417 16.387 1.00 86.06 566 GLY A CA 1
ATOM 4254 C C . GLY A 1 566 ? 0.366 10.676 15.084 1.00 86.06 566 GLY A C 1
ATOM 4255 O O . GLY A 1 566 ? -0.263 9.779 14.525 1.00 86.06 566 GLY A O 1
ATOM 4256 N N . ASP A 1 567 ? 0.486 11.900 14.586 1.00 82.00 567 ASP A N 1
ATOM 4257 C CA . ASP A 1 567 ? -0.204 12.387 13.392 1.00 82.00 567 ASP A CA 1
ATOM 4258 C C . ASP A 1 567 ? 0.160 11.637 12.111 1.00 82.00 567 ASP A C 1
ATOM 4260 O O . ASP A 1 567 ? -0.707 11.403 11.272 1.00 82.00 567 ASP A O 1
ATOM 4264 N N . GLU A 1 568 ? 1.421 11.227 11.967 1.00 82.81 568 GLU A N 1
ATOM 4265 C CA . GLU A 1 568 ? 1.876 10.467 10.803 1.00 82.81 568 GLU A CA 1
ATOM 4266 C C . GLU A 1 568 ? 1.199 9.092 10.769 1.00 82.81 568 GLU A C 1
ATOM 4268 O O . GLU A 1 568 ? 0.669 8.670 9.742 1.00 82.81 568 GLU A O 1
ATOM 4273 N N . ALA A 1 569 ? 1.138 8.422 11.924 1.00 86.94 569 ALA A N 1
ATOM 4274 C CA . ALA A 1 569 ? 0.430 7.157 12.060 1.00 86.94 569 ALA A CA 1
ATOM 4275 C C . ALA A 1 569 ? -1.080 7.341 11.841 1.00 86.94 569 ALA A C 1
ATOM 4277 O O . ALA A 1 569 ? -1.690 6.566 11.105 1.00 86.94 569 ALA A O 1
ATOM 4278 N N . ALA A 1 570 ? -1.677 8.380 12.429 1.00 85.62 570 ALA A N 1
ATOM 4279 C CA . ALA A 1 570 ? -3.094 8.688 12.268 1.00 85.62 570 ALA A CA 1
ATOM 4280 C C . ALA A 1 570 ? -3.464 8.902 10.793 1.00 85.62 570 ALA A C 1
ATOM 4282 O O . ALA A 1 570 ? -4.379 8.247 10.291 1.00 85.62 570 ALA A O 1
ATOM 4283 N N . ALA A 1 571 ? -2.723 9.747 10.070 1.00 85.50 571 ALA A N 1
ATOM 4284 C CA . ALA A 1 571 ? -2.946 9.996 8.646 1.00 85.50 571 ALA A CA 1
ATOM 4285 C C . ALA A 1 571 ? -2.786 8.720 7.806 1.00 85.50 571 ALA A C 1
ATOM 4287 O O . ALA A 1 571 ? -3.613 8.432 6.937 1.00 85.50 571 ALA A O 1
ATOM 4288 N N . TYR A 1 572 ? -1.759 7.922 8.107 1.00 87.19 572 TYR A N 1
ATOM 4289 C CA . TYR A 1 572 ? -1.476 6.676 7.407 1.00 87.19 572 TYR A CA 1
ATOM 4290 C C . TYR A 1 572 ? -2.627 5.664 7.521 1.00 87.19 572 TYR A C 1
ATOM 4292 O O . TYR A 1 572 ? -3.132 5.186 6.503 1.00 87.19 572 TYR A O 1
ATOM 4300 N N . PHE A 1 573 ? -3.095 5.365 8.739 1.00 87.00 573 PHE A N 1
ATOM 4301 C CA . PHE A 1 573 ? -4.187 4.400 8.925 1.00 87.00 573 PHE A CA 1
ATOM 4302 C C . PHE A 1 573 ? -5.545 4.942 8.501 1.00 87.00 573 PHE A C 1
ATOM 4304 O O . PHE A 1 573 ? -6.337 4.169 7.976 1.00 87.00 573 PHE A O 1
ATOM 4311 N N . THR A 1 574 ? -5.792 6.248 8.639 1.00 86.56 574 THR A N 1
ATOM 4312 C CA . THR A 1 574 ? -7.006 6.876 8.093 1.00 86.56 574 THR A CA 1
ATOM 4313 C C . THR A 1 574 ? -7.094 6.643 6.587 1.00 86.56 574 THR A C 1
ATOM 4315 O O . THR A 1 574 ? -8.130 6.211 6.089 1.00 86.56 574 THR A O 1
ATOM 4318 N N . SER A 1 575 ? -5.992 6.869 5.863 1.00 85.94 575 SER A N 1
ATOM 4319 C CA . SER A 1 575 ? -5.940 6.648 4.416 1.00 85.94 575 SER A CA 1
ATOM 4320 C C . SER A 1 575 ? -6.188 5.183 4.045 1.00 85.94 575 SER A C 1
ATOM 4322 O O . SER A 1 575 ? -6.966 4.910 3.133 1.00 85.94 575 SER A O 1
ATOM 4324 N N . LEU A 1 576 ? -5.587 4.231 4.772 1.00 87.31 576 LEU A N 1
ATOM 4325 C CA . LEU A 1 576 ? -5.843 2.801 4.560 1.00 87.31 576 LEU A CA 1
ATOM 4326 C C . LEU A 1 576 ? -7.316 2.442 4.785 1.00 87.31 576 LEU A C 1
ATOM 4328 O O . LEU A 1 576 ? -7.913 1.780 3.941 1.00 87.31 576 LEU A O 1
ATOM 4332 N N . THR A 1 577 ? -7.908 2.913 5.883 1.00 85.94 577 THR A N 1
ATOM 4333 C CA . THR A 1 577 ? -9.314 2.661 6.213 1.00 85.94 577 THR A CA 1
ATOM 4334 C C . THR A 1 577 ? -10.249 3.214 5.144 1.00 85.94 577 THR A C 1
ATOM 4336 O O . THR A 1 577 ? -11.099 2.475 4.656 1.00 85.94 577 THR A O 1
ATOM 4339 N N . VAL A 1 578 ? -10.065 4.467 4.718 1.00 85.69 578 VAL A N 1
ATOM 4340 C CA . VAL A 1 578 ? -10.887 5.078 3.660 1.00 85.69 578 VAL A CA 1
ATOM 4341 C C . VAL A 1 578 ? -10.792 4.268 2.369 1.00 85.69 578 VAL A C 1
ATOM 4343 O O . VAL A 1 578 ? -11.816 3.826 1.856 1.00 85.69 578 VAL A O 1
ATOM 4346 N N . GLN A 1 579 ? -9.576 3.956 1.908 1.00 85.06 579 GLN A N 1
ATOM 4347 C CA . GLN A 1 579 ? -9.375 3.136 0.709 1.00 85.06 579 GLN A CA 1
ATOM 4348 C C . GLN A 1 579 ? -10.039 1.760 0.811 1.00 85.06 579 GLN A C 1
ATOM 4350 O O . GLN A 1 579 ? -10.541 1.231 -0.178 1.00 85.06 579 GLN A O 1
ATOM 4355 N N . ALA A 1 580 ? -9.996 1.141 1.989 1.00 81.25 580 ALA A N 1
ATOM 4356 C CA . ALA A 1 580 ? -10.547 -0.185 2.206 1.00 81.25 580 ALA A CA 1
ATOM 4357 C C . ALA A 1 580 ? -12.088 -0.184 2.186 1.00 81.25 580 ALA A C 1
ATOM 4359 O O . ALA A 1 580 ? -12.692 -1.135 1.688 1.00 81.25 580 ALA A O 1
ATOM 4360 N N . TRP A 1 581 ? -12.716 0.884 2.687 1.00 81.56 581 TRP A N 1
ATOM 4361 C CA . TRP A 1 581 ? -14.171 1.061 2.697 1.00 81.56 581 TRP A CA 1
ATOM 4362 C C . TRP A 1 581 ? -14.729 1.551 1.354 1.00 81.56 581 TRP A C 1
ATOM 4364 O O . TRP A 1 581 ? -15.801 1.111 0.949 1.00 81.56 581 TRP A O 1
ATOM 4374 N N . GLU A 1 582 ? -14.001 2.390 0.616 1.00 83.00 582 GLU A N 1
ATOM 4375 C CA . GLU A 1 582 ? -14.405 2.847 -0.727 1.00 83.00 582 GLU A CA 1
ATOM 4376 C C . GLU A 1 582 ? -14.450 1.713 -1.760 1.00 83.00 582 GLU A C 1
ATOM 4378 O O . GLU A 1 582 ? -15.191 1.785 -2.735 1.00 83.00 582 GLU A O 1
ATOM 4383 N N . ARG A 1 583 ? -13.683 0.637 -1.551 1.00 77.06 583 ARG A N 1
ATOM 4384 C CA . ARG A 1 583 ? -13.663 -0.539 -2.439 1.00 77.06 583 ARG A CA 1
ATOM 4385 C C . ARG A 1 583 ? -14.830 -1.503 -2.223 1.00 77.06 583 ARG A C 1
ATOM 4387 O O . ARG A 1 583 ? -14.868 -2.556 -2.861 1.00 77.06 583 ARG A O 1
ATOM 4394 N N . LEU A 1 584 ? -15.736 -1.220 -1.290 1.00 75.38 584 LEU A N 1
ATOM 4395 C CA . LEU A 1 584 ? -16.863 -2.104 -1.024 1.00 75.38 584 LEU A CA 1
ATOM 4396 C C . LEU A 1 584 ? -17.800 -2.149 -2.235 1.00 75.38 584 LEU A C 1
ATOM 4398 O O . LEU A 1 584 ? -18.250 -1.121 -2.729 1.00 75.38 584 LEU A O 1
ATOM 4402 N N . ALA A 1 585 ? -18.118 -3.362 -2.687 1.00 75.81 585 ALA A N 1
ATOM 4403 C CA . ALA A 1 585 ? -19.196 -3.575 -3.641 1.00 75.81 585 ALA A CA 1
ATOM 4404 C C . ALA A 1 585 ? -20.530 -3.363 -2.911 1.00 75.81 585 ALA A C 1
ATOM 4406 O O . ALA A 1 585 ? -20.961 -4.218 -2.134 1.00 75.81 585 ALA A O 1
ATOM 4407 N N . LEU A 1 586 ? -21.135 -2.195 -3.116 1.00 81.62 586 LEU A N 1
ATOM 4408 C CA . LEU A 1 586 ? -22.427 -1.834 -2.542 1.00 81.62 586 LEU A CA 1
ATOM 4409 C C . LEU A 1 586 ? -23.557 -2.181 -3.529 1.00 81.62 586 LEU A C 1
ATOM 4411 O O . LEU A 1 586 ? -23.364 -2.029 -4.737 1.00 81.62 586 LEU A O 1
ATOM 4415 N N . PRO A 1 587 ? -24.722 -2.648 -3.043 1.00 81.25 587 PRO A N 1
ATOM 4416 C CA . PRO A 1 587 ? -25.918 -2.793 -3.866 1.00 81.25 587 PRO A CA 1
ATOM 4417 C C . PRO A 1 587 ? -26.346 -1.468 -4.503 1.00 81.25 587 PRO A C 1
ATOM 4419 O O . PRO A 1 587 ? -26.056 -0.388 -3.986 1.00 81.25 587 PRO A O 1
ATOM 4422 N N . GLU A 1 588 ? -27.091 -1.557 -5.602 1.00 81.38 588 GLU A N 1
ATOM 4423 C CA . GLU A 1 588 ? -27.683 -0.389 -6.251 1.00 81.38 588 GLU A CA 1
ATOM 4424 C C . GLU A 1 588 ? -28.567 0.398 -5.264 1.00 81.38 588 GLU A C 1
ATOM 4426 O O . GLU A 1 588 ? -29.346 -0.183 -4.508 1.00 81.38 588 GLU A O 1
ATOM 4431 N N . GLY A 1 589 ? -28.401 1.724 -5.230 1.00 80.38 589 GLY A N 1
ATOM 4432 C CA . GLY A 1 589 ? -29.108 2.612 -4.299 1.00 80.38 589 GLY A CA 1
ATOM 4433 C C . GLY A 1 589 ? -28.483 2.748 -2.903 1.00 80.38 589 GLY A C 1
ATOM 4434 O O . GLY A 1 589 ? -28.948 3.577 -2.125 1.00 80.38 589 GLY A O 1
ATOM 4435 N N . VAL A 1 590 ? -27.415 2.008 -2.580 1.00 84.56 590 VAL A N 1
ATOM 4436 C CA . VAL A 1 590 ? -26.698 2.117 -1.297 1.00 84.56 590 VAL A CA 1
ATOM 4437 C C . VAL A 1 590 ? -25.388 2.881 -1.482 1.00 84.56 590 VAL A C 1
ATOM 4439 O O . VAL A 1 590 ? -24.575 2.556 -2.345 1.00 84.56 590 VAL A O 1
ATOM 4442 N N . SER A 1 591 ? -25.144 3.884 -0.640 1.00 85.81 591 SER A N 1
ATOM 4443 C CA . SER A 1 591 ? -23.911 4.676 -0.657 1.00 85.81 591 SER A CA 1
ATOM 4444 C C . SER A 1 591 ? -23.409 4.983 0.753 1.00 85.81 591 SER A C 1
ATOM 4446 O O . SER A 1 591 ? -24.179 5.059 1.711 1.00 85.81 591 SER A O 1
ATOM 4448 N N . LEU A 1 592 ? -22.094 5.164 0.885 1.00 87.06 592 LEU A N 1
ATOM 4449 C CA . LEU A 1 592 ? -21.446 5.475 2.156 1.00 87.06 592 LEU A CA 1
ATOM 4450 C C . LEU A 1 592 ? -20.865 6.887 2.133 1.00 87.06 592 LEU A C 1
ATOM 4452 O O . LEU A 1 592 ? -20.214 7.288 1.169 1.00 87.06 592 LEU A O 1
ATOM 4456 N N . ARG A 1 593 ? -21.045 7.623 3.230 1.00 88.94 593 ARG A N 1
ATOM 4457 C CA . ARG A 1 593 ? -20.340 8.882 3.491 1.00 88.94 593 ARG A CA 1
ATOM 4458 C C . ARG A 1 593 ? -19.315 8.656 4.591 1.00 88.94 593 ARG A C 1
ATOM 4460 O O . ARG A 1 593 ? -19.668 8.570 5.762 1.00 88.94 593 ARG A O 1
ATOM 4467 N N . LEU A 1 594 ? -18.050 8.571 4.201 1.00 89.06 594 LEU A N 1
ATOM 4468 C CA . LEU A 1 594 ? -16.933 8.337 5.109 1.00 89.06 594 LEU A CA 1
ATOM 4469 C C . LEU A 1 594 ? -16.464 9.653 5.748 1.00 89.06 594 LEU A C 1
ATOM 4471 O O . LEU A 1 594 ? -16.235 10.633 5.039 1.00 89.06 594 LEU A O 1
ATOM 4475 N N . ARG A 1 595 ? -16.301 9.679 7.074 1.00 85.94 595 ARG A N 1
ATOM 4476 C CA . ARG A 1 595 ? -15.844 10.850 7.837 1.00 85.94 595 ARG A CA 1
ATOM 4477 C C . ARG A 1 595 ? -14.769 10.483 8.857 1.00 85.94 595 ARG A C 1
ATOM 4479 O O . ARG A 1 595 ? -15.075 9.856 9.866 1.00 85.94 595 ARG A O 1
ATOM 4486 N N . PRO A 1 596 ? -13.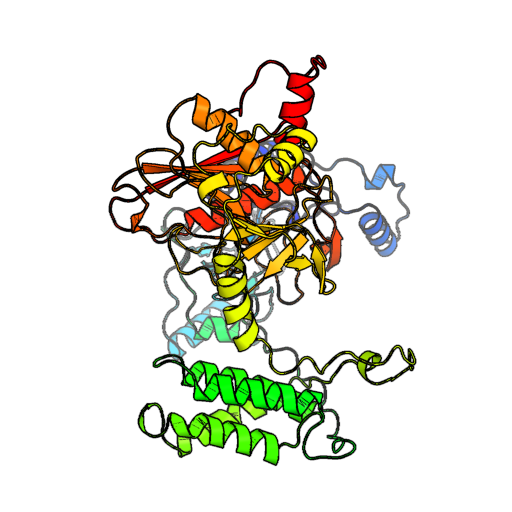507 10.877 8.650 1.00 84.56 596 PRO A N 1
ATOM 4487 C CA . PRO A 1 596 ? -12.501 10.794 9.699 1.00 84.56 596 PRO A CA 1
ATOM 4488 C C . PRO A 1 596 ? -12.844 11.748 10.849 1.00 84.56 596 PRO A C 1
ATOM 4490 O O . PRO A 1 596 ? -12.913 12.955 10.652 1.00 84.56 596 PRO A O 1
ATOM 4493 N N . LEU A 1 597 ? -13.027 11.210 12.051 1.00 84.06 597 LEU A N 1
ATOM 4494 C CA . LEU A 1 597 ? -13.125 11.970 13.292 1.00 84.06 597 LEU A CA 1
ATOM 4495 C C . LEU A 1 597 ? -11.729 11.983 13.919 1.00 84.06 597 LEU A C 1
ATOM 4497 O O . LEU A 1 597 ? -11.128 10.924 14.115 1.00 84.06 597 LEU A O 1
ATOM 4501 N N . THR A 1 598 ? -11.200 13.161 14.246 1.00 78.00 598 THR A N 1
ATOM 4502 C CA . THR A 1 598 ? -9.833 13.288 14.779 1.00 78.00 598 THR A CA 1
ATOM 4503 C C . THR A 1 598 ? -9.817 13.918 16.161 1.00 78.00 598 THR A C 1
ATOM 4505 O O . THR A 1 598 ? -10.448 14.954 16.375 1.00 78.00 598 THR A O 1
ATOM 4508 N N . ALA A 1 599 ? -9.039 13.333 17.072 1.00 78.75 599 ALA A N 1
ATOM 4509 C CA . ALA A 1 599 ? -8.731 13.943 18.362 1.00 78.75 599 ALA A CA 1
ATOM 4510 C C . ALA A 1 599 ? -7.804 15.169 18.206 1.00 78.75 599 ALA A C 1
ATOM 4512 O O . ALA A 1 599 ? -7.266 15.441 17.125 1.00 78.75 599 ALA A O 1
ATOM 4513 N N . THR A 1 600 ? -7.585 15.904 19.296 1.00 79.75 600 THR A N 1
ATOM 4514 C CA . THR A 1 600 ? -6.540 16.935 19.384 1.00 79.75 600 THR A CA 1
ATOM 4515 C C . THR A 1 600 ? -5.160 16.331 19.081 1.00 79.75 600 THR A C 1
ATOM 4517 O O . THR A 1 600 ? -4.913 15.150 19.323 1.00 79.75 600 THR A O 1
ATOM 4520 N N . MET A 1 601 ? -4.248 17.135 18.522 1.00 77.06 601 MET A N 1
ATOM 4521 C CA . MET A 1 601 ? -2.885 16.696 18.196 1.00 77.06 601 MET A CA 1
ATOM 4522 C C . MET A 1 601 ? -2.207 15.985 19.370 1.00 77.06 601 MET A C 1
ATOM 4524 O O . MET A 1 601 ? -2.181 16.501 20.489 1.00 77.06 601 MET A O 1
ATOM 4528 N N . GLY A 1 602 ? -1.625 14.819 19.087 1.00 75.75 602 GLY A N 1
ATOM 4529 C CA . GLY A 1 602 ? -0.814 14.074 20.048 1.00 75.75 602 GLY A CA 1
ATOM 4530 C C . GLY A 1 602 ? -1.580 13.405 21.190 1.00 75.75 602 GLY A C 1
ATOM 4531 O O . GLY A 1 602 ? -0.930 12.960 22.132 1.00 75.75 602 GLY A O 1
ATOM 4532 N N . VAL A 1 603 ? -2.917 13.343 21.154 1.00 80.50 603 VAL A N 1
ATOM 4533 C CA . VAL A 1 603 ? -3.723 12.711 22.214 1.00 80.50 603 VAL A CA 1
ATOM 4534 C C . VAL A 1 603 ? -4.800 11.772 21.670 1.00 80.50 603 VAL A C 1
ATOM 4536 O O . VAL A 1 603 ? -5.152 11.807 20.486 1.00 80.50 603 VAL A O 1
ATOM 4539 N N . SER A 1 604 ? -5.318 10.922 22.557 1.00 83.88 604 SER A N 1
ATOM 4540 C CA . SER A 1 604 ? -6.517 10.112 22.332 1.00 83.88 604 SER A CA 1
ATOM 4541 C C . SER A 1 604 ? -7.807 10.907 22.584 1.00 83.88 604 SER A C 1
ATOM 4543 O O . SER A 1 604 ? -7.766 12.011 23.136 1.00 83.88 604 SER A O 1
ATOM 4545 N N . PHE A 1 605 ? -8.965 10.369 22.179 1.00 83.94 605 PHE A N 1
ATOM 4546 C CA . PHE A 1 605 ? -10.258 11.005 22.477 1.00 83.94 605 PHE A CA 1
ATOM 4547 C C . PHE A 1 605 ? -10.536 10.980 23.976 1.00 83.94 605 PHE A C 1
ATOM 4549 O O . PHE A 1 605 ? -11.040 11.955 24.535 1.00 83.94 605 PHE A O 1
ATOM 4556 N N . HIS A 1 606 ? -10.162 9.879 24.623 1.00 85.56 606 HIS A N 1
ATOM 4557 C CA . HIS A 1 606 ? -10.280 9.724 26.058 1.00 85.56 606 HIS A CA 1
ATOM 4558 C C . HIS A 1 606 ? -9.456 10.768 26.827 1.00 85.56 606 HIS A C 1
ATOM 4560 O O . HIS A 1 606 ? -10.004 11.506 27.648 1.00 85.56 606 HIS A O 1
ATOM 4566 N N . ASP A 1 607 ? -8.170 10.920 26.494 1.00 83.44 607 ASP A N 1
ATOM 4567 C CA . ASP A 1 607 ? -7.300 11.918 27.131 1.00 83.44 607 ASP A CA 1
ATOM 4568 C C . ASP A 1 607 ? -7.784 13.349 26.874 1.00 83.44 607 ASP A C 1
ATOM 4570 O O . ASP A 1 607 ? -7.704 14.212 27.751 1.00 83.44 607 ASP A O 1
ATOM 4574 N N . GLN A 1 608 ? -8.293 13.622 25.669 1.00 84.00 608 GLN A N 1
ATOM 4575 C CA . GLN A 1 608 ? -8.869 14.920 25.329 1.00 84.00 608 GLN A CA 1
ATOM 4576 C C . GLN A 1 608 ? -10.062 15.252 26.233 1.00 84.00 608 GLN A C 1
ATOM 4578 O O . GLN A 1 608 ? -10.144 16.374 26.737 1.00 84.00 608 GLN A O 1
ATOM 4583 N N . GLN A 1 609 ? -10.961 14.292 26.470 1.00 82.50 609 GLN A N 1
ATOM 4584 C CA . GLN A 1 609 ? -12.103 14.496 27.358 1.00 82.50 609 GLN A CA 1
ATOM 4585 C C . GLN A 1 609 ? -11.662 14.700 28.812 1.00 82.50 609 GLN A C 1
ATOM 4587 O O . GLN A 1 609 ? -12.168 15.608 29.473 1.00 82.50 609 GLN A O 1
ATOM 4592 N N . GLN A 1 610 ? -10.695 13.917 29.301 1.00 80.12 610 GLN A N 1
ATOM 4593 C CA . GLN A 1 610 ? -10.171 14.090 30.658 1.00 80.12 610 GLN A CA 1
ATOM 4594 C C . GLN A 1 610 ? -9.551 15.481 30.860 1.00 80.12 610 GLN A C 1
ATOM 4596 O O . GLN A 1 610 ? -9.829 16.148 31.857 1.00 80.12 610 GLN A O 1
ATOM 4601 N N . ARG A 1 611 ? -8.759 15.963 29.892 1.00 80.69 611 ARG A N 1
ATOM 4602 C CA . ARG A 1 611 ? -8.162 17.311 29.939 1.00 80.69 611 ARG A CA 1
ATOM 4603 C C . ARG A 1 611 ? -9.216 18.416 29.947 1.00 80.69 611 ARG A C 1
ATOM 4605 O O . ARG A 1 611 ? -9.049 19.395 30.671 1.00 80.69 611 ARG A O 1
ATOM 4612 N N . ALA A 1 612 ? -10.290 18.249 29.173 1.00 75.69 612 ALA A N 1
ATOM 4613 C CA . ALA A 1 612 ? -11.409 19.185 29.158 1.00 75.69 612 ALA A CA 1
ATOM 4614 C C . ALA A 1 612 ? -12.141 19.219 30.513 1.00 75.69 612 ALA A C 1
ATOM 4616 O O . ALA A 1 612 ? -12.421 20.298 31.029 1.00 75.69 612 ALA A O 1
ATOM 4617 N N . ALA A 1 613 ? -12.384 18.055 31.128 1.00 71.25 613 ALA A N 1
ATOM 4618 C CA . ALA A 1 613 ? -13.015 17.955 32.447 1.00 71.25 613 ALA A CA 1
ATOM 4619 C C . ALA A 1 613 ? -12.149 18.540 33.583 1.00 71.25 613 ALA A C 1
ATOM 4621 O O . ALA A 1 613 ? -12.684 19.064 34.555 1.00 71.25 613 ALA A O 1
ATOM 4622 N N . ALA A 1 614 ? -10.820 18.494 33.449 1.00 72.25 614 ALA A N 1
ATOM 4623 C CA . ALA A 1 614 ? -9.870 19.038 34.422 1.00 72.25 614 ALA A CA 1
ATOM 4624 C C . ALA A 1 614 ? -9.651 20.565 34.321 1.00 72.25 614 ALA A C 1
ATOM 4626 O O . ALA A 1 614 ? -8.840 21.111 35.067 1.00 72.25 614 ALA A O 1
ATOM 4627 N N . GLY A 1 615 ? -10.328 21.267 33.401 1.00 58.72 615 GLY A N 1
ATOM 4628 C CA . GLY A 1 615 ? -10.236 22.729 33.274 1.00 58.72 615 GLY A CA 1
ATOM 4629 C C . GLY A 1 615 ? -8.872 23.257 32.804 1.00 58.72 615 GLY A C 1
ATOM 4630 O O . GLY A 1 615 ? -8.575 24.438 32.983 1.00 58.72 615 GLY A O 1
ATOM 4631 N N . VAL A 1 616 ? -8.027 22.409 32.206 1.00 52.91 616 VAL A N 1
ATOM 4632 C CA . VAL A 1 616 ? -6.706 22.811 31.698 1.00 52.91 616 VAL A CA 1
ATOM 4633 C C . VAL A 1 616 ? -6.893 23.650 30.427 1.00 52.91 616 VAL A C 1
ATOM 4635 O O . VAL A 1 616 ? -7.265 23.137 29.368 1.00 52.91 616 VAL A O 1
ATOM 4638 N N . SER A 1 617 ? -6.663 24.962 30.537 1.00 40.81 617 SER A N 1
ATOM 4639 C CA . SER A 1 617 ? -6.868 25.929 29.455 1.00 40.81 617 SER A CA 1
ATOM 4640 C C . SER A 1 617 ? -5.913 25.679 28.278 1.00 40.81 617 SER A C 1
ATOM 4642 O O . SER A 1 617 ? -4.695 25.593 28.417 1.00 40.81 617 SER A O 1
ATOM 4644 N N . GLY A 1 618 ? -6.509 25.513 27.096 1.00 44.41 618 GLY A N 1
ATOM 4645 C CA . GLY A 1 618 ? -5.858 25.130 25.837 1.00 44.41 618 GLY A CA 1
ATOM 4646 C C . GLY A 1 618 ? -6.766 24.252 24.969 1.00 44.41 618 GLY A C 1
ATOM 4647 O O . GLY A 1 618 ? -6.705 24.307 23.743 1.00 44.41 618 GLY A O 1
ATOM 4648 N N . ALA A 1 619 ? -7.680 23.508 25.597 1.00 37.53 619 ALA A N 1
ATOM 4649 C CA . ALA A 1 619 ? -8.780 22.824 24.927 1.00 37.53 619 ALA A CA 1
ATOM 4650 C C . ALA A 1 619 ? -9.972 23.784 24.805 1.00 37.53 619 ALA A C 1
ATOM 4652 O O . ALA A 1 619 ? -10.884 23.768 25.626 1.00 37.53 619 ALA A O 1
ATOM 4653 N N . ALA A 1 620 ? -9.936 24.675 23.810 1.00 31.91 620 ALA A N 1
ATOM 4654 C CA . ALA A 1 620 ? -11.130 25.422 23.434 1.00 31.91 620 ALA A CA 1
ATOM 4655 C C . ALA A 1 620 ? -12.261 24.429 23.139 1.00 31.91 620 ALA A C 1
ATOM 4657 O O . ALA A 1 620 ? -12.044 23.476 22.386 1.00 31.91 620 ALA A O 1
ATOM 4658 N N . ASP A 1 621 ? -13.422 24.695 23.732 1.00 38.78 621 ASP A N 1
ATOM 4659 C CA . ASP A 1 621 ? -14.725 24.060 23.549 1.00 38.78 621 ASP A CA 1
ATOM 4660 C C . ASP A 1 621 ? -14.960 23.608 22.097 1.00 38.78 621 ASP A C 1
ATOM 4662 O O . ASP A 1 621 ? -15.381 24.361 21.223 1.00 38.78 621 ASP A O 1
ATOM 4666 N N . ASN A 1 622 ? -14.547 22.380 21.805 1.00 38.03 622 ASN A N 1
ATOM 4667 C CA . ASN A 1 622 ? -14.671 21.744 20.507 1.00 38.03 622 ASN A CA 1
ATOM 4668 C C . ASN A 1 622 ? -14.943 20.274 20.786 1.00 38.03 622 ASN A C 1
ATOM 4670 O O . ASN A 1 622 ? -14.024 19.448 20.814 1.00 38.03 622 ASN A O 1
ATOM 4674 N N . GLY A 1 623 ? -16.221 19.956 21.005 1.00 41.34 623 GLY A N 1
ATOM 4675 C CA . GLY A 1 623 ? -16.711 18.602 20.773 1.00 41.34 623 GLY A CA 1
ATOM 4676 C C . GLY A 1 623 ? -16.188 18.083 19.432 1.00 41.34 623 GLY A C 1
ATOM 4677 O O . GLY A 1 623 ? -15.861 18.886 18.557 1.00 41.34 623 GLY A O 1
ATOM 4678 N N . VAL A 1 624 ? -16.047 16.755 19.328 1.00 36.91 624 VAL A N 1
ATOM 4679 C CA . VAL A 1 624 ? -15.603 16.000 18.138 1.00 36.91 624 VAL A CA 1
ATOM 4680 C C . VAL A 1 624 ? -15.765 16.842 16.866 1.00 36.91 624 VAL A C 1
ATOM 4682 O O . VAL A 1 624 ? -16.887 17.015 16.389 1.00 36.91 624 VAL A O 1
ATOM 4685 N N . ARG A 1 625 ? -14.678 17.462 16.376 1.00 37.59 625 ARG A N 1
ATOM 4686 C CA . ARG A 1 625 ? -14.773 18.325 15.191 1.00 37.59 625 ARG A CA 1
ATOM 4687 C C . ARG A 1 625 ? -15.160 17.441 14.004 1.00 37.59 625 ARG A C 1
ATOM 4689 O O . ARG A 1 625 ? -14.471 16.453 13.749 1.00 37.59 625 ARG A O 1
ATOM 4696 N N . GLN A 1 626 ? -16.290 17.782 13.380 1.00 29.30 626 GLN A N 1
ATOM 4697 C CA . GLN A 1 626 ? -16.870 17.113 12.210 1.00 29.30 626 GLN A CA 1
ATOM 4698 C C . GLN A 1 626 ? -16.019 17.262 10.953 1.00 29.30 626 GLN A C 1
ATOM 4700 O O . GLN A 1 626 ? -15.348 18.314 10.819 1.00 29.30 626 GLN A O 1
#

Secondary structure (DSSP, 8-state):
---TT--HHHHHHHHHHTT--EEEE-TTT-S--TTB-GGGG-B--HHHHHHHHTT-SBPPBPPHHHHHHHHHHTT----HHHHT---B--TTPEEEEETBGGGTEEEEEEEHHHHHHHHHHHHHHH-PPPP--EEE-SSEEEEEEE---SSTTSPPPB-BSSGGGSSEEEE-BT-EEEPTT-B---BTTTTB-TTPBPEEPTT-STTTSPPBPPPHHHHHHHSPPPPPPP-PPP-PPPTTSSB-HHHHHHHHHHHHHHHTPPTTTHHHHHHHHHHHHHHHHHTTSB-HHHHHHHHHHHHGGGTTTT--HHHHHHHHHHHHHHHTTS-----GGGT--------------SSHHHHHHHHHHHHHHH-EES-SHHHHHHHHHTT--TTSSTTSGGGSEEEEEEE-TT--EEEEEEEEEESSSSS---EEEEEETTSS--S--EEEES--TT-EEESS-S-SSS-EEEESSHHHHHHHHHHHHHHS--SEEEE--HHHHHT-B---TTS-B-SSS--B-TT-PPP---GGGS-SSEEEEEEEE-S--BPPPEEEE-TTSSEEEE--BTHHHHHHHHHHHHHHHHT--PPTT-EEEEEEEEPSTT--HHHHHHHHHTT-TT--S--S--